Protein AF-A0A1R3FWR9-F1 (afdb_monomer)

Organism: Corchorus capsularis (NCBI:txid210143)

Structure (mmCIF, N/CA/C/O backbone):
data_AF-A0A1R3FWR9-F1
#
_entry.id   AF-A0A1R3FWR9-F1
#
loop_
_atom_site.group_PDB
_atom_site.id
_atom_site.type_symbol
_atom_site.label_atom_id
_atom_site.label_alt_id
_atom_site.label_comp_id
_atom_site.label_asym_id
_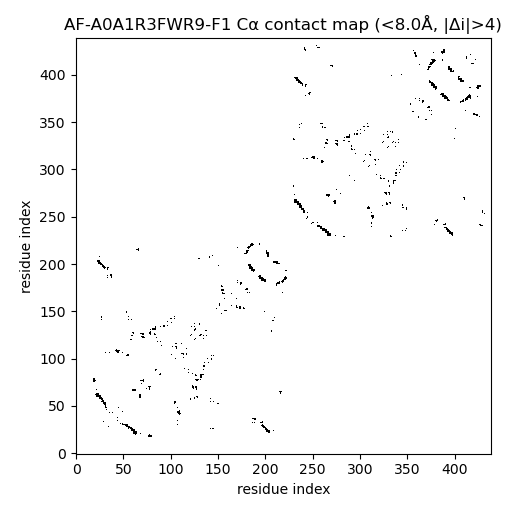atom_site.label_entity_id
_atom_site.label_seq_id
_atom_site.pdbx_PDB_ins_code
_atom_site.Cartn_x
_atom_site.Cartn_y
_atom_site.Cartn_z
_atom_site.occupancy
_atom_site.B_iso_or_equiv
_atom_site.auth_seq_id
_atom_site.auth_comp_id
_atom_site.auth_asym_id
_atom_site.auth_atom_id
_atom_site.pdbx_PDB_model_num
ATOM 1 N N . MET A 1 1 ? 19.376 -74.950 -17.354 1.00 43.41 1 MET A N 1
ATOM 2 C CA . MET A 1 1 ? 20.266 -73.783 -17.533 1.00 43.41 1 MET A CA 1
ATOM 3 C C . MET A 1 1 ? 19.536 -72.732 -18.353 1.00 43.41 1 MET A C 1
ATOM 5 O O . MET A 1 1 ? 19.450 -72.912 -19.552 1.00 43.41 1 MET A O 1
ATOM 9 N N . GLN A 1 2 ? 19.002 -71.682 -17.727 1.00 35.69 2 GLN A N 1
ATOM 10 C CA . GLN A 1 2 ? 19.007 -70.317 -18.275 1.00 35.69 2 GLN A CA 1
ATOM 11 C C . GLN A 1 2 ? 18.417 -69.368 -17.230 1.00 35.69 2 GLN A C 1
ATOM 13 O O . GLN A 1 2 ? 17.260 -69.485 -16.841 1.00 35.69 2 GLN A O 1
ATOM 18 N N . LYS A 1 3 ? 19.271 -68.471 -16.732 1.00 36.84 3 LYS A N 1
ATOM 19 C CA . LYS A 1 3 ? 18.908 -67.337 -15.884 1.00 36.84 3 LYS A CA 1
ATOM 20 C C . LYS A 1 3 ? 18.191 -66.311 -16.765 1.00 36.84 3 LYS A C 1
ATOM 22 O O . LYS A 1 3 ? 18.763 -65.890 -17.767 1.00 36.84 3 LYS A O 1
ATOM 27 N N . GLN A 1 4 ? 16.979 -65.902 -16.402 1.00 39.72 4 GLN A N 1
ATOM 28 C CA . GLN A 1 4 ? 16.382 -64.680 -16.941 1.00 39.72 4 GLN A CA 1
ATOM 29 C C . GLN A 1 4 ? 16.868 -63.508 -16.085 1.00 39.72 4 GLN A C 1
ATOM 31 O O . GLN A 1 4 ? 16.535 -63.401 -14.907 1.00 39.72 4 GLN A O 1
ATOM 36 N N . ASN A 1 5 ? 17.727 -62.679 -16.675 1.00 37.88 5 ASN A N 1
ATOM 37 C CA . ASN A 1 5 ? 18.187 -61.428 -16.090 1.00 37.88 5 ASN A CA 1
ATOM 38 C C . ASN A 1 5 ? 17.061 -60.391 -16.167 1.00 37.88 5 ASN A C 1
ATOM 40 O O . ASN A 1 5 ? 16.576 -60.082 -17.254 1.00 37.88 5 ASN A O 1
ATOM 44 N N . LEU A 1 6 ? 16.698 -59.829 -15.013 1.00 43.16 6 LEU A N 1
ATOM 45 C CA . LEU A 1 6 ? 16.000 -58.553 -14.931 1.00 43.16 6 LEU A CA 1
ATOM 46 C C . LEU A 1 6 ? 16.911 -57.454 -15.496 1.00 43.16 6 LEU A C 1
ATOM 48 O O . LEU A 1 6 ? 18.012 -57.244 -14.990 1.00 43.16 6 LEU A O 1
ATOM 52 N N . LEU A 1 7 ? 16.427 -56.713 -16.489 1.00 39.34 7 LEU A N 1
ATOM 53 C CA . LEU A 1 7 ? 16.928 -55.381 -16.818 1.00 39.34 7 LEU A CA 1
ATOM 54 C C . LEU A 1 7 ? 15.883 -54.377 -16.330 1.00 39.34 7 LEU A C 1
ATOM 56 O O . LEU A 1 7 ? 14.928 -54.056 -17.030 1.00 39.34 7 LEU A O 1
ATOM 60 N N . ALA A 1 8 ? 16.051 -53.920 -15.090 1.00 39.81 8 ALA A N 1
ATOM 61 C CA . ALA A 1 8 ? 15.403 -52.705 -14.625 1.00 39.81 8 ALA A CA 1
ATOM 62 C C . ALA A 1 8 ? 16.096 -51.526 -15.320 1.00 39.81 8 ALA A C 1
ATOM 64 O O . ALA A 1 8 ? 17.282 -51.277 -15.100 1.00 39.81 8 ALA A O 1
ATOM 65 N N . ALA A 1 9 ? 15.371 -50.828 -16.193 1.00 41.38 9 ALA A N 1
ATOM 66 C CA . ALA A 1 9 ? 15.820 -49.563 -16.748 1.00 41.38 9 ALA A CA 1
ATOM 67 C C . ALA A 1 9 ? 15.875 -48.533 -15.610 1.00 41.38 9 ALA A C 1
ATOM 69 O O . ALA A 1 9 ? 14.846 -48.047 -15.143 1.00 41.38 9 ALA A O 1
ATOM 70 N N . ALA A 1 10 ? 17.081 -48.234 -15.131 1.00 39.75 10 ALA A N 1
ATOM 71 C CA . ALA A 1 10 ? 17.312 -47.110 -14.242 1.00 39.75 10 ALA A CA 1
ATOM 72 C C . ALA A 1 10 ? 17.111 -45.823 -15.051 1.00 39.75 10 ALA A C 1
ATOM 74 O O . ALA A 1 10 ? 17.965 -45.433 -15.846 1.00 39.75 10 ALA A O 1
ATOM 75 N N . ILE A 1 11 ? 15.960 -45.179 -14.869 1.00 43.47 11 ILE A N 1
ATOM 76 C CA . ILE A 1 11 ? 15.756 -43.797 -15.295 1.00 43.47 11 ILE A CA 1
ATOM 77 C C . ILE A 1 11 ? 16.677 -42.960 -14.406 1.00 43.47 11 ILE A C 1
ATOM 79 O O . ILE A 1 11 ? 16.365 -42.701 -13.244 1.00 43.47 11 ILE A O 1
ATOM 83 N N . LEU A 1 12 ? 17.844 -42.576 -14.931 1.00 40.41 12 LEU A N 1
ATOM 84 C CA . LEU A 1 12 ? 18.623 -41.488 -14.354 1.00 40.41 12 LEU A CA 1
ATOM 85 C C . LEU A 1 12 ? 17.774 -40.223 -14.512 1.00 40.41 12 LEU A C 1
ATOM 87 O O . LEU A 1 12 ? 17.790 -39.571 -15.554 1.00 40.41 12 LEU A O 1
ATOM 91 N N . ALA A 1 13 ? 17.006 -39.887 -13.478 1.00 42.84 13 ALA A N 1
ATOM 92 C CA . ALA A 1 13 ? 16.568 -38.521 -13.285 1.00 42.84 13 ALA A CA 1
ATOM 93 C C . ALA A 1 13 ? 17.841 -37.704 -13.052 1.00 42.84 13 ALA A C 1
ATOM 95 O O . ALA A 1 13 ? 18.405 -37.690 -11.957 1.00 42.84 13 ALA A O 1
ATOM 96 N N . THR A 1 14 ? 18.346 -37.076 -14.111 1.00 39.59 14 THR A N 1
ATOM 97 C CA . THR A 1 14 ? 19.275 -35.965 -13.969 1.00 39.59 14 THR A CA 1
ATOM 98 C C . THR A 1 14 ? 18.533 -34.900 -13.179 1.00 39.59 14 THR A C 1
ATOM 100 O O . THR A 1 14 ? 17.710 -34.170 -13.730 1.00 39.59 14 THR A O 1
ATOM 103 N N . PHE A 1 15 ? 18.780 -34.849 -11.872 1.00 37.44 15 PHE A N 1
ATOM 104 C CA . PHE A 1 15 ? 18.474 -33.675 -11.079 1.00 37.44 15 PHE A CA 1
ATOM 105 C C . PHE A 1 15 ? 19.284 -32.536 -11.691 1.00 37.44 15 PHE A C 1
ATOM 107 O O . PHE A 1 15 ? 20.490 -32.422 -11.475 1.00 37.44 15 PHE A O 1
ATOM 114 N N . LEU A 1 16 ? 18.620 -31.736 -12.527 1.00 39.62 16 LEU A N 1
ATOM 115 C CA . LEU A 1 16 ? 19.080 -30.402 -12.859 1.00 39.62 16 LEU A CA 1
ATOM 116 C C . LEU A 1 16 ? 19.295 -29.702 -11.520 1.00 39.62 16 LEU A C 1
ATOM 118 O O . LEU A 1 16 ? 18.351 -29.490 -10.759 1.00 39.62 16 LEU A O 1
ATOM 122 N N . VAL A 1 17 ? 20.557 -29.424 -11.209 1.00 38.12 17 VAL A N 1
ATOM 123 C CA . VAL A 1 17 ? 20.932 -28.529 -10.121 1.00 38.12 17 VAL A CA 1
ATOM 124 C C . VAL A 1 17 ? 20.142 -27.244 -10.352 1.00 38.12 17 VAL A C 1
ATOM 126 O O . VAL A 1 17 ? 20.324 -26.579 -11.370 1.00 38.12 17 VAL A O 1
ATOM 129 N N . SER A 1 18 ? 19.209 -26.954 -9.444 1.00 40.66 18 SER A N 1
ATOM 130 C CA . SER A 1 18 ? 18.450 -25.708 -9.413 1.00 40.66 18 SER A CA 1
ATOM 131 C C . SER A 1 18 ? 19.445 -24.548 -9.381 1.00 40.66 18 SER A C 1
ATOM 133 O O . SER A 1 18 ? 20.115 -24.315 -8.376 1.00 40.66 18 SER A O 1
ATOM 135 N N . ALA A 1 19 ? 19.596 -23.867 -10.514 1.00 45.38 19 ALA A N 1
ATOM 136 C CA . ALA A 1 19 ? 20.375 -22.648 -10.603 1.00 45.38 19 ALA A CA 1
ATOM 137 C C . ALA A 1 19 ? 19.478 -21.469 -10.198 1.00 45.38 19 ALA A C 1
ATOM 139 O O . ALA A 1 19 ? 18.466 -21.203 -10.847 1.00 45.38 19 ALA A O 1
ATOM 140 N N . ALA A 1 20 ? 19.882 -20.800 -9.115 1.00 55.62 20 ALA A N 1
ATOM 141 C CA . ALA A 1 20 ? 19.393 -19.526 -8.591 1.00 55.62 20 ALA A CA 1
ATOM 142 C C . ALA A 1 20 ? 17.890 -19.433 -8.272 1.00 55.62 20 ALA A C 1
ATOM 144 O O . ALA A 1 20 ? 17.031 -19.235 -9.137 1.00 55.62 20 ALA A O 1
ATOM 145 N N . GLY A 1 21 ? 17.586 -19.540 -6.977 1.00 77.19 21 GLY A N 1
ATOM 146 C CA . GLY A 1 21 ? 16.238 -19.418 -6.430 1.00 77.19 21 GLY A CA 1
ATOM 147 C C . GLY A 1 21 ? 15.751 -17.973 -6.404 1.00 77.19 21 GLY A C 1
ATOM 148 O O . GLY A 1 21 ? 15.917 -17.300 -5.398 1.00 77.19 21 GLY A O 1
ATOM 149 N N . TRP A 1 22 ? 15.145 -17.521 -7.498 1.00 92.19 22 TRP A N 1
ATOM 150 C CA . TRP A 1 22 ? 14.300 -16.327 -7.576 1.00 92.19 22 TRP A CA 1
ATOM 151 C C . TRP A 1 22 ? 12.976 -16.686 -8.260 1.00 92.19 22 TRP A C 1
ATOM 153 O O . TRP A 1 22 ? 12.883 -17.709 -8.947 1.00 92.19 22 TRP A O 1
ATOM 163 N N . ASP A 1 23 ? 11.952 -15.863 -8.049 1.00 94.56 23 ASP A N 1
ATOM 164 C CA . ASP A 1 23 ? 10.555 -16.298 -8.126 1.00 94.56 23 ASP A CA 1
ATOM 165 C C . ASP A 1 23 ? 9.778 -15.695 -9.302 1.00 94.56 23 ASP A C 1
ATOM 167 O O . ASP A 1 23 ? 8.930 -16.368 -9.887 1.00 94.56 23 ASP A O 1
ATOM 171 N N . PHE A 1 24 ? 10.036 -14.433 -9.659 1.00 97.12 24 PHE A N 1
ATOM 172 C CA . PHE A 1 24 ? 9.253 -13.734 -10.681 1.00 97.12 24 PHE A CA 1
ATOM 173 C C . PHE A 1 24 ? 10.043 -12.623 -11.385 1.00 97.12 24 PHE A C 1
ATOM 175 O O . PHE A 1 24 ? 11.072 -12.162 -10.890 1.00 97.12 24 PHE A O 1
ATOM 182 N N . TYR A 1 25 ? 9.550 -12.169 -12.538 1.00 98.38 25 TYR A N 1
ATOM 183 C CA . TYR A 1 25 ? 10.076 -11.000 -13.243 1.00 98.38 25 TYR A CA 1
ATOM 184 C C . TYR A 1 25 ? 9.269 -9.748 -12.918 1.00 98.38 25 TYR A C 1
ATOM 186 O O . TYR A 1 25 ? 8.040 -9.769 -12.943 1.00 98.38 25 TYR A O 1
ATOM 194 N N . LYS A 1 26 ? 9.949 -8.623 -12.695 1.00 98.38 26 LYS A N 1
ATOM 195 C CA . LYS A 1 26 ? 9.319 -7.307 -12.567 1.00 98.38 26 LYS A CA 1
ATOM 196 C C . LYS A 1 26 ? 9.766 -6.388 -13.694 1.00 98.38 26 LYS A C 1
ATOM 198 O O . LYS A 1 26 ? 10.957 -6.109 -13.824 1.00 98.38 26 LYS A O 1
ATOM 203 N N . LEU A 1 27 ? 8.800 -5.890 -14.460 1.00 98.62 27 LEU A N 1
ATOM 204 C CA . LEU A 1 27 ? 8.975 -4.790 -15.405 1.00 98.62 27 LEU A CA 1
ATOM 205 C C . LEU A 1 27 ? 8.574 -3.485 -14.719 1.00 98.62 27 LEU A C 1
ATOM 207 O O . LEU A 1 27 ? 7.458 -3.369 -14.219 1.00 98.62 27 LEU A O 1
ATOM 211 N N . VAL A 1 28 ? 9.478 -2.515 -14.694 1.00 98.19 28 VAL A N 1
ATOM 212 C CA . VAL A 1 28 ? 9.269 -1.179 -14.136 1.00 98.19 28 VAL A CA 1
ATOM 213 C C . VAL A 1 28 ? 9.252 -0.195 -15.293 1.00 98.19 28 VAL A C 1
ATOM 215 O O . VAL A 1 28 ? 10.249 -0.040 -15.994 1.00 98.19 28 VAL A O 1
ATOM 218 N N . LEU A 1 29 ? 8.116 0.467 -15.469 1.00 98.25 29 LEU A N 1
ATOM 219 C CA . LEU A 1 29 ? 7.942 1.563 -16.410 1.00 98.25 29 LEU A CA 1
ATOM 220 C C . LEU A 1 29 ? 7.929 2.873 -15.622 1.00 98.25 29 LEU A C 1
ATOM 222 O O . LEU A 1 29 ? 7.276 2.937 -14.581 1.00 98.25 29 LEU A O 1
ATOM 226 N N . GLU A 1 30 ? 8.605 3.912 -16.097 1.00 95.44 30 GLU A N 1
ATOM 227 C CA . GLU A 1 30 ? 8.638 5.227 -15.456 1.00 95.44 30 GLU A CA 1
ATOM 228 C C . GLU A 1 30 ? 8.014 6.326 -16.317 1.00 95.44 30 GLU A C 1
ATOM 230 O O . GLU A 1 30 ? 8.005 6.259 -17.544 1.00 95.44 30 GLU A O 1
ATOM 235 N N . TRP A 1 31 ? 7.451 7.336 -15.652 1.00 94.44 31 TRP A N 1
ATOM 236 C CA . TRP A 1 31 ? 6.945 8.547 -16.285 1.00 94.44 31 TRP A CA 1
ATOM 237 C C . TRP A 1 31 ? 8.075 9.587 -16.379 1.00 94.44 31 TRP A C 1
ATOM 239 O O . TRP A 1 31 ? 8.473 10.120 -15.332 1.00 94.44 31 TRP A O 1
ATOM 249 N N . PRO A 1 32 ? 8.579 9.927 -17.584 1.00 92.56 32 PRO A N 1
ATOM 250 C CA . PRO A 1 32 ? 9.842 10.660 -17.733 1.00 92.56 32 PRO A CA 1
ATOM 251 C C . PRO A 1 32 ? 9.888 12.007 -17.002 1.00 92.56 32 PRO A C 1
ATOM 253 O O . PRO A 1 32 ? 10.844 12.318 -16.288 1.00 92.56 32 PRO A O 1
ATOM 256 N N . ILE A 1 33 ? 8.805 12.787 -17.077 1.00 89.25 33 ILE A N 1
ATOM 257 C CA . ILE A 1 33 ? 8.704 14.079 -16.381 1.00 89.25 33 ILE A CA 1
ATOM 258 C C . ILE A 1 33 ? 8.785 13.898 -14.857 1.00 89.25 33 ILE A C 1
ATOM 260 O O . ILE A 1 33 ? 9.477 14.655 -14.171 1.00 89.25 33 ILE A O 1
ATOM 264 N N . ALA A 1 34 ? 8.109 12.889 -14.300 1.00 89.00 34 ALA A N 1
ATOM 265 C CA . ALA A 1 34 ? 8.142 12.636 -12.860 1.00 89.00 34 ALA A CA 1
ATOM 266 C C . ALA A 1 34 ? 9.506 12.104 -12.399 1.00 89.00 34 ALA A C 1
ATOM 268 O O . ALA A 1 34 ? 9.965 12.486 -11.318 1.00 89.00 34 ALA A O 1
ATOM 269 N N . ALA A 1 35 ? 10.164 11.276 -13.215 1.00 88.94 35 ALA A N 1
ATOM 270 C CA . ALA A 1 35 ? 11.518 10.786 -12.964 1.00 88.94 35 ALA A CA 1
ATOM 271 C C . ALA A 1 35 ? 12.535 11.938 -12.904 1.00 88.94 35 ALA A C 1
ATOM 273 O O . ALA A 1 35 ? 13.402 11.967 -12.025 1.00 88.94 35 ALA A O 1
ATOM 274 N N . CYS A 1 36 ? 12.381 12.943 -13.771 1.00 88.62 36 CYS A N 1
ATOM 275 C CA . CYS A 1 36 ? 13.269 14.101 -13.818 1.00 88.62 36 CYS A CA 1
ATOM 276 C C . CYS A 1 36 ? 12.973 15.184 -12.777 1.00 88.62 36 CYS A C 1
ATOM 278 O O . CYS A 1 36 ? 13.898 15.843 -12.297 1.00 88.62 36 CYS A O 1
ATOM 280 N N . ASN A 1 37 ? 11.720 15.326 -12.340 1.00 82.25 37 ASN A N 1
ATOM 281 C CA . ASN A 1 37 ? 11.313 16.318 -11.337 1.00 82.25 37 ASN A CA 1
ATOM 282 C C . ASN A 1 37 ? 12.039 16.190 -9.981 1.00 82.25 37 ASN A C 1
ATOM 284 O O . ASN A 1 37 ? 12.156 17.183 -9.254 1.00 82.25 37 ASN A O 1
ATOM 288 N N . ILE A 1 38 ? 12.519 14.991 -9.636 1.00 74.88 38 ILE A N 1
ATOM 289 C CA . ILE A 1 38 ? 13.247 14.716 -8.385 1.00 74.88 38 ILE A CA 1
ATOM 290 C C . ILE A 1 38 ? 14.771 14.843 -8.516 1.00 74.88 38 ILE A C 1
ATOM 292 O O . ILE A 1 38 ? 15.482 14.838 -7.509 1.00 74.88 38 ILE A O 1
ATOM 296 N N . LYS A 1 39 ? 15.303 14.953 -9.739 1.00 76.31 39 LYS A N 1
ATOM 297 C CA . LYS A 1 39 ? 16.747 15.071 -9.970 1.00 76.31 39 LYS A CA 1
ATOM 298 C C . L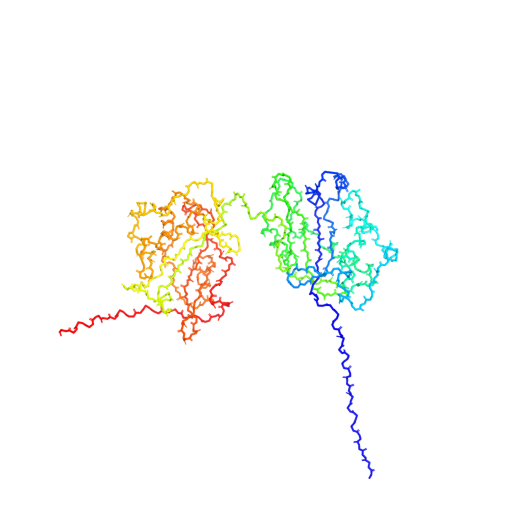YS A 1 39 ? 17.210 16.511 -9.737 1.00 76.31 39 LYS A C 1
ATOM 300 O O . LYS A 1 39 ? 16.441 17.476 -9.777 1.00 76.31 39 LYS A O 1
ATOM 305 N N . LYS A 1 40 ? 18.510 16.679 -9.475 1.00 69.62 40 LYS A N 1
ATOM 306 C CA . LYS A 1 40 ? 19.117 18.016 -9.417 1.00 69.62 40 LYS A CA 1
ATOM 307 C C . LYS A 1 40 ? 19.022 18.677 -10.795 1.00 69.62 40 LYS A C 1
ATOM 309 O O . LYS A 1 40 ? 19.104 18.008 -11.823 1.00 69.62 40 LYS A O 1
ATOM 314 N N . SER A 1 41 ? 18.871 20.002 -10.804 1.00 65.00 41 SER A N 1
ATOM 315 C CA . SER A 1 41 ? 18.840 20.787 -12.045 1.00 65.00 41 SER A CA 1
ATOM 316 C C . SER A 1 41 ? 20.066 20.471 -12.909 1.00 65.00 41 SER A C 1
ATOM 318 O O . SER A 1 41 ? 21.174 20.416 -12.378 1.00 65.00 41 SER A O 1
ATOM 320 N N . GLY A 1 42 ? 19.867 20.249 -14.211 1.00 67.12 42 GLY A N 1
ATOM 321 C CA . GLY A 1 42 ? 20.938 19.929 -15.167 1.00 67.12 42 GLY A CA 1
ATOM 322 C C . GLY A 1 42 ? 21.436 18.475 -15.151 1.00 67.12 42 GLY A C 1
ATOM 323 O O . GLY A 1 42 ? 22.442 18.182 -15.786 1.00 67.12 42 GLY A O 1
ATOM 324 N N . THR A 1 43 ? 20.772 17.573 -14.416 1.00 83.12 43 THR A N 1
ATOM 325 C CA . THR A 1 43 ? 21.112 16.131 -14.384 1.00 83.12 43 THR A CA 1
ATOM 326 C C . THR A 1 43 ? 20.245 15.287 -15.329 1.00 83.12 43 THR A C 1
ATOM 328 O O . THR A 1 43 ? 20.658 14.201 -15.718 1.00 83.12 43 THR A O 1
ATOM 331 N N . CYS A 1 44 ? 19.062 15.780 -15.698 1.00 87.62 44 CYS A N 1
ATOM 332 C CA . CYS A 1 44 ? 18.213 15.167 -16.719 1.00 87.62 44 CYS A CA 1
ATOM 333 C C . CYS A 1 44 ? 18.418 15.815 -18.087 1.00 87.62 44 CYS A C 1
ATOM 335 O O . CYS A 1 44 ? 18.897 16.952 -18.152 1.00 87.62 44 CYS A O 1
ATOM 337 N N . ILE A 1 45 ? 18.014 15.098 -19.138 1.00 86.69 45 ILE A N 1
ATOM 338 C CA . ILE A 1 45 ? 17.844 15.646 -20.491 1.00 86.69 45 ILE A CA 1
ATOM 339 C C . ILE A 1 45 ? 16.824 16.800 -20.510 1.00 86.69 45 ILE A C 1
ATOM 341 O O . ILE A 1 45 ? 16.097 17.011 -19.530 1.00 86.69 45 ILE A O 1
ATOM 345 N N . ASP A 1 46 ? 16.817 17.593 -21.588 1.00 81.81 46 ASP A N 1
ATOM 346 C CA . ASP A 1 46 ? 15.914 18.742 -21.712 1.00 81.81 46 ASP A CA 1
ATOM 347 C C . ASP A 1 46 ? 14.450 18.289 -21.622 1.00 81.81 46 ASP A C 1
ATOM 349 O O . ASP A 1 46 ? 14.073 17.229 -22.116 1.00 81.81 46 ASP A O 1
ATOM 353 N N . VAL A 1 47 ? 13.607 19.102 -20.979 1.00 78.06 47 VAL A N 1
ATOM 354 C CA . VAL A 1 47 ? 12.187 18.782 -20.786 1.00 78.06 47 VAL A CA 1
ATOM 355 C C . VAL A 1 47 ? 11.437 18.633 -22.112 1.00 78.06 47 VAL A C 1
ATOM 357 O O . VAL A 1 47 ? 10.464 17.887 -22.167 1.00 78.06 47 VAL A O 1
ATOM 360 N N . ASN A 1 48 ? 11.884 19.322 -23.166 1.00 80.12 48 ASN A N 1
ATOM 361 C CA . ASN A 1 48 ? 11.285 19.237 -24.497 1.00 80.12 48 ASN A CA 1
ATOM 362 C C . ASN A 1 48 ? 11.654 17.942 -25.233 1.00 80.12 48 ASN A C 1
ATOM 364 O O . ASN A 1 48 ? 10.925 17.543 -26.137 1.00 80.12 48 ASN A O 1
ATOM 368 N N . ASP A 1 49 ? 12.738 17.285 -24.815 1.00 85.62 49 ASP A N 1
ATOM 369 C CA . ASP A 1 49 ? 13.221 16.027 -25.390 1.00 85.62 49 ASP A CA 1
ATOM 370 C C . ASP A 1 49 ? 12.728 14.804 -24.593 1.00 85.62 49 ASP A C 1
ATOM 372 O O . ASP A 1 49 ? 12.983 13.662 -24.973 1.00 85.62 49 ASP A O 1
ATOM 376 N N . LEU A 1 50 ? 12.012 15.015 -23.478 1.00 87.62 50 LEU A N 1
ATOM 377 C CA . LEU A 1 50 ? 11.459 13.920 -22.684 1.00 87.62 50 LEU A CA 1
ATOM 378 C C . LEU A 1 50 ? 10.326 13.203 -23.436 1.00 87.62 50 LEU A C 1
ATOM 380 O O . LEU A 1 50 ? 9.410 13.861 -23.944 1.00 87.62 50 LEU A O 1
ATOM 384 N N . PRO A 1 51 ? 10.296 11.858 -23.418 1.00 89.94 51 PRO A N 1
ATOM 385 C CA . PRO A 1 51 ? 9.179 11.112 -23.975 1.00 89.94 51 PRO A CA 1
ATOM 386 C C . PRO A 1 51 ? 7.856 11.471 -23.285 1.00 89.94 51 PRO A C 1
ATOM 388 O O . PRO A 1 51 ? 7.777 11.651 -22.067 1.00 89.94 51 PRO A O 1
ATOM 391 N N . SER A 1 52 ? 6.789 11.553 -24.082 1.00 87.25 52 SER A N 1
ATOM 392 C CA . SER A 1 52 ? 5.425 11.852 -23.610 1.00 87.25 52 SER A CA 1
ATOM 393 C C . SER A 1 52 ? 4.641 10.605 -23.180 1.00 87.25 52 SER A C 1
ATOM 395 O O . SER A 1 52 ? 3.459 10.684 -22.847 1.00 87.25 52 SER A O 1
ATOM 397 N N . THR A 1 53 ? 5.296 9.448 -23.181 1.00 91.06 53 THR A N 1
ATOM 398 C CA . THR A 1 53 ? 4.756 8.151 -22.771 1.00 91.06 53 THR A CA 1
ATOM 399 C C . THR A 1 53 ? 5.640 7.535 -21.694 1.00 91.06 53 THR A C 1
ATOM 401 O O . THR A 1 53 ? 6.770 7.968 -21.476 1.00 91.06 53 THR A O 1
ATOM 404 N N . PHE A 1 54 ? 5.131 6.509 -21.011 1.00 95.44 54 PHE A N 1
ATOM 405 C CA . PHE A 1 54 ? 5.959 5.715 -20.106 1.00 95.44 54 PHE A CA 1
ATOM 406 C C . PHE A 1 54 ? 7.104 5.043 -20.873 1.00 95.44 54 PHE A C 1
ATOM 408 O O . PHE A 1 54 ? 6.867 4.454 -21.928 1.00 95.44 54 PHE A O 1
ATOM 415 N N . THR A 1 55 ? 8.307 5.091 -20.308 1.00 97.50 55 THR A N 1
ATOM 416 C CA . THR A 1 55 ? 9.490 4.368 -20.791 1.00 97.50 55 THR A CA 1
ATOM 417 C C . THR A 1 55 ? 9.852 3.253 -19.822 1.00 97.50 55 THR A C 1
ATOM 419 O O . THR A 1 55 ? 9.431 3.249 -18.666 1.00 97.50 55 THR A O 1
ATOM 422 N N . ILE A 1 56 ? 10.613 2.266 -20.277 1.00 98.56 56 ILE A N 1
ATOM 423 C CA . ILE A 1 56 ? 11.172 1.240 -19.405 1.00 98.56 56 ILE A CA 1
ATOM 424 C C . ILE A 1 56 ? 12.250 1.900 -18.544 1.00 98.56 56 ILE A C 1
ATOM 426 O O . ILE A 1 56 ? 13.135 2.575 -19.052 1.00 98.56 56 ILE A O 1
ATOM 430 N N . HIS A 1 57 ? 12.161 1.697 -17.233 1.00 95.94 57 HIS A N 1
ATOM 431 C CA . HIS A 1 57 ? 13.227 2.039 -16.295 1.00 95.94 57 HIS A CA 1
ATOM 432 C C . HIS A 1 57 ? 14.110 0.815 -16.069 1.00 95.94 57 HIS A C 1
ATOM 434 O O . HIS A 1 57 ? 15.326 0.879 -16.210 1.00 95.94 57 HIS A O 1
ATOM 440 N N . THR A 1 58 ? 13.493 -0.322 -15.731 1.00 96.75 58 THR A N 1
ATOM 441 C CA . THR A 1 58 ? 14.220 -1.562 -15.461 1.00 96.75 58 THR A CA 1
ATOM 442 C C . THR A 1 58 ? 13.355 -2.797 -15.701 1.00 96.75 58 THR A C 1
ATOM 444 O O . THR A 1 58 ? 12.138 -2.785 -15.504 1.00 96.75 58 THR A O 1
ATOM 447 N N . PHE A 1 59 ? 13.991 -3.902 -16.065 1.00 98.38 59 PHE A N 1
ATOM 448 C CA . PHE A 1 59 ? 13.410 -5.241 -16.064 1.00 98.38 59 PHE A CA 1
ATOM 449 C C . PHE A 1 59 ? 14.289 -6.099 -15.158 1.00 98.38 59 PHE A C 1
ATOM 451 O O . PHE A 1 59 ? 15.500 -5.940 -15.176 1.00 98.38 59 PHE A O 1
ATOM 458 N N . SER A 1 60 ? 13.736 -6.923 -14.267 1.00 97.06 60 SER A N 1
ATOM 459 C CA . SER A 1 60 ? 14.598 -7.630 -13.306 1.00 97.06 60 SER A CA 1
ATOM 460 C C . SER A 1 60 ? 13.973 -8.886 -12.705 1.00 97.06 60 SER A C 1
ATOM 462 O O . SER A 1 60 ? 12.769 -8.889 -12.431 1.00 97.06 60 SER A O 1
ATOM 464 N N . PRO A 1 61 ? 14.779 -9.932 -12.442 1.00 97.00 61 PRO A N 1
ATOM 465 C CA . PRO A 1 61 ? 14.371 -11.038 -11.587 1.00 97.00 61 PRO A CA 1
ATOM 466 C C . PRO A 1 61 ? 14.232 -10.580 -10.124 1.00 97.00 61 PRO A C 1
ATOM 468 O O . PRO A 1 61 ? 14.982 -9.724 -9.637 1.00 97.00 61 PRO A O 1
ATOM 471 N N . GLN A 1 62 ? 13.257 -11.150 -9.418 1.00 95.94 62 GLN A N 1
ATOM 472 C CA . GLN A 1 62 ? 12.886 -10.797 -8.046 1.00 95.94 62 GLN A CA 1
ATOM 473 C C . GLN A 1 62 ? 12.675 -12.046 -7.189 1.00 95.94 62 GLN A C 1
ATOM 475 O O . GLN A 1 62 ? 12.185 -13.068 -7.673 1.00 95.94 62 GLN A O 1
ATOM 480 N N . PHE A 1 63 ? 12.970 -11.932 -5.896 1.00 92.50 63 PHE A N 1
ATOM 481 C CA . PHE A 1 63 ? 12.516 -12.884 -4.883 1.00 92.50 63 PHE A CA 1
ATOM 482 C C . PHE A 1 63 ? 11.065 -12.596 -4.468 1.00 92.50 63 PHE A C 1
ATOM 484 O O . PHE A 1 63 ? 10.597 -11.459 -4.554 1.00 92.50 63 PHE A O 1
ATOM 491 N N . ALA A 1 64 ? 10.378 -13.593 -3.910 1.00 89.12 64 ALA A N 1
ATOM 492 C CA . ALA A 1 64 ? 8.971 -13.541 -3.503 1.00 89.12 64 ALA A CA 1
ATOM 493 C C . ALA A 1 64 ? 8.640 -12.395 -2.529 1.00 89.12 64 ALA A C 1
ATOM 495 O O . ALA A 1 64 ? 7.516 -11.898 -2.502 1.00 89.12 64 ALA A O 1
ATOM 496 N N . ASN A 1 65 ? 9.621 -11.932 -1.750 1.00 85.06 65 ASN A N 1
ATOM 497 C CA . ASN A 1 65 ? 9.487 -10.802 -0.825 1.00 85.06 65 ASN A CA 1
ATOM 498 C C . ASN A 1 65 ? 9.615 -9.414 -1.497 1.00 85.06 65 ASN A C 1
ATOM 500 O O . ASN A 1 65 ? 9.737 -8.403 -0.796 1.00 85.06 65 ASN A O 1
ATOM 504 N N . ASP A 1 66 ? 9.580 -9.356 -2.831 1.00 89.44 66 ASP A N 1
ATOM 505 C CA . ASP A 1 66 ? 9.685 -8.139 -3.642 1.00 89.44 66 ASP A CA 1
ATOM 506 C C . ASP A 1 66 ? 11.082 -7.491 -3.648 1.00 89.44 66 ASP A C 1
ATOM 508 O O . ASP A 1 66 ? 11.203 -6.278 -3.851 1.00 89.44 66 ASP A O 1
ATOM 512 N N . THR A 1 67 ? 12.136 -8.273 -3.382 1.00 90.81 67 THR A N 1
ATOM 513 C CA . THR A 1 67 ? 13.530 -7.799 -3.422 1.00 90.81 67 THR A CA 1
ATOM 514 C C . THR A 1 67 ? 14.256 -8.261 -4.684 1.00 90.81 67 THR A C 1
ATOM 516 O O . THR A 1 67 ? 14.068 -9.383 -5.154 1.00 90.81 67 THR A O 1
ATOM 519 N N . LYS A 1 68 ? 15.100 -7.377 -5.235 1.00 91.62 68 LYS A N 1
ATOM 520 C CA . LYS A 1 68 ? 15.882 -7.640 -6.450 1.00 91.62 68 LYS A CA 1
ATOM 521 C C . LYS A 1 68 ? 16.925 -8.726 -6.191 1.00 91.62 68 LYS A C 1
ATOM 523 O O . LYS A 1 68 ? 17.593 -8.701 -5.155 1.00 91.62 68 LYS A O 1
ATOM 528 N N . VAL A 1 69 ? 17.124 -9.609 -7.168 1.00 94.19 69 VAL A N 1
ATOM 529 C CA . VAL A 1 69 ? 18.277 -10.520 -7.169 1.00 94.19 69 VAL A CA 1
ATOM 530 C C . VAL A 1 69 ? 19.569 -9.690 -7.205 1.00 94.19 69 VAL A C 1
ATOM 532 O O . VAL A 1 69 ? 19.633 -8.714 -7.962 1.00 94.19 69 VAL A O 1
ATOM 535 N N . PRO A 1 70 ? 20.588 -10.011 -6.382 1.00 94.12 70 PRO A N 1
ATOM 536 C CA . PRO A 1 70 ? 21.864 -9.314 -6.424 1.00 94.12 70 PRO A CA 1
ATOM 537 C C . PRO A 1 70 ? 22.511 -9.406 -7.813 1.00 94.12 70 PRO A C 1
ATOM 539 O O . PRO A 1 70 ? 22.384 -10.433 -8.474 1.00 94.12 70 PRO A O 1
ATOM 542 N N . PRO A 1 71 ? 23.241 -8.368 -8.248 1.00 95.12 71 PRO A N 1
ATOM 543 C CA . PRO A 1 71 ? 23.927 -8.381 -9.533 1.00 95.12 71 PRO A CA 1
ATOM 544 C C . PRO A 1 71 ? 25.012 -9.461 -9.574 1.00 95.12 71 PRO A C 1
ATOM 546 O O . PRO A 1 71 ? 25.620 -9.778 -8.546 1.00 95.12 71 PRO A O 1
ATOM 549 N N . TYR A 1 72 ? 25.333 -9.950 -10.774 1.00 94.25 72 TYR A N 1
ATOM 550 C CA . TYR A 1 72 ? 26.286 -11.051 -10.979 1.00 94.25 72 TYR A CA 1
ATOM 551 C C . TYR A 1 72 ? 27.670 -10.767 -10.374 1.00 94.25 72 TYR A C 1
ATOM 553 O O . TYR A 1 72 ? 28.324 -11.653 -9.825 1.00 94.25 72 TYR A O 1
ATOM 561 N N . ALA A 1 73 ? 28.101 -9.502 -10.403 1.00 93.88 73 ALA A N 1
ATOM 562 C CA . ALA A 1 73 ? 29.352 -9.067 -9.786 1.00 93.88 73 ALA A CA 1
ATOM 563 C C . ALA A 1 73 ? 29.399 -9.301 -8.261 1.00 93.88 73 ALA A C 1
ATOM 565 O O . ALA A 1 73 ? 30.483 -9.481 -7.706 1.00 93.88 73 ALA A O 1
ATOM 566 N N . LYS A 1 74 ? 28.242 -9.298 -7.583 1.00 94.12 74 LYS A N 1
ATOM 567 C CA . LYS A 1 74 ? 28.117 -9.544 -6.137 1.00 94.12 74 LYS A CA 1
ATOM 568 C C . LYS A 1 74 ? 27.825 -11.004 -5.813 1.00 94.12 74 LYS A C 1
ATOM 570 O O . LYS A 1 74 ? 28.291 -11.484 -4.786 1.00 94.12 74 LYS A O 1
ATOM 575 N N . ASP A 1 75 ? 27.077 -11.691 -6.669 1.00 91.38 75 ASP A N 1
ATOM 576 C CA . ASP A 1 75 ? 26.753 -13.102 -6.497 1.00 91.38 75 ASP A CA 1
ATOM 577 C C . ASP A 1 75 ? 26.838 -13.853 -7.829 1.00 91.38 75 ASP A C 1
ATOM 579 O O . ASP A 1 75 ? 25.905 -13.875 -8.628 1.00 91.38 75 ASP A O 1
ATOM 583 N N . LYS A 1 76 ? 27.969 -14.528 -8.049 1.00 91.00 76 LYS A N 1
ATOM 584 C CA . LYS A 1 76 ? 28.189 -15.332 -9.258 1.00 91.00 76 LYS A CA 1
ATOM 585 C C . LYS A 1 76 ? 27.346 -16.607 -9.297 1.00 91.00 76 LYS A C 1
ATOM 587 O O . LYS A 1 76 ? 27.283 -17.238 -10.347 1.00 91.00 76 LYS A O 1
ATOM 592 N N . SER A 1 77 ? 26.731 -17.003 -8.178 1.00 89.69 77 SER A N 1
ATOM 593 C CA . SER A 1 77 ? 25.870 -18.188 -8.102 1.00 89.69 77 SER A CA 1
ATOM 594 C C . SER A 1 77 ? 24.444 -17.931 -8.604 1.00 89.69 77 SER A C 1
ATOM 596 O O . SER A 1 77 ? 23.671 -18.875 -8.761 1.00 89.69 77 SER A O 1
ATOM 598 N N . CYS A 1 78 ? 24.115 -16.676 -8.938 1.00 90.56 78 CYS A N 1
ATOM 599 C CA . CYS A 1 78 ? 22.816 -16.280 -9.483 1.00 90.56 78 CYS A CA 1
ATOM 600 C C . CYS A 1 78 ? 22.508 -16.863 -10.881 1.00 90.56 78 CYS A C 1
ATOM 602 O O . CYS A 1 78 ? 21.387 -16.743 -11.366 1.00 90.56 78 CYS A O 1
ATOM 604 N N . THR A 1 79 ? 23.479 -17.488 -11.548 1.00 89.88 79 THR A N 1
ATOM 605 C CA . THR A 1 79 ? 23.278 -18.207 -12.810 1.00 89.88 79 THR A CA 1
ATOM 606 C C . THR A 1 79 ? 24.295 -19.339 -12.927 1.00 89.88 79 THR A C 1
ATOM 608 O O . THR A 1 79 ? 25.449 -19.201 -12.525 1.00 89.88 79 THR A O 1
ATOM 611 N N . SER A 1 80 ? 23.880 -20.471 -13.497 1.00 88.75 80 SER A N 1
ATOM 612 C CA . SER A 1 80 ? 24.796 -21.548 -13.898 1.00 88.75 80 SER A CA 1
ATOM 613 C C . SER A 1 80 ? 25.334 -21.368 -15.320 1.00 88.75 80 SER A C 1
ATOM 615 O O . SER A 1 80 ? 26.280 -22.050 -15.715 1.00 88.75 80 SER A O 1
ATOM 617 N N . VAL A 1 81 ? 24.742 -20.455 -16.094 1.00 91.81 81 VAL A N 1
ATOM 618 C CA . VAL A 1 81 ? 25.131 -20.144 -17.469 1.00 91.81 81 VAL A CA 1
ATOM 619 C C . VAL A 1 81 ? 26.044 -18.912 -17.452 1.00 91.81 81 VAL A C 1
ATOM 621 O O . VAL A 1 81 ? 25.636 -17.877 -16.921 1.00 91.81 81 VAL A O 1
ATOM 624 N N . PRO A 1 82 ? 27.267 -18.990 -18.017 1.00 93.81 82 PRO A N 1
ATOM 625 C CA . PRO A 1 82 ? 28.185 -17.855 -18.065 1.00 93.81 82 PRO A CA 1
ATOM 626 C C . PRO A 1 82 ? 27.559 -16.648 -18.778 1.00 93.81 82 PRO A C 1
ATOM 628 O O . PRO A 1 82 ? 27.175 -16.781 -19.946 1.00 93.81 82 PRO A O 1
ATOM 631 N N . PRO A 1 83 ? 27.447 -15.483 -18.113 1.00 96.56 83 PRO A N 1
ATOM 632 C CA . PRO A 1 83 ? 26.783 -14.341 -18.712 1.00 96.56 83 PRO A CA 1
ATOM 633 C C . PRO A 1 83 ? 27.652 -13.611 -19.741 1.00 96.56 83 PRO A C 1
ATOM 635 O O . PRO A 1 83 ? 28.878 -13.734 -19.748 1.00 96.56 83 PRO A O 1
ATOM 638 N N . THR A 1 84 ? 27.023 -12.803 -20.601 1.00 96.94 84 THR A N 1
ATOM 639 C CA . THR A 1 84 ? 27.754 -11.894 -21.508 1.00 96.94 84 THR A CA 1
ATOM 640 C C . THR A 1 84 ? 28.309 -10.716 -20.710 1.00 96.94 84 THR A C 1
ATOM 642 O O . THR A 1 84 ? 27.555 -9.809 -20.385 1.00 96.94 84 THR A O 1
ATOM 645 N N . THR A 1 85 ? 29.604 -10.722 -20.381 1.00 96.25 85 THR A N 1
ATOM 646 C CA . THR A 1 85 ? 30.249 -9.692 -19.535 1.00 96.25 85 THR A CA 1
ATOM 647 C C . THR A 1 85 ? 31.041 -8.635 -20.305 1.00 96.25 85 THR A C 1
ATOM 649 O O . THR A 1 85 ? 31.425 -7.621 -19.733 1.00 96.25 85 THR A O 1
ATOM 652 N N . ASN A 1 86 ? 31.323 -8.860 -21.590 1.00 96.62 86 ASN A N 1
ATOM 653 C CA . ASN A 1 86 ? 32.043 -7.901 -22.423 1.00 96.62 86 ASN A CA 1
ATOM 654 C C . ASN A 1 86 ? 31.057 -6.895 -23.038 1.00 96.62 86 ASN A C 1
ATOM 656 O O . ASN A 1 86 ? 30.139 -7.309 -23.742 1.00 96.62 86 ASN A O 1
ATOM 660 N N . ALA A 1 87 ? 31.275 -5.599 -22.801 1.00 95.00 87 ALA A N 1
ATOM 661 C CA . ALA A 1 87 ? 30.396 -4.527 -23.274 1.00 95.00 87 ALA A CA 1
ATOM 662 C C . ALA A 1 87 ? 30.295 -4.432 -24.809 1.00 95.00 87 ALA A C 1
ATOM 664 O O . ALA A 1 87 ? 29.214 -4.185 -25.326 1.00 95.00 87 ALA A O 1
ATOM 665 N N . GLY A 1 88 ? 31.380 -4.696 -25.548 1.00 96.00 88 GLY A N 1
ATOM 666 C CA . GLY A 1 88 ? 31.348 -4.701 -27.017 1.00 96.00 88 GLY A CA 1
ATOM 667 C C . GLY A 1 88 ? 30.496 -5.848 -27.563 1.00 96.00 88 GLY A C 1
ATOM 668 O O . GLY A 1 88 ? 29.574 -5.626 -28.333 1.00 96.00 88 GLY A O 1
ATOM 669 N N . VAL A 1 89 ? 30.719 -7.068 -27.059 1.00 96.62 89 VAL A N 1
ATOM 670 C CA . VAL A 1 89 ? 29.907 -8.246 -27.432 1.00 96.62 89 VAL A CA 1
ATOM 671 C C . VAL A 1 89 ? 28.444 -8.079 -27.018 1.00 96.62 89 VAL A C 1
ATOM 673 O O . VAL A 1 89 ? 27.546 -8.610 -27.668 1.00 96.62 89 VAL A O 1
ATOM 676 N N . PHE A 1 90 ? 28.198 -7.392 -25.904 1.00 97.88 90 PHE A N 1
ATOM 677 C CA . PHE A 1 90 ? 26.856 -7.020 -25.485 1.00 97.88 90 PHE A CA 1
ATOM 678 C C . PHE A 1 90 ? 26.198 -6.084 -26.504 1.00 97.88 90 PHE A C 1
ATOM 680 O O . PHE A 1 90 ? 25.101 -6.400 -26.956 1.00 97.88 90 PHE A O 1
ATOM 687 N N . GLN A 1 91 ? 26.877 -5.002 -26.897 1.00 97.19 91 GLN A N 1
ATOM 688 C CA . GLN A 1 91 ? 26.348 -4.021 -27.844 1.00 97.19 91 GLN A CA 1
ATOM 689 C C . GLN A 1 91 ? 26.058 -4.650 -29.211 1.00 97.19 91 GLN A C 1
ATOM 691 O O . GLN A 1 91 ? 24.959 -4.481 -29.730 1.00 97.19 91 GLN A O 1
ATOM 696 N N . ASP A 1 92 ? 26.975 -5.465 -29.742 1.00 97.31 92 ASP A N 1
ATOM 697 C CA . ASP A 1 92 ? 26.802 -6.146 -31.036 1.00 97.31 92 ASP A CA 1
ATOM 698 C C . ASP A 1 92 ? 25.521 -7.001 -31.086 1.00 97.31 92 ASP A C 1
ATOM 700 O O . ASP A 1 92 ? 24.924 -7.208 -32.140 1.00 97.31 92 ASP A O 1
ATOM 704 N N . LYS A 1 93 ? 25.066 -7.523 -29.939 1.00 97.75 93 LYS A N 1
ATOM 705 C CA . LYS A 1 93 ? 23.833 -8.320 -29.864 1.00 97.75 93 LYS A CA 1
ATOM 706 C C . LYS A 1 93 ? 22.565 -7.471 -29.921 1.00 97.75 93 LYS A C 1
ATOM 708 O O . LYS A 1 93 ? 21.510 -8.013 -30.242 1.00 97.75 93 LYS A O 1
ATOM 713 N N . LEU A 1 94 ? 22.641 -6.185 -29.591 1.00 97.94 94 LEU A N 1
ATOM 714 C CA . LEU A 1 94 ? 21.484 -5.293 -29.549 1.00 97.94 94 LEU A CA 1
ATOM 715 C C . LEU A 1 94 ? 21.217 -4.575 -30.876 1.00 97.94 94 LEU A C 1
ATOM 717 O O . LEU A 1 94 ? 20.120 -4.050 -31.027 1.00 97.94 94 LEU A O 1
ATOM 721 N N . GLU A 1 95 ? 22.137 -4.633 -31.848 1.00 96.06 95 GLU A N 1
ATOM 722 C CA . GLU A 1 95 ? 22.077 -3.901 -33.131 1.00 96.06 95 GLU A CA 1
ATOM 723 C C . GLU A 1 95 ? 20.688 -3.958 -33.801 1.00 96.06 95 GLU A C 1
ATOM 725 O O . GLU A 1 95 ? 20.142 -2.953 -34.242 1.00 96.06 95 GLU A O 1
ATOM 730 N N . SER A 1 96 ? 20.048 -5.133 -33.820 1.00 97.31 96 SER A N 1
ATOM 731 C CA . SER A 1 96 ? 18.735 -5.315 -34.468 1.00 97.31 96 SER A CA 1
ATOM 732 C C . SER A 1 96 ? 17.528 -4.723 -33.719 1.00 97.31 96 SER A C 1
ATOM 734 O O . SER A 1 96 ? 16.430 -4.663 -34.279 1.00 97.31 96 SER A O 1
ATOM 736 N N . ILE A 1 97 ? 17.693 -4.335 -32.452 1.00 97.94 97 ILE A N 1
ATOM 737 C CA . ILE A 1 97 ? 16.631 -3.805 -31.581 1.00 97.94 97 ILE A CA 1
ATOM 738 C C . ILE A 1 97 ? 16.961 -2.424 -31.005 1.00 97.94 97 ILE A C 1
ATOM 740 O O . ILE A 1 97 ? 16.172 -1.903 -30.217 1.00 97.94 97 ILE A O 1
ATOM 744 N N . GLU A 1 98 ? 18.084 -1.834 -31.411 1.00 97.19 98 GLU A N 1
ATOM 745 C CA . GLU A 1 98 ? 18.614 -0.578 -30.880 1.00 97.19 98 GLU A CA 1
ATOM 746 C C . GLU A 1 98 ? 17.621 0.579 -31.036 1.00 97.19 98 GLU A C 1
ATOM 748 O O . GLU A 1 98 ? 17.256 1.192 -30.039 1.00 97.19 98 GLU A O 1
ATOM 753 N N . ASP A 1 99 ? 17.038 0.765 -32.225 1.00 97.44 99 ASP A N 1
ATOM 754 C CA . ASP A 1 99 ? 16.026 1.807 -32.467 1.00 97.44 99 ASP A CA 1
ATOM 755 C C . ASP A 1 99 ? 14.837 1.716 -31.492 1.00 97.44 99 ASP A C 1
ATOM 757 O O . ASP A 1 99 ? 14.344 2.722 -30.979 1.00 97.44 99 ASP A O 1
ATOM 761 N N . LYS A 1 100 ? 14.380 0.491 -31.194 1.00 97.88 100 LYS A N 1
ATOM 762 C CA . LYS A 1 100 ? 13.278 0.269 -30.244 1.00 97.88 100 LYS A CA 1
ATOM 763 C C . LYS A 1 100 ? 13.709 0.523 -28.807 1.00 97.88 100 LYS A C 1
ATOM 765 O O . LYS A 1 100 ? 12.884 0.945 -28.000 1.00 97.88 100 LYS A O 1
ATOM 770 N N . LEU A 1 101 ? 14.962 0.229 -28.470 1.00 97.81 101 LEU A N 1
ATOM 771 C CA . LEU A 1 101 ? 15.508 0.525 -27.152 1.00 97.81 101 LEU A CA 1
ATOM 772 C C . LEU A 1 101 ? 15.666 2.029 -26.948 1.00 97.81 101 LEU A C 1
ATOM 774 O O . LEU A 1 101 ? 15.263 2.516 -25.898 1.00 97.81 101 LEU A O 1
ATOM 778 N N . THR A 1 102 ? 16.143 2.768 -27.946 1.00 96.56 102 THR A N 1
ATOM 779 C CA . THR A 1 102 ? 16.217 4.234 -27.894 1.00 96.56 102 THR A CA 1
ATOM 780 C C . THR A 1 102 ? 14.832 4.858 -27.732 1.00 96.56 102 THR A C 1
ATOM 782 O O . THR A 1 102 ? 14.655 5.796 -26.962 1.00 96.56 102 THR A O 1
ATOM 785 N N . GLU A 1 103 ? 13.807 4.314 -28.394 1.00 94.81 103 GLU A N 1
ATOM 786 C CA . GLU A 1 103 ? 12.436 4.812 -28.244 1.00 94.81 103 GLU A CA 1
ATOM 787 C C . GLU A 1 103 ? 11.829 4.476 -26.869 1.00 94.81 103 GLU A C 1
ATOM 789 O O . GLU A 1 103 ? 11.211 5.323 -26.221 1.00 94.81 103 GLU A O 1
ATOM 794 N N . MET A 1 104 ? 11.961 3.224 -26.424 1.00 97.50 104 MET A N 1
ATOM 795 C CA . MET A 1 104 ? 11.177 2.700 -25.301 1.00 97.50 104 MET A CA 1
ATOM 796 C C . MET A 1 104 ? 11.945 2.585 -23.987 1.00 97.50 104 MET A C 1
ATOM 798 O O . MET A 1 104 ? 11.313 2.495 -22.936 1.00 97.50 104 MET A O 1
ATOM 802 N N . TRP A 1 105 ? 13.272 2.557 -24.017 1.00 97.69 105 TRP A N 1
ATOM 803 C CA . TRP A 1 105 ? 14.152 2.416 -22.856 1.00 97.69 105 TRP A CA 1
ATOM 804 C C . TRP A 1 105 ? 15.320 3.435 -22.875 1.00 97.69 105 TRP A C 1
ATOM 806 O O . TRP A 1 105 ? 16.461 3.040 -22.630 1.00 97.69 105 TRP A O 1
ATOM 816 N N . PRO A 1 106 ? 15.080 4.735 -23.151 1.00 96.31 106 PRO A N 1
ATOM 817 C CA . PRO A 1 106 ? 16.146 5.734 -23.201 1.00 96.31 106 PRO A CA 1
ATOM 818 C C . PRO A 1 106 ? 16.727 6.038 -21.818 1.00 96.31 106 PRO A C 1
ATOM 820 O O . PRO A 1 106 ? 16.051 5.941 -20.788 1.00 96.31 106 PRO A O 1
ATOM 823 N N . SER A 1 107 ? 17.965 6.519 -21.802 1.00 94.38 107 SER A N 1
ATOM 824 C CA . SER A 1 107 ? 18.545 7.209 -20.658 1.00 94.38 107 SER A CA 1
ATOM 825 C C . SER A 1 107 ? 17.890 8.581 -20.491 1.00 94.38 107 SER A C 1
ATOM 827 O O . SER A 1 107 ? 17.957 9.451 -21.356 1.00 94.38 107 SER A O 1
ATOM 829 N N . LEU A 1 108 ? 17.297 8.828 -19.322 1.00 92.31 108 LEU A N 1
ATOM 830 C CA . LEU A 1 108 ? 16.775 10.156 -18.972 1.00 92.31 108 LEU A CA 1
ATOM 831 C C . LEU A 1 108 ? 17.859 11.092 -18.398 1.00 92.31 108 LEU A C 1
ATOM 833 O O . LEU A 1 108 ? 17.573 12.243 -18.053 1.00 92.31 108 LEU A O 1
ATOM 837 N N . LEU A 1 109 ? 19.101 10.615 -18.246 1.00 87.69 109 LEU A N 1
ATOM 838 C CA . LEU A 1 109 ? 20.212 11.355 -17.644 1.00 87.69 109 LEU A CA 1
ATOM 839 C C . LEU A 1 109 ? 21.074 12.029 -18.715 1.00 87.69 109 LEU A C 1
ATOM 841 O O . LEU A 1 109 ? 21.596 11.376 -19.608 1.00 87.69 109 LEU A O 1
ATOM 845 N N . SER A 1 110 ? 21.346 13.328 -18.562 1.00 82.12 110 SER A N 1
ATOM 846 C CA . SER A 1 110 ? 22.073 14.130 -19.567 1.00 82.12 110 SER A CA 1
ATOM 847 C C . SER A 1 110 ? 23.553 13.774 -19.752 1.00 82.12 110 SER A C 1
ATOM 849 O O . SER A 1 110 ? 24.217 14.329 -20.624 1.00 82.12 110 SER A O 1
ATOM 851 N N . LYS A 1 111 ? 24.099 12.901 -18.901 1.00 87.25 111 LYS A N 1
ATOM 852 C CA . LYS A 1 111 ? 25.517 12.505 -18.892 1.00 87.25 111 LYS A CA 1
ATOM 853 C C . LYS A 1 111 ? 25.733 11.009 -19.103 1.00 87.25 111 LYS A C 1
ATOM 855 O O . LYS A 1 111 ? 26.848 10.547 -18.889 1.00 87.25 111 LYS A O 1
ATOM 860 N N . THR A 1 112 ? 24.685 10.269 -19.438 1.00 88.56 112 THR A N 1
ATOM 861 C CA . THR A 1 112 ? 24.743 8.817 -19.608 1.00 88.56 112 THR A CA 1
ATOM 862 C C . THR A 1 112 ? 24.116 8.500 -20.946 1.00 88.56 112 THR A C 1
ATOM 864 O O . THR A 1 112 ? 22.967 8.887 -21.165 1.00 88.56 112 THR A O 1
ATOM 867 N N . SER A 1 113 ? 24.876 7.853 -21.829 1.00 94.12 113 SER A N 1
ATOM 868 C CA . SER A 1 113 ? 24.332 7.416 -23.113 1.00 94.12 113 SER A CA 1
ATOM 869 C C . SER A 1 113 ? 23.340 6.272 -22.913 1.00 94.12 113 SER A C 1
ATOM 871 O O . SER A 1 113 ? 23.314 5.624 -21.860 1.00 94.12 113 SER A O 1
ATOM 873 N N . ASP A 1 114 ? 22.517 6.026 -23.921 1.00 95.81 114 ASP A N 1
ATOM 874 C CA . ASP A 1 114 ? 21.566 4.922 -23.905 1.00 95.81 114 ASP A CA 1
ATOM 875 C C . ASP A 1 114 ? 22.286 3.572 -23.762 1.00 95.81 114 ASP A C 1
ATOM 877 O O . ASP A 1 114 ? 21.924 2.756 -22.917 1.00 95.81 114 ASP A O 1
ATOM 881 N N . GLU A 1 115 ? 23.385 3.374 -24.488 1.00 96.62 115 GLU A N 1
ATOM 882 C CA . GLU A 1 115 ? 24.191 2.152 -24.464 1.00 96.62 115 GLU A CA 1
ATOM 883 C C . GLU A 1 115 ? 24.831 1.908 -23.089 1.00 96.62 115 GLU A C 1
ATOM 885 O O . GLU A 1 115 ? 24.799 0.789 -22.566 1.00 96.62 115 GLU A O 1
ATOM 890 N N . GLU A 1 116 ? 25.375 2.959 -22.460 1.00 96.12 116 GLU A N 1
ATOM 891 C CA . GLU A 1 116 ? 25.906 2.893 -21.092 1.00 96.12 116 GLU A CA 1
ATOM 892 C C . GLU A 1 116 ? 24.813 2.514 -20.087 1.00 96.12 116 GLU A C 1
ATOM 894 O O . GLU A 1 116 ? 25.039 1.716 -19.166 1.00 96.12 116 GLU A O 1
ATOM 899 N N . PHE A 1 117 ? 23.616 3.074 -20.262 1.00 96.62 117 PHE A N 1
ATOM 900 C CA . PHE A 1 117 ? 22.473 2.780 -19.414 1.00 96.62 117 PHE A CA 1
ATOM 901 C C . PHE A 1 117 ? 22.000 1.331 -19.583 1.00 96.62 117 PHE A C 1
ATOM 903 O O . PHE A 1 117 ? 21.869 0.615 -18.587 1.00 96.62 117 PHE A O 1
ATOM 910 N N . TRP A 1 118 ? 21.830 0.851 -20.816 1.00 98.31 118 TRP A N 1
ATOM 911 C CA . TRP A 1 118 ? 21.428 -0.531 -21.085 1.00 98.31 118 TRP A CA 1
ATOM 912 C C . TRP A 1 118 ? 22.446 -1.535 -20.555 1.00 98.31 118 TRP A C 1
ATOM 914 O O . TRP A 1 118 ? 22.060 -2.535 -19.944 1.00 98.31 118 TRP A O 1
ATOM 924 N N . PHE A 1 119 ? 23.745 -1.270 -20.727 1.00 98.00 119 PHE A N 1
ATOM 925 C CA . PHE A 1 119 ? 24.778 -2.146 -20.183 1.00 98.00 119 PHE A CA 1
ATOM 926 C C . PHE A 1 119 ? 24.746 -2.170 -18.649 1.00 98.00 119 PHE A C 1
ATOM 928 O O . PHE A 1 119 ? 24.837 -3.240 -18.048 1.00 98.00 119 PHE A O 1
ATOM 935 N N . THR A 1 120 ? 24.505 -1.025 -18.006 1.00 96.62 120 THR A N 1
ATOM 936 C CA . THR A 1 120 ? 24.336 -0.944 -16.546 1.00 96.62 120 THR A CA 1
ATOM 937 C C . THR A 1 120 ? 23.129 -1.757 -16.064 1.00 96.62 120 THR A C 1
ATOM 939 O O . THR A 1 120 ? 23.221 -2.496 -15.080 1.00 96.62 120 THR A O 1
ATOM 942 N N . GLU A 1 121 ? 21.988 -1.665 -16.750 1.00 97.56 121 GLU A N 1
ATOM 943 C CA . GLU A 1 121 ? 20.794 -2.462 -16.437 1.00 97.56 121 GLU A CA 1
ATOM 944 C C . GLU A 1 121 ? 21.041 -3.962 -16.648 1.00 97.56 121 GLU A C 1
ATOM 946 O O . GLU A 1 121 ? 20.608 -4.805 -15.854 1.00 97.56 121 GLU A O 1
ATOM 951 N N . TRP A 1 122 ? 21.802 -4.314 -17.682 1.00 98.25 122 TRP A N 1
ATOM 952 C CA . TRP A 1 122 ? 22.222 -5.682 -17.945 1.00 98.25 122 TRP A CA 1
ATOM 953 C C . TRP A 1 122 ? 23.128 -6.247 -16.844 1.00 98.25 122 TRP A C 1
ATOM 955 O O . TRP A 1 122 ? 22.852 -7.333 -16.326 1.00 98.25 122 TRP A O 1
ATOM 965 N N . GLU A 1 123 ? 24.162 -5.510 -16.435 1.00 97.12 123 GLU A N 1
ATOM 966 C CA . GLU A 1 123 ? 25.059 -5.889 -15.335 1.00 97.12 123 GLU A CA 1
ATOM 967 C C . GLU A 1 123 ? 24.304 -6.060 -14.018 1.00 97.12 123 GLU A C 1
ATOM 969 O O . GLU A 1 123 ? 24.554 -7.001 -13.252 1.00 97.12 123 GLU A O 1
ATOM 974 N N . ASN A 1 124 ? 23.357 -5.158 -13.759 1.00 95.56 124 ASN A N 1
ATOM 975 C CA . ASN A 1 124 ? 22.631 -5.152 -12.505 1.00 95.56 124 ASN A CA 1
ATOM 976 C C . ASN A 1 124 ? 21.553 -6.235 -12.424 1.00 95.56 124 ASN A C 1
ATOM 978 O O . ASN A 1 124 ? 21.265 -6.722 -11.326 1.00 95.56 124 ASN A O 1
ATOM 982 N N . HIS A 1 125 ? 20.935 -6.592 -13.553 1.00 96.44 125 HIS A N 1
ATOM 983 C CA . HIS A 1 125 ? 19.710 -7.394 -13.566 1.00 96.44 125 HIS A CA 1
ATOM 984 C C . HIS A 1 125 ? 19.728 -8.525 -14.598 1.00 96.44 125 HIS A C 1
ATOM 986 O O . HIS A 1 125 ? 19.418 -9.670 -14.259 1.00 96.44 125 HIS A O 1
ATOM 992 N N . GLY A 1 126 ? 20.120 -8.237 -15.838 1.00 96.81 126 GLY A N 1
ATOM 993 C CA . GLY A 1 126 ? 20.043 -9.192 -16.944 1.00 96.81 126 GLY A CA 1
ATOM 994 C C . GLY A 1 126 ? 20.968 -10.405 -16.808 1.00 96.81 126 GLY A C 1
ATOM 995 O O . GLY A 1 126 ? 20.533 -11.532 -17.059 1.00 96.81 126 GLY A O 1
ATOM 996 N N . MET A 1 127 ? 22.198 -10.217 -16.316 1.00 96.94 127 MET A N 1
ATOM 997 C CA . MET A 1 127 ? 23.179 -11.304 -16.148 1.00 96.94 127 MET A CA 1
ATOM 998 C C . MET A 1 127 ? 22.732 -12.411 -15.176 1.00 96.94 127 MET A C 1
ATOM 1000 O O . MET A 1 127 ? 23.185 -13.545 -15.306 1.00 96.94 127 MET A O 1
ATOM 1004 N N . CYS A 1 128 ? 21.847 -12.099 -14.225 1.00 95.31 128 CYS A N 1
ATOM 1005 C CA . CYS A 1 128 ? 21.288 -13.051 -13.252 1.00 95.31 128 CYS A CA 1
ATOM 1006 C C . CYS A 1 128 ? 19.882 -13.551 -13.624 1.00 95.31 128 CYS A C 1
ATOM 1008 O O . CYS A 1 128 ? 19.195 -14.163 -12.808 1.00 95.31 128 CYS A O 1
ATOM 1010 N N . SER A 1 129 ? 19.425 -13.259 -14.839 1.00 95.44 129 SER A N 1
ATOM 1011 C CA . SER A 1 129 ? 18.134 -13.718 -15.343 1.00 95.44 129 SER A CA 1
ATOM 1012 C C . SER A 1 129 ? 18.260 -15.058 -16.080 1.00 95.44 129 SER A C 1
ATOM 1014 O O . SER A 1 129 ? 19.364 -15.506 -16.403 1.00 95.44 129 SER A O 1
ATOM 1016 N N . ASP A 1 130 ? 17.126 -15.659 -16.454 1.00 94.88 130 ASP A N 1
ATOM 1017 C CA . ASP A 1 130 ? 17.097 -16.850 -17.322 1.00 94.88 130 ASP A CA 1
ATOM 1018 C C . ASP A 1 130 ? 17.641 -16.581 -18.748 1.00 94.88 130 ASP A C 1
ATOM 1020 O O . ASP A 1 130 ? 17.783 -17.497 -19.557 1.00 94.88 130 ASP A O 1
ATOM 1024 N N . TYR A 1 131 ? 18.007 -15.330 -19.052 1.00 96.25 131 TYR A N 1
ATOM 1025 C CA . TYR A 1 131 ? 18.629 -14.897 -20.302 1.00 96.25 131 TYR A CA 1
ATOM 1026 C C . TYR A 1 131 ? 20.117 -14.584 -20.169 1.00 96.25 131 TYR A C 1
ATOM 1028 O O . TYR A 1 131 ? 20.647 -13.929 -21.053 1.00 96.25 131 TYR A O 1
ATOM 1036 N N . SER A 1 132 ? 20.799 -14.988 -19.097 1.00 94.00 132 SER A N 1
ATOM 1037 C CA . SER A 1 132 ? 22.176 -14.570 -18.758 1.00 94.00 132 SER A CA 1
ATOM 1038 C C . SER A 1 132 ? 23.189 -14.475 -19.921 1.00 94.00 132 SER A C 1
ATOM 1040 O O . SER A 1 132 ? 24.060 -13.609 -19.888 1.00 94.00 132 SER A O 1
ATOM 1042 N N . ASN A 1 133 ? 23.086 -15.284 -20.983 1.00 95.31 133 ASN A N 1
ATOM 1043 C CA . ASN A 1 133 ? 23.941 -15.220 -22.183 1.00 95.31 133 ASN A CA 1
ATOM 1044 C C . ASN A 1 133 ? 23.249 -14.738 -23.484 1.00 95.31 133 ASN A C 1
ATOM 1046 O O . ASN A 1 133 ? 23.824 -14.864 -24.568 1.00 95.31 133 ASN A O 1
ATOM 1050 N N . LYS A 1 134 ? 22.034 -14.191 -23.387 1.00 97.62 134 LYS A N 1
ATOM 1051 C CA . LYS A 1 134 ? 21.185 -13.700 -24.488 1.00 97.62 134 LYS A CA 1
ATOM 1052 C C . LYS A 1 134 ? 20.630 -12.284 -24.216 1.00 97.62 134 LYS A C 1
ATOM 1054 O O . LYS A 1 134 ? 19.425 -12.140 -23.990 1.00 97.62 134 LYS A O 1
ATOM 1059 N N . PRO A 1 135 ? 21.487 -11.243 -24.217 1.00 98.19 135 PRO A N 1
ATOM 1060 C CA . PRO A 1 135 ? 21.067 -9.843 -24.109 1.00 98.19 135 PRO A CA 1
ATOM 1061 C C . PRO A 1 135 ? 19.898 -9.467 -25.030 1.00 98.19 135 PRO A C 1
ATOM 1063 O O . PRO A 1 135 ? 18.883 -8.960 -24.567 1.00 98.19 135 PRO A O 1
ATOM 1066 N N . ASP A 1 136 ? 19.991 -9.799 -26.313 1.00 98.19 136 ASP A N 1
ATOM 1067 C CA . ASP A 1 136 ? 18.969 -9.545 -27.331 1.00 98.19 136 ASP A CA 1
ATOM 1068 C C . ASP A 1 136 ? 17.585 -10.073 -26.924 1.00 98.19 136 ASP A C 1
ATOM 1070 O O . ASP A 1 136 ? 16.589 -9.350 -26.985 1.00 98.19 136 ASP A O 1
ATOM 1074 N N . ALA A 1 137 ? 17.521 -11.312 -26.429 1.00 98.44 137 ALA A N 1
ATOM 1075 C CA . ALA A 1 137 ? 16.277 -11.930 -25.983 1.00 98.44 137 ALA A CA 1
ATOM 1076 C C . ALA A 1 137 ? 15.741 -11.302 -24.685 1.00 98.44 137 ALA A C 1
ATOM 1078 O O . ALA A 1 137 ? 14.529 -11.136 -24.543 1.00 98.44 137 ALA A O 1
ATOM 1079 N N . TYR A 1 138 ? 16.626 -10.928 -23.758 1.00 98.69 138 TYR A N 1
ATOM 1080 C CA . TYR A 1 138 ? 16.262 -10.243 -22.517 1.00 98.69 138 TYR A CA 1
ATOM 1081 C C . TYR A 1 138 ? 15.605 -8.886 -22.787 1.00 98.69 138 TYR A C 1
ATOM 1083 O O . TYR A 1 138 ? 14.500 -8.615 -22.308 1.00 98.69 138 TYR A O 1
ATOM 1091 N N . PHE A 1 139 ? 16.260 -8.057 -23.600 1.00 98.75 139 PHE A N 1
ATOM 1092 C CA . PHE A 1 139 ? 15.762 -6.737 -23.972 1.00 98.75 139 PHE A CA 1
ATOM 1093 C C . PHE A 1 139 ? 14.504 -6.844 -24.842 1.00 98.75 139 PHE A C 1
ATOM 1095 O O . PHE A 1 139 ? 13.522 -6.151 -24.586 1.00 98.75 139 PHE A O 1
ATOM 1102 N N . SER A 1 140 ? 14.459 -7.793 -25.782 1.00 98.62 140 SER A N 1
ATOM 1103 C CA . SER A 1 140 ? 13.256 -8.060 -26.586 1.00 98.62 140 SER A CA 1
ATOM 1104 C C . SER A 1 140 ? 12.054 -8.482 -25.738 1.00 98.62 140 SER A C 1
ATOM 1106 O O . SER A 1 140 ? 10.924 -8.085 -26.035 1.00 98.62 140 SER A O 1
ATOM 1108 N N . ALA A 1 141 ? 12.266 -9.264 -24.673 1.00 98.62 141 ALA A N 1
ATOM 1109 C CA . ALA A 1 141 ? 11.199 -9.644 -23.751 1.00 98.62 141 ALA A CA 1
ATOM 1110 C C . ALA A 1 141 ? 10.644 -8.422 -23.003 1.00 98.62 141 ALA A C 1
ATOM 1112 O O . ALA A 1 141 ? 9.426 -8.240 -22.958 1.00 98.62 141 ALA A O 1
ATOM 1113 N N . ALA A 1 142 ? 11.516 -7.554 -22.480 1.00 98.56 142 ALA A N 1
ATOM 1114 C CA . ALA A 1 142 ? 11.107 -6.317 -21.814 1.00 98.56 142 ALA A CA 1
ATOM 1115 C C . ALA A 1 142 ? 10.333 -5.382 -22.761 1.00 98.56 142 ALA A C 1
ATOM 1117 O O . ALA A 1 142 ? 9.240 -4.934 -22.412 1.00 98.56 142 ALA A O 1
ATOM 1118 N N . LEU A 1 143 ? 10.847 -5.168 -23.979 1.00 98.69 143 LEU A N 1
ATOM 1119 C CA . LEU A 1 143 ? 10.191 -4.376 -25.024 1.00 98.69 143 LEU A CA 1
ATOM 1120 C C . LEU A 1 143 ? 8.803 -4.931 -25.362 1.00 98.69 143 LEU A C 1
ATOM 1122 O O . LEU A 1 143 ? 7.823 -4.194 -25.357 1.00 98.69 143 LEU A O 1
ATOM 1126 N N . THR A 1 144 ? 8.694 -6.246 -25.575 1.00 98.44 144 THR A N 1
ATOM 1127 C CA . THR A 1 144 ? 7.417 -6.906 -25.896 1.00 98.44 144 THR A CA 1
ATOM 1128 C C . THR A 1 144 ? 6.377 -6.695 -24.795 1.00 98.44 144 THR A C 1
ATOM 1130 O O . THR A 1 144 ? 5.213 -6.406 -25.079 1.00 98.44 144 THR A O 1
ATOM 1133 N N . LEU A 1 145 ? 6.782 -6.827 -23.530 1.00 98.38 145 LEU A N 1
ATOM 1134 C CA . LEU A 1 145 ? 5.894 -6.608 -22.392 1.00 98.38 145 LEU A CA 1
ATOM 1135 C C . LEU A 1 145 ? 5.497 -5.132 -22.256 1.00 98.38 145 LEU A C 1
ATOM 1137 O O . LEU A 1 145 ? 4.318 -4.844 -22.054 1.00 98.38 145 LEU A O 1
ATOM 1141 N N . ALA A 1 146 ? 6.440 -4.205 -22.423 1.00 97.81 146 ALA A N 1
ATOM 1142 C CA . ALA A 1 146 ? 6.176 -2.770 -22.370 1.00 97.81 146 ALA A CA 1
ATOM 1143 C C . ALA A 1 146 ? 5.223 -2.312 -23.488 1.00 97.81 146 ALA A C 1
ATOM 1145 O O . ALA A 1 146 ? 4.280 -1.573 -23.219 1.00 97.81 146 ALA A O 1
ATOM 1146 N N . SER A 1 147 ? 5.389 -2.814 -24.719 1.00 97.06 147 SER A N 1
ATOM 1147 C CA . SER A 1 147 ? 4.481 -2.504 -25.835 1.00 97.06 147 SER A CA 1
ATOM 1148 C C . SER A 1 147 ? 3.074 -3.063 -25.612 1.00 97.06 147 SER A C 1
ATOM 1150 O O . SER A 1 147 ? 2.095 -2.503 -26.104 1.00 97.06 147 SER A O 1
ATOM 1152 N N . LYS A 1 148 ? 2.955 -4.186 -24.892 1.00 97.44 148 LYS A N 1
ATOM 1153 C CA . LYS A 1 148 ? 1.670 -4.845 -24.633 1.00 97.44 148 LYS A CA 1
ATOM 1154 C C . LYS A 1 148 ? 0.829 -4.109 -23.589 1.00 97.44 148 LYS A C 1
ATOM 1156 O O . LYS A 1 148 ? -0.397 -4.102 -23.701 1.00 97.44 148 LYS A O 1
ATOM 1161 N N . TYR A 1 149 ? 1.459 -3.525 -22.572 1.00 96.69 149 TYR A N 1
ATOM 1162 C CA . TYR A 1 149 ? 0.765 -2.960 -21.415 1.00 96.69 149 TYR A CA 1
ATOM 1163 C C . TYR A 1 149 ? 1.006 -1.457 -21.286 1.00 96.69 149 TYR A C 1
ATOM 1165 O O . TYR A 1 149 ? 1.856 -1.017 -20.521 1.00 96.69 149 TYR A O 1
ATOM 1173 N N . ASP A 1 150 ? 0.191 -0.675 -21.992 1.00 95.12 150 ASP A N 1
ATOM 1174 C CA . ASP A 1 150 ? 0.144 0.785 -21.875 1.00 95.12 150 ASP A CA 1
ATOM 1175 C C . ASP A 1 150 ? -0.370 1.202 -20.479 1.00 95.12 150 ASP A C 1
ATOM 1177 O O . ASP A 1 150 ? -1.560 1.002 -20.188 1.00 95.12 150 ASP A O 1
ATOM 1181 N N . PRO A 1 151 ? 0.474 1.795 -19.606 1.00 96.75 151 PRO A N 1
ATOM 1182 C CA . PRO A 1 151 ? 0.079 2.108 -18.236 1.00 96.75 151 PRO A CA 1
ATOM 1183 C C . PRO A 1 151 ? -1.112 3.064 -18.155 1.00 96.75 151 PRO A C 1
ATOM 1185 O O . PRO A 1 151 ? -1.981 2.879 -17.305 1.00 96.75 151 PRO A O 1
ATOM 1188 N N . ILE A 1 152 ? -1.197 4.056 -19.049 1.00 93.06 152 ILE A N 1
ATOM 1189 C CA . ILE A 1 152 ? -2.261 5.071 -19.039 1.00 93.06 152 ILE A CA 1
ATOM 1190 C C . ILE A 1 152 ? -3.614 4.402 -19.298 1.00 93.06 152 ILE A C 1
ATOM 1192 O O . ILE A 1 152 ? -4.567 4.603 -18.537 1.00 93.06 152 ILE A O 1
ATOM 1196 N N . LYS A 1 153 ? -3.681 3.539 -20.320 1.00 94.25 153 LYS A N 1
ATOM 1197 C CA . LYS A 1 153 ? -4.895 2.772 -20.647 1.00 94.25 153 LYS A CA 1
ATOM 1198 C C . LYS A 1 153 ? -5.249 1.773 -19.556 1.00 94.25 153 LYS A C 1
ATOM 1200 O O . LYS A 1 153 ? -6.411 1.677 -19.169 1.00 94.25 153 LYS A O 1
ATOM 1205 N N . VAL A 1 154 ? -4.253 1.056 -19.039 1.00 96.31 154 VAL A N 1
ATOM 1206 C CA . VAL A 1 154 ? -4.443 0.065 -17.974 1.00 96.31 154 VAL A CA 1
ATOM 1207 C C . VAL A 1 154 ? -5.012 0.715 -16.714 1.00 96.31 154 VAL A C 1
ATOM 1209 O O . VAL A 1 154 ? -5.957 0.192 -16.128 1.00 96.31 154 VAL A O 1
ATOM 1212 N N . MET A 1 155 ? -4.488 1.870 -16.316 1.00 95.25 155 MET A N 1
ATOM 1213 C CA . MET A 1 155 ? -4.963 2.620 -15.152 1.00 95.25 155 MET A CA 1
ATOM 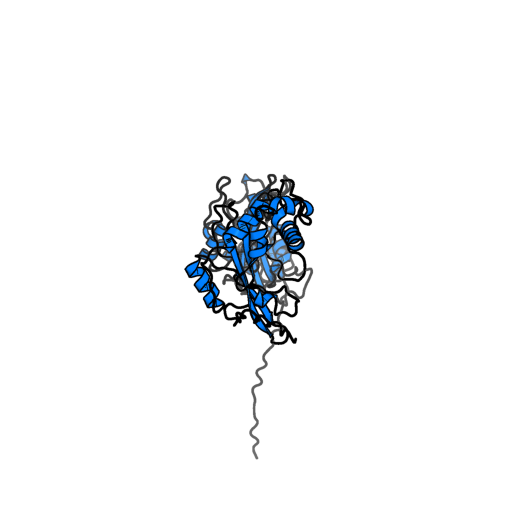1214 C C . MET A 1 155 ? -6.280 3.371 -15.406 1.00 95.25 155 MET A C 1
ATOM 1216 O O . MET A 1 155 ? -6.957 3.767 -14.452 1.00 95.25 155 MET A O 1
ATOM 1220 N N . GLY A 1 156 ? -6.667 3.561 -16.670 1.00 91.62 156 GLY A N 1
ATOM 1221 C CA . GLY A 1 156 ? -7.847 4.338 -17.046 1.00 91.62 156 GLY A CA 1
ATOM 1222 C C . GLY A 1 156 ? -7.712 5.813 -16.665 1.00 91.62 156 GLY A C 1
ATOM 1223 O O . GLY A 1 156 ? -8.654 6.400 -16.132 1.00 91.62 156 GLY A O 1
ATOM 1224 N N . ILE A 1 157 ? -6.525 6.385 -16.879 1.00 89.62 157 ILE A N 1
ATOM 1225 C CA . ILE A 1 157 ? -6.208 7.783 -16.562 1.00 89.62 157 ILE A CA 1
ATOM 1226 C C . ILE A 1 157 ? -5.841 8.560 -17.828 1.00 89.62 157 ILE A C 1
ATOM 1228 O O . ILE A 1 157 ? -5.703 8.000 -18.908 1.00 89.62 157 ILE A O 1
ATOM 1232 N N . GLU A 1 158 ? -5.666 9.865 -17.676 1.00 86.81 158 GLU A N 1
ATOM 1233 C CA . GLU A 1 158 ? -5.086 10.771 -18.667 1.00 86.81 158 GLU A CA 1
ATOM 1234 C C . GLU A 1 158 ? -4.029 11.633 -17.972 1.00 86.81 158 GLU A C 1
ATOM 1236 O O . GLU A 1 158 ? -4.199 12.007 -16.805 1.00 86.81 158 GLU A O 1
ATOM 1241 N N . SER A 1 159 ? -2.932 11.928 -18.672 1.00 82.69 159 SER A N 1
ATOM 1242 C CA . SER A 1 159 ? -1.868 12.792 -18.163 1.00 82.69 159 SER A CA 1
ATOM 1243 C C . SER A 1 159 ? -2.361 14.239 -18.093 1.00 82.69 159 SER A C 1
ATOM 1245 O O . SER A 1 159 ? -2.632 14.856 -19.121 1.00 82.69 159 SER A O 1
ATOM 1247 N N . SER A 1 160 ? -2.480 14.789 -16.886 1.00 77.88 160 SER A N 1
ATOM 1248 C CA . SER A 1 160 ? -2.886 16.177 -16.653 1.00 77.88 160 SER A CA 1
ATOM 1249 C C . SER A 1 160 ? -2.357 16.670 -15.308 1.00 77.88 160 SER A C 1
ATOM 1251 O O . SER A 1 160 ? -2.309 15.909 -14.342 1.00 77.88 160 SER A O 1
ATOM 1253 N N . TYR A 1 161 ? -1.988 17.951 -15.238 1.00 70.00 161 TYR A N 1
ATOM 1254 C CA . TYR A 1 161 ? -1.643 18.610 -13.975 1.00 70.00 161 TYR A CA 1
ATOM 1255 C C . TYR A 1 161 ? -2.877 18.966 -13.134 1.00 70.00 161 TYR A C 1
ATOM 1257 O O . TYR A 1 161 ? -2.773 19.062 -11.913 1.00 70.00 161 TYR A O 1
ATOM 1265 N N . ASP A 1 162 ? -4.041 19.119 -13.767 1.00 70.94 162 ASP A N 1
ATOM 1266 C CA . ASP A 1 162 ? -5.253 19.647 -13.130 1.00 70.94 162 ASP A CA 1
ATOM 1267 C C . ASP A 1 162 ? -6.208 18.546 -12.652 1.00 70.94 162 ASP A C 1
ATOM 1269 O O . ASP A 1 162 ? -7.157 18.811 -11.911 1.00 70.94 162 ASP A O 1
ATOM 1273 N N . LYS A 1 163 ? -5.965 17.295 -13.064 1.00 77.12 163 LYS A N 1
ATOM 1274 C CA . LYS A 1 163 ? -6.841 16.157 -12.774 1.00 77.12 163 LYS A CA 1
ATOM 1275 C C . LYS A 1 163 ? -6.163 15.146 -11.842 1.00 77.12 163 LYS A C 1
ATOM 1277 O O . LYS A 1 163 ? -5.446 14.263 -12.312 1.00 77.12 163 LYS A O 1
ATOM 1282 N N . PRO A 1 164 ? -6.391 15.234 -10.520 1.00 81.00 164 PRO A N 1
ATOM 1283 C CA . PRO A 1 164 ? -5.861 14.259 -9.579 1.00 81.00 164 PRO A CA 1
ATOM 1284 C C . PRO A 1 164 ? -6.637 12.938 -9.643 1.00 81.00 164 PRO A C 1
ATOM 1286 O O . PRO A 1 164 ? -7.853 12.917 -9.845 1.00 81.00 164 PRO A O 1
ATOM 1289 N N . TYR A 1 165 ? -5.941 11.833 -9.377 1.00 79.81 165 TYR A N 1
ATOM 1290 C CA . TYR A 1 165 ? -6.531 10.500 -9.272 1.00 79.81 165 TYR A CA 1
ATOM 1291 C C . TYR A 1 165 ? -6.332 9.926 -7.875 1.00 79.81 165 TYR A C 1
ATOM 1293 O O . TYR A 1 165 ? -5.267 10.063 -7.273 1.00 79.81 165 TYR A O 1
ATOM 1301 N N . GLN A 1 166 ? -7.350 9.235 -7.361 1.00 80.69 166 GLN A N 1
ATOM 1302 C CA . GLN A 1 166 ? -7.184 8.440 -6.150 1.00 80.69 166 GLN A CA 1
ATOM 1303 C C . GLN A 1 166 ? -6.390 7.175 -6.481 1.00 80.69 166 GLN A C 1
ATOM 1305 O O . GLN A 1 166 ? -6.803 6.396 -7.338 1.00 80.69 166 GLN A O 1
ATOM 1310 N N . VAL A 1 167 ? -5.295 6.931 -5.754 1.00 83.25 167 VAL A N 1
ATOM 1311 C CA . VAL A 1 167 ? -4.431 5.749 -5.945 1.00 83.25 167 VAL A CA 1
ATOM 1312 C C . VAL A 1 167 ? -5.235 4.446 -5.898 1.00 83.25 167 VAL A C 1
ATOM 1314 O O . VAL A 1 167 ? -5.006 3.551 -6.706 1.00 83.25 167 VAL A O 1
ATOM 1317 N N . LYS A 1 168 ? -6.232 4.362 -5.008 1.00 82.06 168 LYS A N 1
ATOM 1318 C CA . LYS A 1 168 ? -7.141 3.214 -4.924 1.00 82.06 168 LYS A CA 1
ATOM 1319 C C . LYS A 1 168 ? -7.875 2.959 -6.245 1.00 82.06 168 LYS A C 1
ATOM 1321 O O . LYS A 1 168 ? -7.832 1.843 -6.746 1.00 82.06 168 LYS A O 1
ATOM 1326 N N . THR A 1 169 ? -8.499 3.984 -6.824 1.00 82.06 169 THR 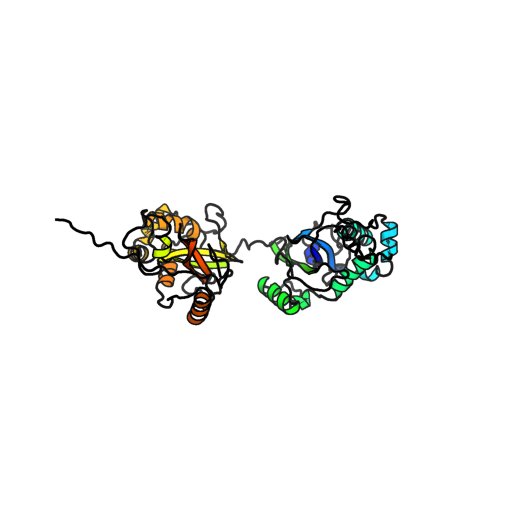A N 1
ATOM 1327 C CA . THR A 1 169 ? -9.213 3.874 -8.106 1.00 82.06 169 THR A CA 1
ATOM 1328 C C . THR A 1 169 ? -8.271 3.468 -9.236 1.00 82.06 169 THR A C 1
ATOM 1330 O O . THR A 1 169 ? -8.619 2.619 -10.049 1.00 82.06 169 THR A O 1
ATOM 1333 N N . VAL A 1 170 ? -7.057 4.025 -9.254 1.00 88.62 170 VAL A N 1
ATOM 1334 C CA . VAL A 1 170 ? -6.020 3.671 -10.234 1.00 88.62 170 VAL A CA 1
ATOM 1335 C C . VAL A 1 170 ? -5.645 2.187 -10.124 1.00 88.62 170 VAL A C 1
ATOM 1337 O O . VAL A 1 170 ? -5.614 1.484 -11.133 1.00 88.62 170 VAL A O 1
ATOM 1340 N N . LEU A 1 171 ? -5.421 1.683 -8.905 1.00 90.38 171 LEU A N 1
ATOM 1341 C CA . LEU A 1 171 ? -5.113 0.270 -8.655 1.00 90.38 171 LEU A CA 1
ATOM 1342 C C . LEU A 1 171 ? -6.280 -0.664 -8.999 1.00 90.38 171 LEU A C 1
ATOM 1344 O O . LEU A 1 171 ? -6.052 -1.737 -9.553 1.00 90.38 171 LEU A O 1
ATOM 1348 N N . GLU A 1 172 ? -7.516 -0.282 -8.679 1.00 88.44 172 GLU A N 1
ATOM 1349 C CA . GLU A 1 172 ? -8.715 -1.076 -8.980 1.00 88.44 172 GLU A CA 1
ATOM 1350 C C . GLU A 1 172 ? -8.966 -1.168 -10.492 1.00 88.44 172 GLU A C 1
ATOM 1352 O O . GLU A 1 172 ? -9.230 -2.259 -11.004 1.00 88.44 172 GLU A O 1
ATOM 1357 N N . ASN A 1 173 ? -8.806 -0.060 -11.222 1.00 91.56 173 ASN A N 1
ATOM 1358 C CA . ASN A 1 173 ? -8.870 -0.047 -12.684 1.00 91.56 173 ASN A CA 1
ATOM 1359 C C . ASN A 1 173 ? -7.784 -0.934 -13.293 1.00 91.56 173 ASN A C 1
ATOM 1361 O O . ASN A 1 173 ? -8.078 -1.769 -14.151 1.00 91.56 173 ASN A O 1
ATOM 1365 N N . ALA A 1 174 ? -6.548 -0.806 -12.807 1.00 96.25 174 ALA A N 1
ATOM 1366 C CA . ALA A 1 174 ? -5.450 -1.623 -13.293 1.00 96.25 174 ALA A CA 1
ATOM 1367 C C . ALA A 1 174 ? -5.689 -3.115 -13.019 1.00 96.25 174 ALA A C 1
ATOM 1369 O O . ALA A 1 174 ? -5.560 -3.920 -13.938 1.00 96.25 174 ALA A O 1
ATOM 1370 N N . LYS A 1 175 ? -6.141 -3.494 -11.813 1.00 95.88 175 LYS A N 1
ATOM 1371 C CA . LYS A 1 175 ? -6.502 -4.888 -11.492 1.00 95.88 175 LYS A CA 1
ATOM 1372 C C . LYS A 1 175 ? -7.597 -5.414 -12.411 1.00 95.88 175 LYS A C 1
ATOM 1374 O O . LYS A 1 175 ? -7.500 -6.546 -12.878 1.00 95.88 175 LYS A O 1
ATOM 1379 N N . LYS A 1 176 ? -8.623 -4.606 -12.687 1.00 95.88 176 LYS A N 1
ATOM 1380 C CA . LYS A 1 176 ? -9.709 -4.970 -13.603 1.00 95.88 176 LYS A CA 1
ATOM 1381 C C . LYS A 1 176 ? -9.199 -5.219 -15.026 1.00 95.88 176 LYS A C 1
ATOM 1383 O O . LYS A 1 176 ? -9.622 -6.187 -15.647 1.00 95.88 176 LYS A O 1
ATOM 1388 N N . ASN A 1 177 ? -8.307 -4.367 -15.526 1.00 96.56 177 ASN A N 1
ATOM 1389 C CA . ASN A 1 177 ? -7.814 -4.434 -16.904 1.00 96.56 177 ASN A CA 1
ATOM 1390 C C . ASN A 1 177 ? -6.700 -5.476 -17.105 1.00 96.56 177 ASN A C 1
ATOM 1392 O O . ASN A 1 177 ? -6.540 -5.988 -18.209 1.00 96.56 177 ASN A O 1
ATOM 1396 N N . LEU A 1 178 ? -5.942 -5.802 -16.054 1.00 97.12 178 LEU A N 1
ATOM 1397 C CA . LEU A 1 178 ? -4.832 -6.760 -16.100 1.00 97.12 178 LEU A CA 1
ATOM 1398 C C . LEU A 1 178 ? -5.208 -8.164 -15.615 1.00 97.12 178 LEU A C 1
ATOM 1400 O O . LEU A 1 178 ? -4.518 -9.125 -15.939 1.00 97.12 178 LEU A O 1
ATOM 1404 N N . GLY A 1 179 ? -6.226 -8.289 -14.759 1.00 96.25 179 GLY A N 1
ATOM 1405 C CA . GLY A 1 179 ? -6.478 -9.505 -13.977 1.00 96.25 179 GLY A CA 1
ATOM 1406 C C . GLY A 1 179 ? -5.507 -9.701 -12.800 1.00 96.25 179 GLY A C 1
ATOM 1407 O O . GLY A 1 179 ? -5.741 -10.561 -11.951 1.00 96.25 179 GLY A O 1
ATOM 1408 N N . ALA A 1 180 ? -4.474 -8.861 -12.677 1.00 96.50 180 ALA A N 1
ATOM 1409 C CA . ALA A 1 180 ? -3.449 -8.880 -11.632 1.00 96.50 180 ALA A CA 1
ATOM 1410 C C . ALA A 1 180 ? -3.210 -7.478 -11.042 1.00 96.50 180 ALA A C 1
ATOM 1412 O O . ALA A 1 180 ? -3.415 -6.472 -11.718 1.00 96.50 180 ALA A O 1
ATOM 1413 N N . TYR A 1 181 ? -2.815 -7.396 -9.772 1.00 96.25 181 TYR A N 1
ATOM 1414 C CA . TYR A 1 181 ? -2.475 -6.144 -9.105 1.00 96.25 181 TYR A CA 1
ATOM 1415 C C . TYR A 1 181 ? -1.060 -5.719 -9.509 1.00 96.25 181 TYR A C 1
ATOM 1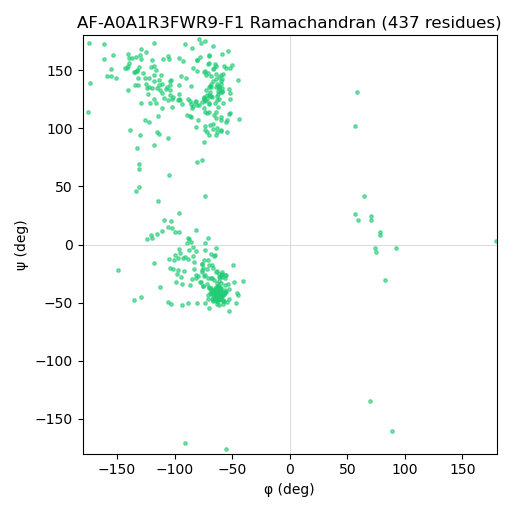417 O O . TYR A 1 181 ? -0.113 -6.450 -9.210 1.00 96.25 181 TYR A O 1
ATOM 1425 N N . PRO A 1 182 ? -0.887 -4.539 -10.128 1.00 97.44 182 PRO A N 1
ATOM 1426 C CA . PRO A 1 182 ? 0.436 -3.964 -10.325 1.00 97.44 182 PRO A CA 1
ATOM 1427 C C . PRO A 1 182 ? 0.957 -3.339 -9.022 1.00 97.44 182 PRO A C 1
ATOM 1429 O O . PRO A 1 182 ? 0.228 -3.198 -8.035 1.00 97.44 182 PRO A O 1
ATOM 1432 N N . GLN A 1 183 ? 2.212 -2.895 -9.050 1.00 96.31 183 GLN A N 1
ATOM 1433 C CA . GLN A 1 183 ? 2.775 -1.994 -8.048 1.00 96.31 183 GLN A CA 1
ATOM 1434 C C . GLN A 1 183 ? 2.873 -0.582 -8.632 1.00 96.31 183 GLN A C 1
ATOM 1436 O O . GLN A 1 183 ? 3.438 -0.384 -9.706 1.00 96.31 183 GLN A O 1
ATOM 1441 N N . ILE A 1 184 ? 2.350 0.408 -7.914 1.00 94.75 184 ILE A N 1
ATOM 1442 C CA . ILE A 1 184 ? 2.445 1.822 -8.287 1.00 94.75 184 ILE A CA 1
ATOM 1443 C C . ILE A 1 184 ? 3.483 2.500 -7.406 1.00 94.75 184 ILE A C 1
ATOM 1445 O O . ILE A 1 184 ? 3.459 2.332 -6.183 1.00 94.75 184 ILE A O 1
ATOM 1449 N N . ALA A 1 185 ? 4.376 3.279 -8.017 1.00 91.94 185 ALA A N 1
ATOM 1450 C CA . ALA A 1 185 ? 5.306 4.117 -7.285 1.00 91.94 185 ALA A CA 1
ATOM 1451 C C . ALA A 1 185 ? 5.072 5.603 -7.526 1.00 91.94 185 ALA A C 1
ATOM 1453 O O . ALA A 1 185 ? 4.931 6.048 -8.664 1.00 91.94 185 ALA A O 1
ATOM 1454 N N . CYS A 1 186 ? 5.077 6.376 -6.444 1.00 88.94 186 CYS A N 1
ATOM 1455 C CA . CYS A 1 186 ? 4.950 7.826 -6.495 1.00 88.94 186 CYS A CA 1
ATOM 1456 C C . CYS A 1 186 ? 6.199 8.502 -5.923 1.00 88.94 186 CYS A C 1
ATOM 1458 O O . CYS A 1 186 ? 6.899 7.942 -5.074 1.00 88.94 186 CYS A O 1
ATOM 1460 N N . ASN A 1 187 ? 6.465 9.723 -6.377 1.00 85.31 187 ASN A N 1
ATOM 1461 C CA . ASN A 1 187 ? 7.464 10.605 -5.781 1.00 85.31 187 ASN A CA 1
ATOM 1462 C C . ASN A 1 187 ? 6.860 11.998 -5.525 1.00 85.31 187 ASN A C 1
ATOM 1464 O O . ASN A 1 187 ? 5.788 12.316 -6.053 1.00 85.31 187 ASN A O 1
ATOM 1468 N N . ALA A 1 188 ? 7.503 12.821 -4.692 1.00 77.75 188 ALA A N 1
ATOM 1469 C CA . ALA A 1 188 ? 7.079 14.197 -4.472 1.00 77.75 188 ALA A CA 1
ATOM 1470 C C . ALA A 1 188 ? 7.964 15.186 -5.246 1.00 77.75 188 ALA A C 1
ATOM 1472 O O . ALA A 1 188 ? 9.183 15.236 -5.082 1.00 77.75 188 ALA A O 1
ATOM 1473 N N . ALA A 1 189 ? 7.346 16.041 -6.065 1.00 67.31 189 ALA A N 1
ATOM 1474 C CA . ALA A 1 189 ? 8.058 17.154 -6.694 1.00 67.31 189 ALA A CA 1
ATOM 1475 C C . ALA A 1 189 ? 8.508 18.197 -5.643 1.00 67.31 189 ALA A C 1
ATOM 1477 O O . ALA A 1 189 ? 8.035 18.198 -4.505 1.00 67.31 189 ALA A O 1
ATOM 1478 N N . LYS A 1 190 ? 9.336 19.182 -6.040 1.00 57.53 190 LYS A N 1
ATOM 1479 C CA . LYS A 1 190 ? 9.837 20.286 -5.176 1.00 57.53 190 LYS A CA 1
ATOM 1480 C C . LYS A 1 190 ? 8.755 21.030 -4.355 1.00 57.53 190 LYS A C 1
ATOM 1482 O O . LYS A 1 190 ? 9.091 21.701 -3.385 1.00 57.53 190 LYS A O 1
ATOM 1487 N N . LYS A 1 191 ? 7.468 20.911 -4.717 1.00 54.56 191 LYS A N 1
ATOM 1488 C CA . LYS A 1 191 ? 6.300 21.487 -4.017 1.00 54.56 191 LYS A CA 1
ATOM 1489 C C . LYS A 1 191 ? 5.499 20.489 -3.151 1.00 54.56 191 LYS A C 1
ATOM 1491 O O . LYS A 1 191 ? 4.384 20.811 -2.757 1.00 54.56 191 LYS A O 1
ATOM 1496 N N . LYS A 1 192 ? 6.029 19.294 -2.853 1.00 64.50 192 LYS A N 1
ATOM 1497 C CA . LYS A 1 192 ? 5.346 18.201 -2.117 1.00 64.50 192 LYS A CA 1
ATOM 1498 C C . LYS A 1 192 ? 4.049 17.688 -2.762 1.00 64.50 192 LYS A C 1
ATOM 1500 O O . LYS A 1 192 ? 3.212 17.098 -2.085 1.00 64.50 192 LYS A O 1
ATOM 1505 N N . VAL A 1 193 ? 3.869 17.918 -4.060 1.00 71.12 193 VAL A N 1
ATOM 1506 C CA . VAL A 1 193 ? 2.758 17.326 -4.811 1.00 71.12 193 VAL A CA 1
ATOM 1507 C C . VAL A 1 193 ? 3.167 15.912 -5.193 1.00 71.12 193 VAL A C 1
ATOM 1509 O O . VAL A 1 193 ? 4.212 15.725 -5.820 1.00 71.12 193 VAL A O 1
ATOM 1512 N N . LEU A 1 194 ? 2.355 14.941 -4.777 1.00 81.19 194 LEU A N 1
ATOM 1513 C CA . LEU A 1 194 ? 2.523 13.544 -5.147 1.00 81.19 194 LEU A CA 1
ATOM 1514 C C . LEU A 1 194 ? 2.241 13.389 -6.642 1.00 81.19 194 LEU A C 1
ATOM 1516 O O . LEU A 1 194 ? 1.179 13.792 -7.114 1.00 81.19 194 LEU A O 1
ATOM 1520 N N . GLN A 1 195 ? 3.175 12.793 -7.370 1.00 85.69 195 GLN A N 1
ATOM 1521 C CA . GLN A 1 195 ? 3.021 12.467 -8.783 1.00 85.69 195 GLN A CA 1
ATOM 1522 C C . GLN A 1 195 ? 3.337 10.991 -9.008 1.00 85.69 195 GLN A C 1
ATOM 1524 O O . GLN A 1 195 ? 4.179 10.406 -8.319 1.00 85.69 195 GLN A O 1
ATOM 1529 N N . LEU A 1 196 ? 2.645 10.394 -9.976 1.00 89.81 196 LEU A N 1
ATOM 1530 C CA . LEU A 1 196 ? 2.932 9.042 -10.427 1.00 89.81 196 LEU A CA 1
ATOM 1531 C C . LEU A 1 196 ? 4.320 9.022 -11.069 1.00 89.81 196 LEU A C 1
ATOM 1533 O O . LEU A 1 196 ? 4.568 9.762 -12.018 1.00 89.81 196 LEU A O 1
ATOM 1537 N N . TRP A 1 197 ? 5.209 8.194 -10.532 1.00 91.38 197 TRP A N 1
ATOM 1538 C CA . TRP A 1 197 ? 6.572 8.048 -11.027 1.00 91.38 197 TRP A CA 1
ATOM 1539 C C . TRP A 1 197 ? 6.742 6.740 -11.783 1.00 91.38 197 TRP A C 1
ATOM 1541 O O . TRP A 1 197 ? 7.207 6.774 -12.914 1.00 91.38 197 TRP A O 1
ATOM 1551 N N . GLU A 1 198 ? 6.321 5.609 -11.216 1.00 95.38 198 GLU A N 1
ATOM 1552 C CA . GLU A 1 198 ? 6.484 4.313 -11.873 1.00 95.38 198 GLU A CA 1
ATOM 1553 C C . GLU A 1 198 ? 5.219 3.466 -11.823 1.00 95.38 198 GLU A C 1
ATOM 1555 O O . GLU A 1 198 ? 4.453 3.480 -10.854 1.00 95.38 198 GLU A O 1
ATOM 1560 N N . PHE A 1 199 ? 5.056 2.661 -12.863 1.00 97.50 199 PHE A N 1
ATOM 1561 C CA . PHE A 1 199 ? 4.062 1.615 -12.969 1.00 97.50 199 PHE A CA 1
ATOM 1562 C C . PHE A 1 199 ? 4.776 0.287 -13.196 1.00 97.50 199 PHE A C 1
ATOM 1564 O O . PHE A 1 199 ? 5.562 0.142 -14.131 1.00 97.50 199 PHE A O 1
ATOM 1571 N N . ARG A 1 200 ? 4.547 -0.681 -12.310 1.00 98.19 200 ARG A N 1
ATOM 1572 C CA . ARG A 1 200 ? 5.339 -1.909 -12.266 1.00 98.19 200 ARG A CA 1
ATOM 1573 C C . ARG A 1 200 ? 4.445 -3.131 -12.405 1.00 98.19 200 ARG A C 1
ATOM 1575 O O . ARG A 1 200 ? 3.461 -3.279 -11.678 1.00 98.19 200 ARG A O 1
ATOM 1582 N N . LEU A 1 201 ? 4.820 -4.013 -13.319 1.00 98.56 201 LEU A N 1
ATOM 1583 C CA . LEU A 1 201 ? 4.121 -5.253 -13.635 1.00 98.56 201 LEU A CA 1
ATOM 1584 C C . LEU A 1 201 ? 4.964 -6.443 -13.187 1.00 98.56 201 LEU A C 1
ATOM 1586 O O . LEU A 1 201 ? 6.179 -6.449 -13.386 1.00 98.56 201 LEU A O 1
ATOM 1590 N N . CYS A 1 202 ? 4.313 -7.446 -12.604 1.00 98.56 202 CYS A N 1
ATOM 1591 C CA . CYS A 1 202 ? 4.955 -8.669 -12.142 1.00 98.56 202 CYS A CA 1
ATOM 1592 C C . CYS A 1 202 ? 4.481 -9.850 -12.989 1.00 98.56 202 CYS A C 1
ATOM 1594 O O . CYS A 1 202 ? 3.286 -10.001 -13.244 1.00 98.56 202 CYS A O 1
ATOM 1596 N N . PHE A 1 203 ? 5.427 -10.670 -13.428 1.00 98.50 203 PHE A N 1
ATOM 1597 C CA . PHE A 1 203 ? 5.199 -11.815 -14.297 1.00 98.50 203 PHE A CA 1
ATOM 1598 C C . PHE A 1 203 ? 5.771 -13.067 -13.669 1.00 98.50 203 PHE A C 1
ATOM 1600 O O . PHE A 1 203 ? 6.845 -13.012 -13.069 1.00 98.50 203 PHE A O 1
ATOM 1607 N N . ASP A 1 204 ? 5.082 -14.187 -13.842 1.00 96.00 204 ASP A N 1
ATOM 1608 C CA . ASP A 1 204 ? 5.627 -15.485 -13.478 1.00 96.00 204 ASP A CA 1
ATOM 1609 C C . ASP A 1 204 ? 7.018 -15.719 -14.094 1.00 96.00 204 ASP A C 1
ATOM 1611 O O . ASP A 1 204 ? 7.388 -15.163 -15.136 1.00 96.00 204 ASP A O 1
ATOM 1615 N N . ARG A 1 205 ? 7.837 -16.529 -13.418 1.00 94.88 205 ARG A N 1
ATOM 1616 C CA . ARG A 1 205 ? 9.135 -16.928 -13.957 1.00 94.88 205 ARG A CA 1
ATOM 1617 C C . ARG A 1 205 ? 8.930 -17.912 -15.110 1.00 94.88 205 ARG A C 1
ATOM 1619 O O . ARG A 1 205 ? 8.785 -19.113 -14.904 1.00 94.88 205 ARG A O 1
ATOM 1626 N N . ALA A 1 206 ? 8.951 -17.377 -16.324 1.00 93.44 206 ALA A N 1
ATOM 1627 C CA . ALA A 1 206 ? 8.992 -18.119 -17.575 1.00 93.44 206 ALA A CA 1
ATOM 1628 C C . ALA A 1 206 ? 9.926 -17.419 -18.577 1.00 93.44 206 ALA A C 1
ATOM 1630 O O . ALA A 1 206 ? 10.280 -16.249 -18.415 1.00 93.44 206 ALA A O 1
ATOM 1631 N N . THR A 1 207 ? 10.327 -18.131 -19.631 1.00 92.50 207 THR A N 1
ATOM 1632 C CA . THR A 1 207 ? 11.233 -17.616 -20.668 1.00 92.50 207 THR A CA 1
ATOM 1633 C C . THR A 1 207 ? 10.630 -17.893 -22.059 1.00 92.50 207 THR A C 1
ATOM 1635 O O . THR A 1 207 ? 10.819 -18.992 -22.581 1.00 92.50 207 THR A O 1
ATOM 1638 N N . PRO A 1 208 ? 9.889 -16.945 -22.677 1.00 94.44 208 PRO A N 1
ATOM 1639 C CA . PRO A 1 208 ? 9.620 -15.588 -22.203 1.00 94.44 208 PRO A CA 1
ATOM 1640 C C . PRO A 1 208 ? 8.506 -15.478 -21.146 1.00 94.44 208 PRO A C 1
ATOM 1642 O O . PRO A 1 208 ? 7.552 -16.259 -21.181 1.00 94.44 208 PRO A O 1
ATOM 1645 N N . PRO A 1 209 ? 8.585 -14.489 -20.232 1.00 95.94 209 PRO A N 1
ATOM 1646 C CA . PRO A 1 209 ? 7.526 -14.230 -19.266 1.00 95.94 209 PRO A CA 1
ATOM 1647 C C . PRO A 1 209 ? 6.289 -13.694 -19.978 1.00 95.94 209 PRO A C 1
ATOM 1649 O O . PRO A 1 209 ? 6.387 -12.863 -20.883 1.00 95.94 209 PRO A O 1
ATOM 1652 N N . SER A 1 210 ? 5.112 -14.177 -19.581 1.00 95.00 210 SER A N 1
ATOM 1653 C CA . SER A 1 210 ? 3.860 -13.798 -20.248 1.00 95.00 210 SER A CA 1
ATOM 1654 C C . SER A 1 210 ? 2.635 -13.773 -19.338 1.00 95.00 210 SER A C 1
ATOM 1656 O O . SER A 1 210 ? 1.679 -13.054 -19.656 1.00 95.00 210 SER A O 1
ATOM 1658 N N . VAL A 1 211 ? 2.658 -14.488 -18.208 1.00 97.38 211 VAL A N 1
ATOM 1659 C CA . VAL A 1 211 ? 1.532 -14.546 -17.275 1.00 97.38 211 VAL A CA 1
ATOM 1660 C C . VAL A 1 211 ? 1.726 -13.489 -16.201 1.00 97.38 211 VAL A C 1
ATOM 1662 O O . VAL A 1 211 ? 2.717 -13.484 -15.477 1.00 97.38 211 VAL A O 1
ATOM 1665 N N . LEU A 1 212 ? 0.765 -12.575 -16.101 1.00 98.25 212 LEU A N 1
ATOM 1666 C CA . LEU A 1 212 ? 0.733 -11.592 -15.027 1.00 98.25 212 LEU A CA 1
ATOM 1667 C C . LEU A 1 212 ? 0.394 -12.269 -13.698 1.00 98.25 212 LEU A C 1
ATOM 1669 O O . LEU A 1 212 ? -0.556 -13.047 -13.612 1.00 98.25 212 LEU A O 1
ATOM 1673 N N . ILE A 1 213 ? 1.129 -11.898 -12.658 1.00 97.44 213 ILE A N 1
ATOM 1674 C CA . ILE A 1 213 ? 0.855 -12.265 -11.269 1.00 97.44 213 ILE A CA 1
ATOM 1675 C C . ILE A 1 213 ? 0.634 -11.001 -10.441 1.00 97.44 213 ILE A C 1
ATOM 1677 O O . ILE A 1 213 ? 1.064 -9.909 -10.821 1.00 97.44 213 ILE A O 1
ATOM 1681 N N . ASP A 1 214 ? -0.039 -11.135 -9.298 1.00 96.75 214 ASP A N 1
ATOM 1682 C CA . ASP A 1 214 ? -0.136 -10.025 -8.354 1.00 96.75 214 ASP A CA 1
ATOM 1683 C C . ASP A 1 214 ? 1.275 -9.653 -7.871 1.00 96.75 214 ASP A C 1
ATOM 1685 O O . ASP A 1 214 ? 2.012 -10.497 -7.360 1.00 96.75 214 ASP A O 1
ATOM 1689 N N . CYS A 1 215 ? 1.656 -8.383 -8.018 1.00 95.12 215 CYS A N 1
ATOM 1690 C CA . CYS A 1 215 ? 2.878 -7.891 -7.399 1.00 95.12 215 CYS A CA 1
ATOM 1691 C C . CYS A 1 215 ? 2.767 -8.016 -5.867 1.00 95.12 215 CYS A C 1
ATOM 1693 O O . CYS A 1 215 ? 1.739 -7.616 -5.308 1.00 95.12 215 CYS A O 1
ATOM 1695 N N . PRO A 1 216 ? 3.816 -8.484 -5.157 1.00 91.81 216 PRO A N 1
ATOM 1696 C CA . PRO A 1 216 ? 3.738 -8.715 -3.710 1.00 91.81 216 PRO A CA 1
ATOM 1697 C C . PRO A 1 216 ? 3.392 -7.460 -2.894 1.00 91.81 216 PRO A C 1
ATOM 1699 O O . PRO A 1 216 ? 2.804 -7.543 -1.818 1.00 91.81 216 PRO A O 1
ATOM 1702 N N . LYS A 1 217 ? 3.750 -6.278 -3.406 1.00 90.75 217 LYS A N 1
ATOM 1703 C CA . LYS A 1 217 ? 3.416 -4.973 -2.825 1.00 90.75 217 LYS A CA 1
ATOM 1704 C C . LYS A 1 217 ? 2.692 -4.130 -3.862 1.00 90.75 217 LYS A C 1
ATOM 1706 O O . LYS A 1 217 ? 3.171 -4.000 -4.979 1.00 90.75 217 LYS A O 1
ATOM 1711 N N . LYS A 1 218 ? 1.600 -3.471 -3.473 1.00 89.75 218 LYS A N 1
ATOM 1712 C CA . LYS A 1 218 ? 0.822 -2.600 -4.376 1.00 89.75 218 LYS A CA 1
ATOM 1713 C C . LYS A 1 218 ? 1.392 -1.184 -4.506 1.00 89.75 218 LYS A C 1
ATOM 1715 O O . LYS A 1 218 ? 1.101 -0.500 -5.480 1.00 89.75 218 LYS A O 1
ATOM 1720 N N . LEU A 1 219 ? 2.200 -0.750 -3.537 1.00 89.69 219 LEU A N 1
ATOM 1721 C CA . LEU A 1 219 ? 2.710 0.617 -3.409 1.00 89.69 219 LEU A CA 1
ATOM 1722 C C . LEU A 1 219 ? 4.238 0.609 -3.158 1.00 89.69 219 LEU A C 1
ATOM 1724 O O . LEU A 1 219 ? 4.723 -0.208 -2.375 1.00 89.69 219 LEU A O 1
ATOM 1728 N N . ALA A 1 220 ? 4.999 1.495 -3.816 1.00 82.44 220 ALA A N 1
ATOM 1729 C CA . ALA A 1 220 ? 6.409 1.827 -3.533 1.00 82.44 220 ALA A CA 1
ATOM 1730 C C . ALA A 1 220 ? 6.779 3.338 -3.645 1.00 82.44 220 ALA A C 1
ATOM 1732 O O . ALA A 1 220 ? 6.126 4.112 -4.328 1.00 82.44 220 ALA A O 1
ATOM 1733 N N . GLY A 1 221 ? 7.885 3.782 -3.042 1.00 66.38 221 GLY A N 1
ATOM 1734 C CA . GLY A 1 221 ? 8.346 5.181 -3.151 1.00 66.38 221 GLY A CA 1
ATOM 1735 C C . GLY A 1 221 ? 7.766 6.110 -2.081 1.00 66.38 221 GLY A C 1
ATOM 1736 O O . GLY A 1 221 ? 7.333 5.647 -1.024 1.00 66.38 221 GLY A O 1
ATOM 1737 N N . GLU A 1 222 ? 7.792 7.421 -2.333 1.00 51.94 222 GLU A N 1
ATOM 1738 C CA . GLU A 1 222 ? 7.283 8.432 -1.402 1.00 51.94 222 GLU A CA 1
ATOM 1739 C C . GLU A 1 222 ? 5.758 8.461 -1.445 1.00 51.94 222 GLU A C 1
ATOM 1741 O O . GLU A 1 222 ? 5.135 9.403 -1.921 1.00 51.94 222 GLU A O 1
ATOM 1746 N N . PHE A 1 223 ? 5.126 7.443 -0.880 1.00 47.44 223 PHE A N 1
ATOM 1747 C CA . PHE A 1 223 ? 3.837 7.676 -0.266 1.00 47.44 223 PHE A CA 1
ATOM 1748 C C . PHE A 1 223 ? 4.142 8.426 1.011 1.00 47.44 223 PHE A C 1
ATOM 1750 O O . PHE A 1 223 ? 4.487 7.838 2.034 1.00 47.44 223 PHE A O 1
ATOM 1757 N N . SER A 1 224 ? 4.000 9.749 0.978 1.00 38.09 224 SER A N 1
ATOM 1758 C CA . SER A 1 224 ? 3.524 10.361 2.201 1.00 38.09 224 SER A CA 1
ATOM 1759 C C . SER A 1 224 ? 2.225 9.614 2.517 1.00 38.09 224 SER A C 1
ATOM 1761 O O . SER A 1 224 ? 1.230 9.809 1.814 1.00 38.09 224 SER A O 1
ATOM 1763 N N . ALA A 1 225 ? 2.226 8.750 3.538 1.00 40.25 225 ALA A N 1
ATOM 1764 C CA . ALA A 1 225 ? 1.055 8.669 4.399 1.00 40.25 225 ALA A CA 1
ATOM 1765 C C . ALA A 1 225 ? 0.700 10.132 4.624 1.00 40.25 225 ALA A C 1
ATOM 1767 O O . ALA A 1 225 ? 1.560 10.874 5.101 1.00 40.25 225 ALA A O 1
ATOM 1768 N N . ALA A 1 226 ? -0.395 10.581 4.015 1.00 37.00 226 ALA A N 1
ATOM 1769 C CA . ALA A 1 226 ? -0.614 11.983 3.723 1.00 37.00 226 ALA A CA 1
ATOM 1770 C C . ALA A 1 226 ? -0.477 12.785 5.020 1.00 37.00 226 ALA A C 1
ATOM 1772 O O . ALA A 1 226 ? -1.421 12.877 5.794 1.00 37.00 226 ALA A O 1
ATOM 1773 N N . SER A 1 227 ? 0.698 13.372 5.271 1.00 42.16 227 SER A N 1
ATOM 1774 C CA . SER A 1 227 ? 0.940 14.180 6.460 1.00 42.16 227 SER A CA 1
ATOM 1775 C C . SER A 1 227 ? 0.343 15.556 6.179 1.00 42.16 227 SER A C 1
ATOM 1777 O O . SER A 1 227 ? 1.054 16.508 5.851 1.00 42.16 227 SER A O 1
ATOM 1779 N N . ASN A 1 228 ? -0.990 15.590 6.153 1.00 39.88 228 ASN A N 1
ATOM 1780 C CA . ASN A 1 228 ? -1.875 16.753 6.231 1.00 39.88 228 ASN A CA 1
ATOM 1781 C C . ASN A 1 228 ? -3.372 16.383 6.146 1.00 39.88 228 ASN A C 1
ATOM 1783 O O . ASN A 1 228 ? -4.201 17.291 6.170 1.00 39.88 228 ASN A O 1
ATOM 1787 N N . LYS A 1 229 ? -3.752 15.101 6.084 1.00 46.62 229 LYS A N 1
ATOM 1788 C CA . LYS A 1 229 ? -5.095 14.680 6.501 1.00 46.62 229 LYS A CA 1
ATOM 1789 C C . LYS A 1 229 ? -4.958 13.836 7.758 1.00 46.62 229 LYS A C 1
ATOM 1791 O O . LYS A 1 229 ? -3.948 13.162 7.926 1.00 46.62 229 LYS A O 1
ATOM 1796 N N . GLY A 1 230 ? -5.945 13.935 8.645 1.00 67.12 230 GLY A N 1
ATOM 1797 C CA . GLY A 1 230 ? -6.087 12.992 9.746 1.00 67.12 230 GLY A CA 1
ATOM 1798 C C . GLY A 1 230 ? -6.163 11.549 9.235 1.00 67.12 230 GLY A C 1
ATOM 1799 O O . GLY A 1 230 ? -6.023 11.272 8.045 1.00 67.12 230 GLY A O 1
ATOM 1800 N N . PHE A 1 231 ? -6.385 10.624 10.153 1.00 74.88 231 PHE A N 1
ATOM 1801 C CA . PHE A 1 231 ? -6.586 9.204 9.871 1.00 74.88 231 PHE A CA 1
ATOM 1802 C C . PHE A 1 231 ? -7.705 8.942 8.828 1.00 74.88 231 PHE A C 1
ATOM 1804 O O . PHE A 1 231 ? -8.469 9.837 8.471 1.00 74.88 231 PHE A O 1
ATOM 1811 N N . ASP A 1 232 ? -7.788 7.718 8.298 1.00 80.19 232 ASP A N 1
ATOM 1812 C CA . ASP A 1 232 ? -8.604 7.354 7.123 1.00 80.19 232 ASP A CA 1
ATOM 1813 C C . ASP A 1 232 ? -10.005 6.812 7.453 1.00 80.19 232 ASP A C 1
ATOM 1815 O O . ASP A 1 232 ? -10.932 6.956 6.648 1.00 80.19 232 ASP A O 1
ATOM 1819 N N . PHE A 1 233 ? -10.190 6.191 8.620 1.00 87.81 233 PHE A N 1
ATOM 1820 C CA . PHE A 1 233 ? -11.502 5.756 9.109 1.00 87.81 233 PHE A CA 1
ATOM 1821 C C . PHE A 1 233 ? -11.500 5.508 10.621 1.00 87.81 233 PHE A C 1
ATOM 1823 O O . PHE A 1 233 ? -10.456 5.251 11.212 1.00 87.81 233 PHE A O 1
ATOM 1830 N N . TYR A 1 234 ? -12.674 5.525 11.247 1.00 89.00 234 TYR A N 1
ATOM 1831 C CA . TYR A 1 234 ? -12.838 5.031 12.614 1.00 89.00 234 TYR A CA 1
ATOM 1832 C C . TYR A 1 234 ? -13.186 3.555 12.630 1.00 89.00 234 TYR A C 1
ATOM 1834 O O . TYR A 1 234 ? -13.994 3.098 11.821 1.00 89.00 234 TYR A O 1
ATOM 1842 N N . LYS A 1 235 ? -12.651 2.839 13.614 1.00 92.25 235 LYS A N 1
ATOM 1843 C CA . LYS A 1 235 ? -13.055 1.485 13.961 1.00 92.25 235 LYS A CA 1
ATOM 1844 C C . LYS A 1 235 ? -13.680 1.467 15.351 1.00 92.25 235 LYS A C 1
ATOM 1846 O O . LYS A 1 235 ? -12.978 1.627 16.343 1.00 92.25 235 LYS A O 1
ATOM 1851 N N . LEU A 1 236 ? -14.986 1.240 15.424 1.00 92.06 236 LEU A N 1
ATOM 1852 C CA . LEU A 1 236 ? -15.664 0.949 16.684 1.00 92.06 236 LEU A CA 1
ATOM 1853 C C . LEU A 1 236 ? -15.457 -0.523 17.020 1.00 92.06 236 LEU A C 1
ATOM 1855 O O . LEU A 1 236 ? -15.882 -1.374 16.244 1.00 92.06 236 LEU A O 1
ATOM 1859 N N . SER A 1 237 ? -14.840 -0.818 18.158 1.00 93.38 237 SER A N 1
ATOM 1860 C CA . SER A 1 237 ? -14.692 -2.171 18.683 1.00 93.38 237 SER A CA 1
ATOM 1861 C C . SER A 1 237 ? -15.690 -2.429 19.807 1.00 93.38 237 SER A C 1
ATOM 1863 O O . SER A 1 237 ? -15.657 -1.760 20.843 1.00 93.38 237 SER A O 1
ATOM 1865 N N . LEU A 1 238 ? -16.572 -3.407 19.599 1.00 89.81 238 LEU A N 1
ATOM 1866 C CA . LEU A 1 238 ? -17.514 -3.897 20.598 1.00 89.81 238 LEU A CA 1
ATOM 1867 C C . LEU A 1 238 ? -17.042 -5.259 21.105 1.00 89.81 238 LEU A C 1
ATOM 1869 O O . LEU A 1 238 ? -16.857 -6.185 20.316 1.00 89.81 238 LEU A O 1
ATOM 1873 N N . ILE A 1 239 ? -16.872 -5.393 22.417 1.00 92.25 239 ILE A N 1
ATOM 1874 C CA . ILE A 1 239 ? -16.361 -6.603 23.071 1.00 92.25 239 ILE A CA 1
ATOM 1875 C C . ILE A 1 239 ? -17.488 -7.375 23.749 1.00 92.25 239 ILE A C 1
ATOM 1877 O O . ILE A 1 239 ? -18.384 -6.778 24.347 1.00 92.25 239 ILE A O 1
ATOM 1881 N N . TRP A 1 240 ? -17.439 -8.708 23.662 1.00 90.06 240 TRP A N 1
ATOM 1882 C CA . TRP A 1 240 ? -18.345 -9.588 24.397 1.00 90.06 240 TRP A CA 1
ATOM 1883 C C . TRP A 1 240 ? -17.778 -9.885 25.795 1.00 90.06 240 TRP A C 1
ATOM 1885 O O . TRP A 1 240 ? -16.780 -10.612 25.903 1.00 90.06 240 TRP A O 1
ATOM 1895 N N . PRO A 1 241 ? -18.381 -9.369 26.885 1.00 89.88 241 PRO A N 1
ATOM 1896 C CA . PRO A 1 241 ? -17.779 -9.466 28.214 1.00 89.88 241 PRO A CA 1
ATOM 1897 C C . PRO A 1 241 ? -17.534 -10.899 28.715 1.00 89.88 241 PRO A C 1
ATOM 1899 O O . PRO A 1 241 ? -16.459 -11.146 29.262 1.00 89.88 241 PRO A O 1
ATOM 1902 N N . PRO A 1 242 ? -18.424 -11.889 28.493 1.00 87.19 242 PRO A N 1
ATOM 1903 C CA . PRO A 1 242 ? -18.136 -13.281 28.841 1.00 87.19 242 PRO A CA 1
ATOM 1904 C C . PRO A 1 242 ? -16.858 -13.842 28.195 1.00 87.19 242 PRO A C 1
ATOM 1906 O O . PRO A 1 242 ? -16.085 -14.496 28.896 1.00 87.19 242 PRO A O 1
ATOM 1909 N N . SER A 1 243 ? -16.583 -13.535 26.919 1.00 89.06 243 SER A N 1
ATOM 1910 C CA . SER A 1 243 ? -15.341 -13.952 26.233 1.00 89.06 243 SER A CA 1
ATOM 1911 C C . SER A 1 243 ? -14.101 -13.207 26.723 1.00 89.06 243 SER A C 1
ATOM 1913 O O . SER A 1 243 ? -12.989 -13.729 26.666 1.00 89.06 243 SER A O 1
ATOM 1915 N N . ALA A 1 244 ? -14.262 -11.970 27.197 1.00 89.62 244 ALA A N 1
ATOM 1916 C CA . ALA A 1 244 ? -13.172 -11.206 27.802 1.00 89.62 244 ALA A CA 1
ATOM 1917 C C . ALA A 1 244 ? -12.814 -11.718 29.210 1.00 89.62 244 ALA A C 1
ATOM 1919 O O . ALA A 1 244 ? -11.683 -11.551 29.668 1.00 89.62 244 ALA A O 1
ATOM 1920 N N . CYS A 1 245 ? -13.778 -12.341 29.892 1.00 89.00 245 CYS A N 1
ATOM 1921 C CA . CYS A 1 245 ? -13.693 -12.702 31.305 1.00 89.00 245 CYS A CA 1
ATOM 1922 C C . CYS A 1 245 ? -13.447 -14.187 31.582 1.00 89.00 245 CYS A C 1
ATOM 1924 O O . CYS A 1 245 ? -13.122 -14.548 32.711 1.00 89.00 245 CYS A O 1
ATOM 1926 N N . ASN A 1 246 ? -13.581 -15.061 30.584 1.00 85.44 246 ASN A N 1
ATOM 1927 C CA . ASN A 1 246 ? -13.340 -16.500 30.729 1.00 85.44 246 ASN A CA 1
ATOM 1928 C C . ASN A 1 246 ? -11.923 -16.939 30.300 1.00 85.44 246 ASN A C 1
ATOM 1930 O O . ASN A 1 246 ? -11.646 -18.133 30.242 1.00 85.44 246 ASN A O 1
ATOM 1934 N N . ILE A 1 247 ? -11.010 -15.989 30.062 1.00 83.88 247 ILE A N 1
ATOM 1935 C CA . ILE A 1 247 ? -9.614 -16.236 29.653 1.00 83.88 247 ILE A CA 1
ATOM 1936 C C . ILE A 1 247 ? -8.610 -16.220 30.821 1.00 83.88 247 ILE A C 1
ATOM 1938 O O . ILE A 1 247 ? -7.442 -15.879 30.651 1.00 83.88 247 ILE A O 1
ATOM 1942 N N . GLY A 1 248 ? -9.060 -16.543 32.036 1.00 74.69 248 GLY A N 1
ATOM 1943 C CA . GLY A 1 248 ? -8.200 -16.584 33.227 1.00 74.69 248 GLY A CA 1
ATOM 1944 C C . GLY A 1 248 ? -7.878 -15.217 33.848 1.00 74.69 248 GLY A C 1
ATOM 1945 O O . GLY A 1 248 ? -7.026 -15.139 34.730 1.00 74.69 248 GLY A O 1
ATOM 1946 N N . LYS A 1 249 ? -8.562 -14.146 33.425 1.00 77.31 249 LYS A N 1
ATOM 1947 C CA . LYS A 1 249 ? -8.482 -12.816 34.050 1.00 77.31 249 LYS A CA 1
ATOM 1948 C C . LYS A 1 249 ? -9.597 -12.618 35.076 1.00 77.31 249 LYS A C 1
ATOM 1950 O O . LYS A 1 249 ? -10.721 -13.078 34.889 1.00 77.31 249 LYS A O 1
ATOM 1955 N N . GLU A 1 250 ? -9.300 -11.905 36.159 1.00 83.06 250 GLU A N 1
ATOM 1956 C CA . GLU A 1 250 ? -10.311 -11.550 37.155 1.00 83.06 250 GLU A CA 1
ATOM 1957 C C . GLU A 1 250 ? -11.159 -10.359 36.690 1.00 83.06 250 GLU A C 1
ATOM 1959 O O . GLU A 1 250 ? -10.714 -9.210 36.717 1.00 83.06 250 GLU A O 1
ATOM 1964 N N . CYS A 1 251 ? -12.410 -10.635 36.326 1.00 87.88 251 CYS A N 1
ATOM 1965 C CA . CYS A 1 251 ? -13.380 -9.606 35.965 1.00 87.88 251 CYS A CA 1
ATOM 1966 C C . CYS A 1 251 ? -14.245 -9.124 37.132 1.00 87.88 251 CYS A C 1
ATOM 1968 O O . CYS A 1 251 ? -14.477 -9.837 38.119 1.00 87.88 251 CYS A O 1
ATOM 1970 N N . ARG A 1 252 ? -14.796 -7.918 36.965 1.00 86.69 252 ARG A N 1
ATOM 1971 C CA . ARG A 1 252 ? -15.873 -7.383 37.808 1.00 86.69 252 ARG A CA 1
ATOM 1972 C C . ARG A 1 252 ? -17.159 -8.194 37.635 1.00 86.69 252 ARG A C 1
ATOM 1974 O O . ARG A 1 252 ? -17.402 -8.812 36.601 1.00 86.69 252 ARG A O 1
ATOM 1981 N N . LYS A 1 253 ? -17.983 -8.214 38.687 1.00 82.81 253 LYS A N 1
ATOM 1982 C CA . LYS A 1 253 ? -19.291 -8.886 38.707 1.00 82.81 253 LYS A CA 1
ATOM 1983 C C . LYS A 1 253 ? -20.393 -7.871 39.042 1.00 82.81 253 LYS A C 1
ATOM 1985 O O . LYS A 1 253 ? -20.155 -7.046 39.922 1.00 82.81 253 LYS A O 1
ATOM 1990 N N . PRO A 1 254 ? -21.596 -7.979 38.446 1.00 87.19 254 PRO A N 1
ATOM 1991 C CA . PRO A 1 254 ? -21.985 -8.965 37.433 1.00 87.19 254 PRO A CA 1
ATOM 1992 C C . PRO A 1 254 ? -21.307 -8.697 36.081 1.00 87.19 254 PRO A C 1
ATOM 1994 O O . PRO A 1 254 ? -21.034 -7.553 35.740 1.00 87.19 254 PRO A O 1
ATOM 1997 N N . ILE A 1 255 ? -21.010 -9.762 35.333 1.00 85.88 255 ILE A N 1
ATOM 1998 C CA . ILE A 1 255 ? -20.474 -9.639 33.970 1.00 85.88 255 ILE A CA 1
ATOM 1999 C C . ILE A 1 255 ? -21.641 -9.208 33.068 1.00 85.88 255 ILE A C 1
ATOM 2001 O O . ILE A 1 255 ? -22.665 -9.901 33.093 1.00 85.88 255 ILE A O 1
ATOM 2005 N N . PRO A 1 256 ? -21.534 -8.101 32.308 1.00 86.12 256 PRO A N 1
ATOM 2006 C CA . PRO A 1 256 ? -22.622 -7.661 31.440 1.00 86.12 256 PRO A CA 1
ATOM 2007 C C . PRO A 1 256 ? -22.990 -8.723 30.397 1.00 86.12 256 PRO A C 1
ATOM 2009 O O . PRO A 1 256 ? -22.140 -9.473 29.917 1.00 86.12 256 PRO A O 1
ATOM 2012 N N . ASN A 1 257 ? -24.278 -8.788 30.060 1.00 79.75 257 ASN A N 1
ATOM 2013 C CA . ASN A 1 257 ? -24.857 -9.751 29.119 1.00 79.75 257 ASN A CA 1
ATOM 2014 C C . ASN A 1 257 ? -25.156 -9.154 27.738 1.00 79.75 257 ASN A C 1
ATOM 2016 O O . ASN A 1 257 ? -25.973 -9.690 26.995 1.00 79.75 257 ASN A O 1
ATOM 2020 N N . TYR A 1 258 ? -24.509 -8.042 27.416 1.00 80.69 258 TYR A N 1
ATOM 2021 C CA . TYR A 1 258 ? -24.592 -7.325 26.151 1.00 80.69 258 TYR A CA 1
ATOM 2022 C C . TYR A 1 258 ? -23.178 -6.907 25.730 1.00 80.69 258 TYR A C 1
ATOM 2024 O O . TYR A 1 258 ? -22.265 -6.870 26.558 1.00 80.69 258 TYR A O 1
ATOM 2032 N N . PHE A 1 259 ? -22.991 -6.602 24.445 1.00 84.88 259 PHE A N 1
ATOM 2033 C CA . PHE A 1 259 ? -21.736 -6.032 23.961 1.00 84.88 259 PHE A CA 1
ATOM 2034 C C . PHE A 1 259 ? -21.483 -4.671 24.610 1.00 84.88 259 PHE A C 1
ATOM 2036 O O . PHE A 1 259 ? -22.346 -3.795 24.589 1.00 84.88 259 PHE A O 1
ATOM 2043 N N . THR A 1 260 ? -20.286 -4.491 25.156 1.00 88.69 260 THR A N 1
ATOM 2044 C CA . THR A 1 260 ? -19.817 -3.196 25.652 1.00 88.69 260 THR A CA 1
ATOM 2045 C C . THR A 1 260 ? -18.806 -2.608 24.678 1.00 88.69 260 THR A C 1
ATOM 2047 O O . THR A 1 260 ? -18.197 -3.323 23.881 1.00 88.69 260 THR A O 1
ATOM 2050 N N . ILE A 1 261 ? -18.599 -1.300 24.735 1.00 87.62 261 ILE A N 1
ATOM 2051 C CA . ILE A 1 261 ? -17.554 -0.633 23.968 1.00 87.62 261 ILE A CA 1
ATOM 2052 C C . ILE A 1 261 ? -16.206 -1.065 24.542 1.00 87.62 261 ILE A C 1
ATOM 2054 O O . ILE A 1 261 ? -15.977 -0.975 25.747 1.00 87.62 261 ILE A O 1
ATOM 2058 N N . HIS A 1 262 ? -15.323 -1.547 23.672 1.00 90.81 262 HIS A N 1
ATOM 2059 C CA . HIS A 1 262 ? -13.906 -1.661 23.991 1.00 90.81 262 HIS A CA 1
ATOM 2060 C C . HIS A 1 262 ? -13.197 -0.359 23.635 1.00 90.81 262 HIS A C 1
ATOM 2062 O O . HIS A 1 262 ? -12.546 0.222 24.496 1.00 90.81 262 HIS A O 1
ATOM 2068 N N . GLY A 1 263 ? -13.410 0.143 22.413 1.00 89.81 263 GLY A N 1
ATOM 2069 C CA . GLY A 1 263 ? -12.925 1.463 22.028 1.00 89.81 263 GLY A CA 1
ATOM 2070 C C . GLY A 1 263 ? -13.362 1.936 20.647 1.00 89.81 263 GLY A C 1
ATOM 2071 O O . GLY A 1 263 ? -13.981 1.196 19.881 1.00 89.81 263 GLY A O 1
ATOM 2072 N N . LEU A 1 264 ? -13.045 3.194 20.339 1.00 87.94 264 LEU A N 1
ATOM 2073 C CA . LEU A 1 264 ? -13.267 3.827 19.039 1.00 87.94 264 LEU A CA 1
ATOM 2074 C C . LEU A 1 264 ? -11.925 4.323 18.499 1.00 87.94 264 LEU A C 1
ATOM 2076 O O . LEU A 1 264 ? -11.375 5.311 18.974 1.00 87.94 264 LEU A O 1
ATOM 2080 N N . TRP A 1 265 ? -11.377 3.625 17.513 1.00 90.38 265 TRP A N 1
ATOM 2081 C CA . TRP A 1 265 ? -9.978 3.795 17.137 1.00 90.38 265 TRP A CA 1
ATOM 2082 C C . TRP A 1 265 ? -9.839 4.497 15.790 1.00 90.38 265 TRP A C 1
ATOM 2084 O O . TRP A 1 265 ? -10.417 4.026 14.805 1.00 90.38 265 TRP A O 1
ATOM 2094 N N . PRO A 1 266 ? -9.078 5.597 15.707 1.00 87.75 266 PRO A N 1
ATOM 2095 C CA . PRO A 1 266 ? -8.682 6.152 14.426 1.00 87.75 266 PRO A CA 1
ATOM 2096 C C . PRO A 1 266 ? -7.690 5.197 13.742 1.00 87.75 266 PRO A C 1
ATOM 2098 O O . PRO A 1 266 ? -6.731 4.726 14.353 1.00 87.75 266 PRO A O 1
ATOM 2101 N N . GLN A 1 267 ? -7.936 4.892 12.470 1.00 86.75 267 GLN A N 1
ATOM 2102 C CA . GLN A 1 267 ? -7.141 3.970 11.658 1.00 86.75 267 GLN A CA 1
ATOM 2103 C C . GLN A 1 267 ? -6.670 4.681 10.390 1.00 86.75 267 GLN A C 1
ATOM 2105 O O . GLN A 1 267 ? -7.450 5.379 9.738 1.00 86.75 267 GLN A O 1
ATOM 2110 N N . PHE A 1 268 ? -5.416 4.472 10.004 1.00 83.31 268 PHE A N 1
ATOM 2111 C CA . PHE A 1 268 ? -4.966 4.746 8.643 1.00 83.31 268 PHE A CA 1
ATOM 2112 C C . PHE A 1 268 ? -5.498 3.674 7.678 1.00 83.31 268 PHE A C 1
ATOM 2114 O O . PHE A 1 268 ? -6.131 2.691 8.076 1.00 83.31 268 PHE A O 1
ATOM 2121 N N . ALA A 1 269 ? -5.238 3.859 6.387 1.00 78.00 269 ALA A N 1
ATOM 2122 C CA . ALA A 1 269 ? -5.540 2.903 5.337 1.00 78.00 269 ALA A CA 1
ATOM 2123 C C . ALA A 1 269 ? -5.013 1.497 5.673 1.00 78.00 269 ALA A C 1
ATOM 2125 O O . ALA A 1 269 ? -4.078 1.324 6.455 1.00 78.00 269 ALA A O 1
ATOM 2126 N N . ASP A 1 270 ? -5.657 0.486 5.087 1.00 77.88 270 ASP A N 1
ATOM 2127 C CA . ASP A 1 270 ? -5.306 -0.930 5.263 1.00 77.88 270 ASP A CA 1
ATOM 2128 C C . ASP A 1 270 ? -5.304 -1.418 6.722 1.00 77.88 270 ASP A C 1
ATOM 2130 O O . ASP A 1 270 ? -4.671 -2.412 7.065 1.00 77.88 270 ASP A O 1
ATOM 2134 N N . ASP A 1 271 ? -6.095 -0.753 7.569 1.00 82.25 271 ASP A N 1
ATOM 2135 C CA . ASP A 1 271 ? -6.319 -1.123 8.966 1.00 82.25 271 ASP A CA 1
ATOM 2136 C C . ASP A 1 271 ? -5.121 -0.909 9.900 1.00 82.25 271 ASP A C 1
ATOM 2138 O O . ASP A 1 271 ? -5.056 -1.496 10.984 1.00 82.25 271 ASP A O 1
ATOM 2142 N N . ILE A 1 272 ? -4.193 -0.040 9.494 1.00 84.44 272 ILE A N 1
ATOM 2143 C CA . ILE A 1 272 ? -3.020 0.330 10.284 1.00 84.44 272 ILE A CA 1
ATOM 2144 C C . ILE A 1 272 ? -3.458 1.249 11.440 1.00 84.44 272 ILE A C 1
ATOM 2146 O O . ILE A 1 272 ? -4.047 2.303 11.184 1.00 84.44 272 ILE A O 1
ATOM 2150 N N . PRO A 1 273 ? -3.167 0.899 12.708 1.00 85.44 273 PRO A N 1
ATOM 2151 C CA . PRO A 1 273 ? -3.508 1.744 13.845 1.00 85.44 273 PRO A CA 1
ATOM 2152 C C . PRO A 1 273 ? -2.797 3.092 13.819 1.00 85.44 273 PRO A C 1
ATOM 2154 O O . PRO A 1 273 ? -1.598 3.170 13.544 1.00 85.44 273 PRO A O 1
ATOM 2157 N N . VAL A 1 274 ? -3.530 4.150 14.159 1.00 83.50 274 VAL A N 1
ATOM 2158 C CA . VAL A 1 274 ? -2.927 5.462 14.407 1.00 83.50 274 VAL A CA 1
ATOM 2159 C C . VAL A 1 274 ? -2.161 5.400 15.727 1.00 83.50 274 VAL A C 1
ATOM 2161 O O . VAL A 1 274 ? -2.721 4.953 16.734 1.00 83.50 274 VAL A O 1
ATOM 2164 N N . PRO A 1 275 ? -0.883 5.813 15.754 1.00 84.69 275 PRO A N 1
ATOM 2165 C CA . PRO A 1 275 ? -0.100 5.795 16.975 1.00 84.69 275 PRO A CA 1
ATOM 2166 C C . PRO A 1 275 ? -0.657 6.798 18.001 1.00 84.69 275 PRO A C 1
ATOM 2168 O O . PRO A 1 275 ? -1.191 7.842 17.620 1.00 84.69 275 PRO A O 1
ATOM 2171 N N . PRO A 1 276 ? -0.490 6.533 19.309 1.00 85.62 276 PRO A N 1
ATOM 2172 C CA . PRO A 1 276 ? -0.843 7.488 20.355 1.00 85.62 276 PRO A CA 1
ATOM 2173 C C . PRO A 1 276 ? -0.153 8.843 20.165 1.00 85.62 276 PRO A C 1
ATOM 2175 O O . PRO A 1 276 ? 0.990 8.903 19.704 1.00 85.62 276 PRO A O 1
ATOM 2178 N N . TYR A 1 277 ? -0.772 9.923 20.653 1.00 84.75 277 TYR A N 1
ATOM 2179 C CA . TYR A 1 277 ? -0.215 11.283 20.569 1.00 84.75 277 TYR A CA 1
ATOM 2180 C C . TYR A 1 277 ? 1.207 11.397 21.143 1.00 84.75 277 TYR A C 1
ATOM 2182 O O . TYR A 1 277 ? 2.041 12.127 20.618 1.00 84.75 277 TYR A O 1
ATOM 2190 N N . SER A 1 278 ? 1.533 10.633 22.193 1.00 85.38 278 SER A N 1
ATOM 2191 C CA . SER A 1 278 ? 2.889 10.611 22.763 1.00 85.38 278 SER A CA 1
ATOM 2192 C C . SER A 1 278 ? 3.963 10.094 21.798 1.00 85.38 278 SER A C 1
ATOM 2194 O O . SER A 1 278 ? 5.140 10.373 22.003 1.00 85.38 278 SER A O 1
ATOM 2196 N N . GLN A 1 279 ? 3.576 9.306 20.793 1.00 83.62 279 GLN A N 1
ATOM 2197 C CA . GLN A 1 279 ? 4.468 8.751 19.774 1.00 83.62 279 GLN A CA 1
ATOM 2198 C C . GLN A 1 279 ? 4.436 9.572 18.478 1.00 83.62 279 GLN A C 1
ATOM 2200 O O . GLN A 1 279 ? 5.471 9.697 17.826 1.00 83.62 279 GLN A O 1
ATOM 2205 N N . ASP A 1 280 ? 3.289 10.170 18.136 1.00 81.06 280 ASP A N 1
ATOM 2206 C CA . ASP A 1 280 ? 3.158 11.089 17.001 1.00 81.06 280 ASP A CA 1
ATOM 2207 C C . ASP A 1 280 ? 2.403 12.383 17.363 1.00 81.06 280 ASP A C 1
ATOM 2209 O O . ASP A 1 280 ? 1.216 12.534 17.063 1.00 81.06 280 ASP A O 1
ATOM 2213 N N . PRO A 1 281 ? 3.096 13.383 17.937 1.00 82.00 281 PRO A N 1
ATOM 2214 C CA . PRO A 1 281 ? 2.486 14.674 18.258 1.00 82.00 281 PRO A CA 1
ATOM 2215 C C . PRO A 1 281 ? 2.029 15.470 17.027 1.00 82.00 281 PRO A C 1
ATOM 2217 O O . PRO A 1 281 ? 1.398 16.512 17.174 1.00 82.00 281 PRO A O 1
ATOM 2220 N N . LYS A 1 282 ? 2.378 15.034 15.806 1.00 81.38 282 LYS A N 1
ATOM 2221 C CA . LYS A 1 282 ? 1.987 15.705 14.557 1.00 81.38 282 LYS A CA 1
ATOM 2222 C C . LYS A 1 282 ? 0.632 15.223 14.035 1.00 81.38 282 LYS A C 1
ATOM 2224 O O . LYS A 1 282 ? 0.149 15.802 13.061 1.00 81.38 282 LYS A O 1
ATOM 2229 N N . CYS A 1 283 ? 0.016 14.221 14.671 1.00 79.12 283 CYS A N 1
ATOM 2230 C CA . CYS A 1 283 ? -1.300 13.697 14.296 1.00 79.12 283 CYS A CA 1
ATOM 2231 C C . CYS A 1 283 ? -2.404 14.773 14.340 1.00 79.12 283 CYS A C 1
ATOM 2233 O O . CYS A 1 283 ? -3.401 14.679 13.627 1.00 79.12 283 CYS A O 1
ATOM 2235 N N . THR A 1 284 ? -2.209 15.832 15.131 1.00 79.00 284 THR A N 1
ATOM 2236 C CA . THR A 1 284 ? -3.083 17.002 15.189 1.00 79.00 284 THR A CA 1
ATOM 2237 C C . THR A 1 284 ? -2.268 18.280 15.375 1.00 79.00 284 THR A C 1
ATOM 2239 O O . THR A 1 284 ? -1.175 18.271 15.934 1.00 79.00 284 THR A O 1
ATOM 2242 N N . LYS A 1 285 ? -2.802 19.404 14.888 1.00 82.00 285 LYS A N 1
ATOM 2243 C CA . LYS A 1 285 ? -2.265 20.751 15.165 1.00 82.00 285 LYS A CA 1
ATOM 2244 C C . LYS A 1 285 ? -2.988 21.432 16.332 1.00 82.00 285 LYS A C 1
ATOM 2246 O O . LYS A 1 285 ? -2.597 22.527 16.723 1.00 82.00 285 LYS A O 1
ATOM 2251 N N . ILE A 1 286 ? -4.061 20.818 16.834 1.00 83.44 286 ILE A N 1
ATOM 2252 C CA . ILE A 1 286 ? -4.870 21.322 17.944 1.00 83.44 286 ILE A CA 1
ATOM 2253 C C . ILE A 1 286 ? -4.226 20.874 19.255 1.00 83.44 286 ILE A C 1
ATOM 2255 O O . ILE A 1 286 ? -3.823 19.720 19.390 1.00 83.44 286 ILE A O 1
ATOM 2259 N N . THR A 1 287 ? -4.146 21.782 20.225 1.00 88.25 287 THR A N 1
ATOM 2260 C CA . THR A 1 287 ? -3.692 21.456 21.579 1.00 88.25 287 THR A CA 1
ATOM 2261 C C . THR A 1 287 ? -4.671 20.482 22.224 1.00 88.25 287 THR A C 1
ATOM 2263 O O . THR A 1 287 ? -5.815 20.834 22.488 1.00 88.25 287 THR A O 1
ATOM 2266 N N . THR A 1 288 ? -4.217 19.260 22.481 1.00 89.69 288 THR A N 1
ATOM 2267 C CA . THR A 1 288 ? -5.064 18.181 22.994 1.00 89.69 288 THR A CA 1
ATOM 2268 C C . THR A 1 288 ? -5.431 18.354 24.467 1.00 89.69 288 THR A C 1
ATOM 2270 O O . THR A 1 288 ? -4.593 18.812 25.253 1.00 89.69 288 THR A O 1
ATOM 2273 N N . THR A 1 289 ? -6.602 17.867 24.886 1.00 91.50 289 THR A N 1
ATOM 2274 C CA . THR A 1 289 ? -6.958 17.799 26.315 1.00 91.50 289 THR A CA 1
ATOM 2275 C C . THR A 1 289 ? -6.107 16.752 27.036 1.00 91.50 289 THR A C 1
ATOM 2277 O O . THR A 1 289 ? -6.030 15.593 26.623 1.00 91.50 289 THR A O 1
ATOM 2280 N N . ASN A 1 290 ? -5.460 17.147 28.138 1.00 89.94 290 ASN A N 1
ATOM 2281 C CA . ASN A 1 290 ? -4.666 16.231 28.958 1.00 89.94 290 ASN A CA 1
ATOM 2282 C C . ASN A 1 290 ? -5.573 15.125 29.549 1.00 89.94 290 ASN A C 1
ATOM 2284 O O . ASN A 1 290 ? -6.607 15.469 30.129 1.00 89.94 290 ASN A O 1
ATOM 2288 N N . PRO A 1 291 ? -5.198 13.830 29.458 1.00 91.50 291 PRO A N 1
ATOM 2289 C CA . PRO A 1 291 ? -5.957 12.725 30.048 1.00 91.50 291 PRO A CA 1
ATOM 2290 C C . PRO A 1 291 ? -6.370 12.931 31.510 1.00 91.50 291 PRO A C 1
ATOM 2292 O O . PRO A 1 291 ? -7.443 12.490 31.908 1.00 91.50 291 PRO A O 1
ATOM 2295 N N . ASP A 1 292 ? -5.577 13.634 32.321 1.00 89.81 292 ASP A N 1
ATOM 2296 C CA . ASP A 1 292 ? -5.930 13.870 33.724 1.00 89.81 292 ASP A CA 1
ATOM 2297 C C . ASP A 1 292 ? -7.110 14.826 33.926 1.00 89.81 292 ASP A C 1
ATOM 2299 O O . ASP A 1 292 ? -7.745 14.788 34.980 1.00 89.81 292 ASP A O 1
ATOM 2303 N N . ASN A 1 293 ? -7.463 15.604 32.902 1.00 91.06 293 ASN A N 1
ATOM 2304 C CA . ASN A 1 293 ? -8.514 16.615 32.968 1.00 91.06 293 ASN A CA 1
ATOM 2305 C C . ASN A 1 293 ? -9.853 16.147 32.376 1.00 91.06 293 ASN A C 1
ATOM 2307 O O . ASN A 1 293 ? -10.860 16.828 32.559 1.00 91.06 293 ASN A O 1
ATOM 2311 N N . ILE A 1 294 ? -9.906 14.990 31.702 1.00 92.81 294 ILE A N 1
ATOM 2312 C CA . ILE A 1 294 ? -11.109 14.585 30.949 1.00 92.81 294 ILE A CA 1
ATOM 2313 C C . ILE A 1 294 ? -12.305 14.269 31.853 1.00 92.81 294 ILE A C 1
ATOM 2315 O O . ILE A 1 294 ? -13.443 14.463 31.446 1.00 92.81 294 ILE A O 1
ATOM 2319 N N . LEU A 1 295 ? -12.079 13.805 33.089 1.00 90.94 295 LEU A N 1
ATOM 2320 C CA . LEU A 1 295 ? -13.160 13.324 33.962 1.00 90.94 295 LEU A CA 1
ATOM 2321 C C . LEU A 1 295 ? -14.189 14.415 34.294 1.00 90.94 295 LEU A C 1
ATOM 2323 O O . LEU A 1 295 ? -15.373 14.117 34.421 1.00 90.94 295 LEU A O 1
ATOM 2327 N N . VAL A 1 296 ? -13.756 15.678 34.372 1.00 89.25 296 VAL A N 1
ATOM 2328 C CA . VAL A 1 296 ? -14.654 16.823 34.591 1.00 89.25 296 VAL A CA 1
ATOM 2329 C C . VAL A 1 296 ? -15.604 17.003 33.403 1.00 89.25 296 VAL A C 1
ATOM 2331 O O . VAL A 1 296 ? -16.793 17.250 33.587 1.00 89.25 296 VAL A O 1
ATOM 2334 N N . GLU A 1 297 ? -15.108 16.821 32.179 1.00 89.38 297 GLU A N 1
ATOM 2335 C CA . GLU A 1 297 ? -15.915 16.934 30.959 1.00 89.38 297 GLU A CA 1
ATOM 2336 C C . GLU A 1 297 ? -16.849 15.736 30.745 1.00 89.38 297 GLU A C 1
ATOM 2338 O O . GLU A 1 297 ? -17.908 15.880 30.129 1.00 89.38 297 GLU A O 1
ATOM 2343 N N . LEU A 1 298 ? -16.482 14.560 31.266 1.00 91.69 298 LEU A N 1
ATOM 2344 C CA . LEU A 1 298 ? -17.276 13.332 31.161 1.00 91.69 298 LEU A CA 1
ATOM 2345 C C . LEU A 1 298 ? -18.374 13.217 32.218 1.00 91.69 298 LEU A C 1
ATOM 2347 O O . LEU A 1 298 ? -19.295 12.426 32.023 1.00 91.69 298 LEU A O 1
ATOM 2351 N N . GLN A 1 299 ? -18.338 14.023 33.284 1.00 92.38 299 GLN A N 1
ATOM 2352 C CA . GLN A 1 299 ? -19.340 14.007 34.356 1.00 92.38 299 GLN A CA 1
ATOM 2353 C C . GLN A 1 299 ? -20.802 13.969 33.843 1.00 92.38 299 GLN A C 1
ATOM 2355 O O . GLN A 1 299 ? -21.591 13.183 34.369 1.00 92.38 299 GLN A O 1
ATOM 2360 N N . PRO A 1 300 ? -21.203 14.719 32.790 1.00 93.88 300 PRO A N 1
ATOM 2361 C CA . PRO A 1 300 ? -22.577 14.676 32.283 1.00 93.88 300 PRO A CA 1
ATOM 2362 C C . PRO A 1 300 ? -22.994 13.343 31.637 1.00 93.88 300 PRO A C 1
ATOM 2364 O O . PRO A 1 300 ? -24.190 13.100 31.491 1.00 93.88 300 PRO A O 1
ATOM 2367 N N . ILE A 1 301 ? -22.042 12.505 31.212 1.00 90.38 301 ILE A N 1
ATOM 2368 C CA . ILE A 1 301 ? -22.284 11.228 30.510 1.00 90.38 301 ILE A CA 1
ATOM 2369 C C . ILE A 1 301 ? -21.731 10.010 31.262 1.00 90.38 301 ILE A C 1
ATOM 2371 O O . ILE A 1 301 ? -21.806 8.887 30.769 1.00 90.38 301 ILE A O 1
ATOM 2375 N N . GLU A 1 302 ? -21.221 10.209 32.476 1.00 91.38 302 GLU A N 1
ATOM 2376 C CA . GLU A 1 302 ? -20.527 9.187 33.262 1.00 91.38 302 GLU A CA 1
ATOM 2377 C C . GLU A 1 302 ? -21.376 7.930 33.494 1.00 91.38 302 GLU A C 1
ATOM 2379 O O . GLU A 1 302 ? -20.878 6.815 33.371 1.00 91.38 302 GLU A O 1
ATOM 2384 N N . ASN A 1 303 ? -22.674 8.085 33.770 1.00 90.62 303 ASN A N 1
ATOM 2385 C CA . ASN A 1 303 ? -23.569 6.941 33.967 1.00 90.62 303 ASN A CA 1
ATOM 2386 C C . ASN A 1 303 ? -23.720 6.095 32.694 1.00 90.62 303 ASN A C 1
ATOM 2388 O O . ASN A 1 303 ? -23.741 4.870 32.777 1.00 90.62 303 ASN A O 1
ATOM 2392 N N . GLN A 1 304 ? -23.774 6.735 31.521 1.00 88.19 304 GLN A N 1
ATOM 2393 C CA . GLN A 1 304 ? -23.833 6.022 30.243 1.00 88.19 304 GLN A CA 1
ATOM 2394 C C . GLN A 1 304 ? -22.510 5.307 29.960 1.00 88.19 304 GLN A C 1
ATOM 2396 O O . GLN A 1 304 ? -22.517 4.179 29.477 1.00 88.19 304 GLN A O 1
ATOM 2401 N N . LEU A 1 305 ? -21.377 5.925 30.311 1.00 88.69 305 LEU A N 1
ATOM 2402 C CA . LEU A 1 305 ? -20.059 5.302 30.190 1.00 88.69 305 LEU A CA 1
ATOM 2403 C C . LEU A 1 305 ? -19.897 4.102 31.125 1.00 88.69 305 LEU A C 1
ATOM 2405 O O . LEU A 1 305 ? -19.423 3.062 30.684 1.00 88.69 305 LEU A O 1
ATOM 2409 N N . LYS A 1 306 ? -20.349 4.195 32.378 1.00 90.25 306 LYS A N 1
ATOM 2410 C CA . LYS A 1 306 ? -20.352 3.065 33.325 1.00 90.25 306 LYS A CA 1
ATOM 2411 C C . LYS A 1 306 ? -21.186 1.887 32.831 1.00 90.25 306 LYS A C 1
ATOM 2413 O O . LYS A 1 306 ? -20.855 0.741 33.112 1.00 90.25 306 LYS A O 1
ATOM 2418 N N . GLU A 1 307 ? -22.266 2.158 32.108 1.00 85.94 307 GLU A N 1
ATOM 2419 C CA . GLU A 1 307 ? -23.112 1.113 31.539 1.00 85.94 307 GLU A CA 1
ATOM 2420 C C . GLU A 1 307 ? -22.525 0.531 30.241 1.00 85.94 307 GLU A C 1
ATOM 2422 O O . GLU A 1 307 ? -22.417 -0.683 30.093 1.00 85.94 307 GLU A O 1
ATOM 2427 N N . LYS A 1 308 ? -22.143 1.384 29.283 1.00 84.75 308 LYS A N 1
ATOM 2428 C CA . LYS A 1 308 ? -21.826 0.972 27.905 1.00 84.75 308 LYS A CA 1
ATOM 2429 C C . LYS A 1 308 ? -20.337 0.867 27.599 1.00 84.75 308 LYS A C 1
ATOM 2431 O O . LYS A 1 308 ? -19.983 0.163 26.661 1.00 84.75 308 LYS A O 1
ATOM 2436 N N . TRP A 1 309 ? -19.471 1.523 28.365 1.00 90.31 309 TRP A N 1
ATOM 2437 C CA . TRP A 1 309 ? -18.011 1.482 28.218 1.00 90.31 309 TRP A CA 1
ATOM 2438 C C . TRP A 1 309 ? -17.293 1.207 29.565 1.00 90.31 309 TRP A C 1
ATOM 2440 O O . TRP A 1 309 ? -16.379 1.951 29.937 1.00 90.31 309 TRP A O 1
ATOM 2450 N N . PRO A 1 310 ? -17.701 0.176 30.336 1.00 92.00 310 PRO A N 1
ATOM 2451 C CA . PRO A 1 310 ? -17.062 -0.157 31.605 1.00 92.00 310 PRO A CA 1
ATOM 2452 C C . PRO A 1 310 ? -15.667 -0.754 31.400 1.00 92.00 310 PRO A C 1
ATOM 2454 O O . PRO A 1 310 ? -15.392 -1.421 30.400 1.00 92.00 310 PRO A O 1
ATOM 2457 N N . ASN A 1 311 ? -14.815 -0.629 32.415 1.00 89.81 311 ASN A N 1
ATOM 2458 C CA . ASN A 1 311 ? -13.670 -1.512 32.555 1.00 89.81 311 ASN A CA 1
ATOM 2459 C C . ASN A 1 311 ? -14.165 -2.883 33.037 1.00 89.81 311 ASN A C 1
ATOM 2461 O O . ASN A 1 311 ? -14.723 -3.018 34.127 1.00 89.81 311 ASN A O 1
ATOM 2465 N N . LEU A 1 312 ? -13.967 -3.921 32.225 1.00 88.50 312 LEU A N 1
ATOM 2466 C CA . LEU A 1 312 ? -14.360 -5.287 32.587 1.00 88.50 312 LEU A CA 1
ATOM 2467 C C . LEU A 1 312 ? -13.453 -5.896 33.674 1.00 88.50 312 LEU A C 1
ATOM 2469 O O . LEU A 1 312 ? -13.862 -6.826 34.376 1.00 88.50 312 LEU A O 1
ATOM 2473 N N . MET A 1 313 ? -12.237 -5.368 33.837 1.00 87.50 313 MET A N 1
ATOM 2474 C CA . MET A 1 313 ? -11.251 -5.801 34.831 1.00 87.50 313 MET A CA 1
ATOM 2475 C C . MET A 1 313 ? -11.494 -5.116 36.184 1.00 87.50 313 MET A C 1
ATOM 2477 O O . MET A 1 313 ? -12.281 -4.183 36.290 1.00 87.50 313 MET A O 1
ATOM 2481 N N . LYS A 1 314 ? -10.831 -5.563 37.262 1.00 80.25 314 LYS A N 1
ATOM 2482 C CA . LYS A 1 314 ? -11.035 -5.002 38.619 1.00 80.25 314 LYS A CA 1
ATOM 2483 C C . LYS A 1 314 ? -10.723 -3.499 38.746 1.00 80.25 314 LYS A C 1
ATOM 2485 O O . LYS A 1 314 ? -11.308 -2.846 39.613 1.00 80.25 314 LYS A O 1
ATOM 2490 N N . GLU A 1 315 ? -9.849 -2.959 37.904 1.00 80.81 315 GLU A N 1
ATOM 2491 C CA . GLU A 1 315 ? -9.417 -1.554 37.921 1.00 80.81 315 GLU A CA 1
ATOM 2492 C C . GLU A 1 315 ? -10.535 -0.557 37.600 1.00 80.81 315 GLU A C 1
ATOM 2494 O O . GLU A 1 315 ? -11.516 -0.907 36.956 1.00 80.81 315 GLU A O 1
ATOM 2499 N N . ASP A 1 316 ? -10.384 0.686 38.068 1.00 85.81 316 ASP A N 1
ATOM 2500 C CA . ASP A 1 316 ? -11.398 1.736 37.939 1.00 85.81 316 ASP A CA 1
ATOM 2501 C C . ASP A 1 316 ? -11.739 2.087 36.480 1.00 85.81 316 ASP A C 1
ATOM 2503 O O . ASP A 1 316 ? -10.865 2.113 35.610 1.00 85.81 316 ASP A O 1
ATOM 2507 N N . ASP A 1 317 ? -13.014 2.397 36.228 1.00 87.44 317 ASP A N 1
ATOM 2508 C CA . ASP A 1 317 ? -13.498 2.802 34.902 1.00 87.44 317 ASP A CA 1
ATOM 2509 C C . ASP A 1 317 ? -12.840 4.122 34.485 1.00 87.44 317 ASP A C 1
ATOM 2511 O O . ASP A 1 317 ? -12.439 4.296 33.337 1.00 87.44 317 ASP A O 1
ATOM 2515 N N . SER A 1 318 ? -12.628 5.022 35.452 1.00 89.25 318 SER A N 1
ATOM 2516 C CA . SER A 1 318 ? -11.985 6.316 35.217 1.00 89.25 318 SER A CA 1
ATOM 2517 C C . SER A 1 318 ? -10.557 6.179 34.672 1.00 89.25 318 SER A C 1
ATOM 2519 O O . SER A 1 318 ? -10.165 6.921 33.771 1.00 89.25 318 SER A O 1
ATOM 2521 N N . LEU A 1 319 ? -9.785 5.205 35.170 1.00 88.12 319 LEU A N 1
ATOM 2522 C CA . LEU A 1 319 ? -8.434 4.915 34.685 1.00 88.12 319 LEU A CA 1
ATOM 2523 C C . LEU A 1 319 ? -8.474 4.358 33.266 1.00 88.12 319 LEU A C 1
ATOM 2525 O O . LEU A 1 319 ? -7.666 4.757 32.428 1.00 88.12 319 LEU A O 1
ATOM 2529 N N . PHE A 1 320 ? -9.439 3.486 32.984 1.00 89.25 320 PHE A N 1
ATOM 2530 C CA . PHE A 1 320 ? -9.618 2.923 31.655 1.00 89.25 320 PHE A CA 1
ATOM 2531 C C . PHE A 1 320 ? -9.962 4.001 30.621 1.00 89.25 320 PHE A C 1
ATOM 2533 O O . PHE A 1 320 ? -9.287 4.099 29.599 1.00 89.25 320 PHE A O 1
ATOM 2540 N N . TRP A 1 321 ? -10.903 4.901 30.916 1.00 93.12 321 TRP A N 1
ATOM 2541 C CA . TRP A 1 321 ? -11.247 6.000 30.006 1.00 93.12 321 TRP A CA 1
ATOM 2542 C C . TRP A 1 321 ? -10.069 6.943 29.743 1.00 93.12 321 TRP A C 1
ATOM 2544 O O . TRP A 1 321 ? -9.885 7.400 28.615 1.00 93.12 321 TRP A O 1
ATOM 2554 N N . LYS A 1 322 ? -9.223 7.204 30.751 1.00 92.06 322 LYS A N 1
ATOM 2555 C CA . LYS A 1 322 ? -7.980 7.972 30.562 1.00 92.06 322 LYS A CA 1
ATOM 2556 C C . LYS A 1 322 ? -7.026 7.291 29.584 1.00 92.06 322 LYS A C 1
ATOM 2558 O O . LYS A 1 322 ? -6.411 7.974 28.766 1.00 92.06 322 LYS A O 1
ATOM 2563 N N . VAL A 1 323 ? -6.891 5.968 29.670 1.00 89.44 323 VAL A N 1
ATOM 2564 C CA . VAL A 1 323 ? -6.043 5.178 28.765 1.00 89.44 323 VAL A CA 1
ATOM 2565 C C . VAL A 1 323 ? -6.608 5.186 27.346 1.00 89.44 323 VAL A C 1
ATOM 2567 O O . VAL A 1 323 ? -5.863 5.486 26.413 1.00 89.44 323 VAL A O 1
ATOM 2570 N N . GLU A 1 324 ? -7.911 4.953 27.185 1.00 89.62 324 GLU A N 1
ATOM 2571 C CA . GLU A 1 324 ? -8.588 5.001 25.881 1.00 89.62 324 GLU A CA 1
ATOM 2572 C C . GLU A 1 324 ? -8.439 6.378 25.220 1.00 89.62 324 GLU A C 1
ATOM 2574 O O . GLU A 1 324 ? -8.085 6.490 24.044 1.00 89.62 324 GLU A O 1
ATOM 2579 N N . TRP A 1 325 ? -8.616 7.454 25.989 1.00 91.50 325 TRP A N 1
ATOM 2580 C CA . TRP A 1 325 ? -8.394 8.814 25.507 1.00 91.50 325 TRP A CA 1
ATOM 2581 C C . TRP A 1 325 ? -6.940 9.057 25.087 1.00 91.50 325 TRP A C 1
ATOM 2583 O O . TRP A 1 325 ? -6.679 9.550 23.988 1.00 91.50 325 TRP A O 1
ATOM 2593 N N . LYS A 1 326 ? -5.985 8.680 25.943 1.00 90.31 326 LYS A N 1
ATOM 2594 C CA . LYS A 1 326 ? -4.549 8.869 25.704 1.00 90.31 326 LYS A CA 1
ATOM 2595 C C . LYS A 1 326 ? -4.067 8.145 24.449 1.00 90.31 326 LYS A C 1
ATOM 2597 O O . LYS A 1 326 ? -3.242 8.679 23.707 1.00 90.31 326 LYS A O 1
ATOM 2602 N N . ASN A 1 327 ? -4.547 6.924 24.240 1.00 86.62 327 ASN A N 1
ATOM 2603 C CA . ASN A 1 327 ? -4.084 6.073 23.154 1.00 86.62 327 ASN A CA 1
ATOM 2604 C C . ASN A 1 327 ? -4.809 6.349 21.835 1.00 86.62 327 ASN A C 1
ATOM 2606 O O . ASN A 1 327 ? -4.202 6.172 20.782 1.00 86.62 327 ASN A O 1
ATOM 2610 N N . HIS A 1 328 ? -6.071 6.789 21.882 1.00 88.31 328 HIS A N 1
ATOM 2611 C CA . HIS A 1 328 ? -6.922 6.864 20.692 1.00 88.31 328 HIS A CA 1
ATOM 2612 C C . HIS A 1 328 ? -7.587 8.232 20.506 1.00 88.31 328 HIS A C 1
ATOM 2614 O O . HIS A 1 328 ? -7.545 8.792 19.411 1.00 88.31 328 HIS A O 1
ATOM 2620 N N . GLY A 1 329 ? -8.151 8.813 21.565 1.00 86.75 329 GLY A N 1
ATOM 2621 C CA . GLY A 1 329 ? -8.916 10.060 21.477 1.00 86.75 329 GLY A CA 1
ATOM 2622 C C . GLY A 1 329 ? -8.092 11.300 21.103 1.00 86.75 329 GLY A C 1
ATOM 2623 O O . GLY A 1 329 ? -8.527 12.098 20.274 1.00 86.75 329 GLY A O 1
ATOM 2624 N N . MET A 1 330 ? -6.868 11.436 21.624 1.00 91.31 330 MET A N 1
ATOM 2625 C CA . MET A 1 330 ? -6.014 12.617 21.389 1.00 91.31 330 MET A CA 1
ATOM 2626 C C . MET A 1 330 ? -5.579 12.810 19.920 1.00 91.31 330 MET A C 1
ATOM 2628 O O . MET A 1 330 ? -5.276 13.931 19.519 1.00 91.31 330 MET A O 1
ATOM 2632 N N . CYS A 1 331 ? -5.562 11.741 19.115 1.00 84.44 331 CYS A N 1
ATOM 2633 C CA . CYS A 1 331 ? -5.260 11.774 17.674 1.00 84.44 331 CYS A CA 1
ATOM 2634 C C . CYS A 1 331 ? -6.500 11.510 16.798 1.00 84.44 331 CYS A C 1
ATOM 2636 O O . CYS A 1 331 ? -6.378 11.093 15.646 1.00 84.44 331 CYS A O 1
ATOM 2638 N N . SER A 1 332 ? -7.694 11.726 17.353 1.00 85.88 332 SER A N 1
ATOM 2639 C CA . SER A 1 332 ? -8.970 11.634 16.639 1.00 85.88 332 SER A CA 1
ATOM 2640 C C . SER A 1 332 ? -9.384 12.991 16.038 1.00 85.88 332 SER A C 1
ATOM 2642 O O . SER A 1 332 ? -8.623 13.958 16.068 1.00 85.88 332 SER A O 1
ATOM 2644 N N . ASP A 1 333 ? -10.609 13.093 15.517 1.00 82.38 333 ASP A N 1
ATOM 2645 C CA . ASP A 1 333 ? -11.224 14.360 15.079 1.00 82.38 333 ASP A CA 1
ATOM 2646 C C . ASP A 1 333 ? -11.658 15.268 16.240 1.00 82.38 333 ASP A C 1
ATOM 2648 O O . ASP A 1 333 ? -12.097 16.400 16.008 1.00 82.38 333 ASP A O 1
ATOM 2652 N N . TYR A 1 334 ? -11.528 14.775 17.473 1.00 85.25 334 TYR A N 1
ATOM 2653 C CA . TYR A 1 334 ? -11.920 15.437 18.712 1.00 85.25 334 TYR A CA 1
ATOM 2654 C C . TYR A 1 334 ? -10.735 15.774 19.618 1.00 85.25 334 TYR A C 1
ATOM 2656 O O . TYR A 1 334 ? -10.880 15.626 20.821 1.00 85.25 334 TYR A O 1
ATOM 2664 N N . PRO A 1 335 ? -9.558 16.193 19.127 1.00 84.75 335 PRO A N 1
ATOM 2665 C CA . PRO A 1 335 ? -8.334 16.243 19.937 1.00 84.75 335 PRO A CA 1
ATOM 2666 C C . PRO A 1 335 ? -8.465 17.083 21.226 1.00 84.75 335 PRO A C 1
ATOM 2668 O O . PRO A 1 335 ? -7.769 16.815 22.205 1.00 84.75 335 PRO A O 1
ATOM 2671 N N . ASP A 1 336 ? -9.374 18.061 21.248 1.00 87.88 336 ASP A N 1
ATOM 2672 C CA . ASP A 1 336 ? -9.697 18.961 22.362 1.00 87.88 336 ASP A CA 1
ATOM 2673 C C . ASP A 1 336 ? -11.131 18.801 22.917 1.00 87.88 336 ASP A C 1
ATOM 2675 O O . ASP A 1 336 ? -11.571 19.617 23.722 1.00 87.88 336 ASP A O 1
ATOM 2679 N N . GLN A 1 337 ? -11.874 17.770 22.495 1.00 88.00 337 GLN A N 1
ATOM 2680 C CA . GLN A 1 337 ? -13.302 17.574 22.802 1.00 88.00 337 GLN A CA 1
ATOM 2681 C C . GLN A 1 337 ? -13.590 16.145 23.308 1.00 88.00 337 GLN A C 1
ATOM 2683 O O . GLN A 1 337 ? -14.303 15.376 22.653 1.00 88.00 337 GLN A O 1
ATOM 2688 N N . PRO A 1 338 ? -13.061 15.743 24.479 1.00 89.31 338 PRO A N 1
ATOM 2689 C CA . PRO A 1 338 ? -13.206 14.379 24.986 1.00 89.31 338 PRO A CA 1
ATOM 2690 C C . PRO A 1 338 ? -14.670 13.956 25.130 1.00 89.31 338 PRO A C 1
ATOM 2692 O O . PRO A 1 338 ? -15.029 12.859 24.709 1.00 89.31 338 PRO A O 1
ATOM 2695 N N . LYS A 1 339 ? -15.553 14.822 25.637 1.00 86.81 339 LYS A N 1
ATOM 2696 C CA . LYS A 1 339 ? -16.979 14.488 25.783 1.00 86.81 339 LYS A CA 1
ATOM 2697 C C . LYS A 1 339 ? -17.631 14.062 24.459 1.00 86.81 339 LYS A C 1
ATOM 2699 O O . LYS A 1 339 ? -18.426 13.123 24.454 1.00 86.81 339 LYS A O 1
ATOM 2704 N N . ASP A 1 340 ? -17.282 14.705 23.348 1.00 87.38 340 ASP A N 1
ATOM 2705 C CA . ASP A 1 340 ? -17.870 14.401 22.040 1.00 87.38 340 ASP A CA 1
ATOM 2706 C C . ASP A 1 340 ? -17.314 13.103 21.445 1.00 87.38 340 ASP A C 1
ATOM 2708 O O . ASP A 1 340 ? -18.078 12.314 20.887 1.00 87.38 340 ASP A O 1
ATOM 2712 N N . TYR A 1 341 ? -16.026 12.819 21.664 1.00 88.06 341 TYR A N 1
ATOM 2713 C CA . TYR A 1 341 ? -15.421 11.521 21.347 1.00 88.06 341 TYR A CA 1
ATOM 2714 C C . TYR A 1 341 ? -16.147 10.365 22.058 1.00 88.06 341 TYR A C 1
ATOM 2716 O O . TYR A 1 341 ? -16.541 9.383 21.426 1.00 88.06 341 TYR A O 1
ATOM 2724 N N . PHE A 1 342 ? -16.382 10.500 23.366 1.00 89.00 342 PHE A N 1
ATOM 2725 C CA . PHE A 1 342 ? -17.068 9.477 24.158 1.00 89.00 342 PHE A CA 1
ATOM 2726 C C . PHE A 1 342 ? -18.554 9.339 23.777 1.00 89.00 342 PHE A C 1
ATOM 2728 O O . PHE A 1 342 ? -19.056 8.221 23.655 1.00 89.00 342 PHE A O 1
ATOM 2735 N N . ASN A 1 343 ? -19.250 10.447 23.499 1.00 83.88 343 ASN A N 1
ATOM 2736 C CA . ASN A 1 343 ? -20.634 10.423 23.010 1.00 83.88 343 ASN A CA 1
ATOM 2737 C C . ASN A 1 343 ? -20.780 9.737 21.649 1.00 83.88 343 ASN A C 1
ATOM 2739 O O . ASN A 1 343 ? -21.753 9.012 21.433 1.00 83.88 343 ASN A O 1
ATOM 2743 N N . ALA A 1 344 ? -19.826 9.939 20.736 1.00 77.25 344 ALA A N 1
ATOM 2744 C CA . ALA A 1 344 ? -19.844 9.280 19.434 1.00 77.25 344 ALA A CA 1
ATOM 2745 C C . ALA A 1 344 ? -19.818 7.751 19.587 1.00 77.25 344 ALA A C 1
ATOM 2747 O O . ALA A 1 344 ? -20.610 7.055 18.953 1.00 77.25 344 ALA A O 1
ATOM 2748 N N . ALA A 1 345 ? -18.972 7.228 20.480 1.00 77.94 345 ALA A N 1
ATOM 2749 C CA . ALA A 1 345 ? -18.915 5.796 20.762 1.00 77.94 345 ALA A CA 1
ATOM 2750 C C . ALA A 1 345 ? -20.218 5.274 21.400 1.00 77.94 345 ALA A C 1
ATOM 2752 O O . ALA A 1 345 ? -20.746 4.250 20.962 1.00 77.94 345 ALA A O 1
ATOM 2753 N N . LEU A 1 346 ? -20.774 6.001 22.379 1.00 80.12 346 LEU A N 1
ATOM 2754 C CA . LEU A 1 346 ? -22.040 5.654 23.042 1.00 80.12 346 LEU A CA 1
ATOM 2755 C C . LEU A 1 346 ? -23.214 5.576 22.060 1.00 80.12 346 LEU A C 1
ATOM 2757 O O . LEU A 1 346 ? -23.987 4.619 22.098 1.00 80.12 346 LEU A O 1
ATOM 2761 N N . SER A 1 347 ? -23.322 6.549 21.150 1.00 77.00 347 SER A N 1
ATOM 2762 C CA . SER A 1 347 ? -24.389 6.586 20.147 1.00 77.00 347 SER A CA 1
ATOM 2763 C C . SER A 1 347 ? -24.348 5.388 19.201 1.00 77.00 347 SER A C 1
ATOM 2765 O O . SER A 1 347 ? -25.402 4.924 18.776 1.00 77.00 347 SER A O 1
ATOM 2767 N N . LEU A 1 348 ? -23.157 4.901 18.846 1.00 65.12 348 LEU A N 1
ATOM 2768 C CA . LEU A 1 348 ? -23.010 3.776 17.923 1.00 65.12 348 LEU A CA 1
ATOM 2769 C C . LEU A 1 348 ? -23.278 2.425 18.600 1.00 65.12 348 LEU A C 1
ATOM 2771 O O . LEU A 1 348 ? -23.783 1.508 17.958 1.00 65.12 348 LEU A O 1
ATOM 2775 N N . ALA A 1 349 ? -22.955 2.296 19.888 1.00 59.19 349 ALA A N 1
ATOM 2776 C CA . ALA A 1 349 ? -23.144 1.057 20.644 1.00 59.19 349 ALA A CA 1
ATOM 2777 C C . ALA A 1 349 ? -24.604 0.787 21.055 1.00 59.19 349 ALA A C 1
ATOM 2779 O O . ALA A 1 349 ? -24.930 -0.337 21.427 1.00 59.19 349 ALA A O 1
ATOM 2780 N N . GLY A 1 350 ? -25.477 1.799 21.021 1.00 59.31 350 GLY A N 1
ATOM 2781 C CA . GLY A 1 350 ? -26.886 1.694 21.424 1.00 59.31 350 GLY A CA 1
ATOM 2782 C C . GLY A 1 350 ? -27.863 1.205 20.345 1.00 59.31 350 GLY A C 1
ATOM 2783 O O . GLY A 1 350 ? -29.061 1.181 20.606 1.00 59.31 350 GLY A O 1
ATOM 2784 N N . ASP A 1 351 ? -27.393 0.858 19.145 1.00 57.72 351 ASP A N 1
ATOM 2785 C CA . ASP A 1 351 ? -28.242 0.444 18.017 1.00 57.72 351 ASP A CA 1
ATOM 2786 C C . ASP A 1 351 ? -28.554 -1.070 18.085 1.00 57.72 351 ASP A C 1
ATOM 2788 O O . ASP A 1 351 ? -27.652 -1.905 18.092 1.00 57.72 351 ASP A O 1
ATOM 2792 N N . GLU A 1 352 ? -29.842 -1.432 18.155 1.00 47.97 352 GLU A N 1
ATOM 2793 C CA . GLU A 1 352 ? -30.365 -2.789 18.431 1.00 47.97 352 GLU A CA 1
ATOM 2794 C C . GLU A 1 352 ? -30.172 -3.807 17.282 1.00 47.97 352 GLU A C 1
ATOM 2796 O O . GLU A 1 352 ? -30.639 -4.943 17.337 1.00 47.97 352 GLU A O 1
ATOM 2801 N N . LYS A 1 353 ? -29.472 -3.425 16.215 1.00 47.19 353 LYS A N 1
ATOM 2802 C CA . LYS A 1 353 ? -29.356 -4.161 14.947 1.00 47.19 353 LYS A CA 1
ATOM 2803 C C . LYS A 1 353 ? -28.472 -5.425 14.965 1.00 47.19 353 LYS A C 1
ATOM 2805 O O . LYS A 1 353 ? -28.311 -6.066 13.922 1.00 47.19 353 LYS A O 1
ATOM 2810 N N . TYR A 1 354 ? -27.882 -5.798 16.101 1.00 47.44 354 TYR A N 1
ATOM 2811 C CA . TYR A 1 354 ? -26.767 -6.755 16.157 1.00 47.44 354 TYR A CA 1
ATOM 2812 C C . TYR A 1 354 ? -27.031 -7.940 17.117 1.00 47.44 354 TYR A C 1
ATOM 2814 O O . TYR A 1 354 ? -26.935 -7.782 18.329 1.00 47.44 354 TYR A O 1
ATOM 2822 N N . ASP A 1 355 ? -27.294 -9.141 16.573 1.00 42.91 355 ASP A N 1
ATOM 2823 C CA . ASP A 1 355 ? -27.448 -10.419 17.314 1.00 42.91 355 ASP A CA 1
ATOM 2824 C C . ASP A 1 355 ? -26.782 -11.596 16.525 1.00 42.91 355 ASP A C 1
ATOM 2826 O O . ASP A 1 355 ? -26.963 -11.650 15.299 1.00 42.91 355 ASP A O 1
ATOM 2830 N N . PRO A 1 356 ? -25.957 -12.504 17.117 1.00 46.84 356 PRO A N 1
ATOM 2831 C CA . PRO A 1 356 ? -25.021 -13.353 16.345 1.00 46.84 356 PRO A CA 1
ATOM 2832 C C . PRO A 1 356 ? -25.380 -14.855 16.170 1.00 46.84 356 PRO A C 1
ATOM 2834 O O . PRO A 1 356 ? -26.167 -15.402 16.931 1.00 46.84 356 PRO A O 1
ATOM 2837 N N . LEU A 1 357 ? -24.737 -15.526 15.175 1.00 48.47 357 LEU A N 1
ATOM 2838 C CA . LEU A 1 357 ? -24.305 -16.962 15.108 1.00 48.47 357 LEU A CA 1
ATOM 2839 C C . LEU A 1 357 ? -23.456 -17.265 13.822 1.00 48.47 357 LEU A C 1
ATOM 2841 O O . LEU A 1 357 ? -23.865 -16.808 12.754 1.00 48.47 357 LEU A O 1
ATOM 2845 N N . GLU A 1 358 ? -22.367 -18.071 13.952 1.00 54.00 358 GLU A N 1
ATOM 2846 C CA . GLU A 1 358 ? -21.294 -18.572 13.002 1.00 54.00 358 GLU A CA 1
ATOM 2847 C C . GLU A 1 358 ? -20.419 -17.531 12.250 1.00 54.00 358 GLU A C 1
ATOM 2849 O O . GLU A 1 358 ? -21.004 -16.681 11.628 1.00 54.00 358 GLU A O 1
ATOM 2854 N N . VAL A 1 359 ? -19.065 -17.575 12.185 1.00 57.47 359 VAL A N 1
ATOM 2855 C CA . VAL A 1 359 ? -18.214 -16.463 11.625 1.00 57.47 359 VAL A CA 1
ATOM 2856 C C . VAL A 1 359 ? -18.612 -16.005 10.224 1.00 57.47 359 VAL A C 1
ATOM 2858 O O . VAL A 1 359 ? -18.930 -14.831 10.036 1.00 57.47 359 VAL A O 1
ATOM 2861 N N . LYS A 1 360 ? -18.636 -16.910 9.241 1.00 58.69 360 LYS A N 1
ATOM 2862 C CA . LYS A 1 360 ? -19.116 -16.603 7.888 1.00 58.69 360 LYS A CA 1
ATOM 2863 C C . LYS A 1 360 ? -20.559 -16.106 7.902 1.00 58.69 360 LYS A C 1
ATOM 2865 O O . LYS A 1 360 ? -20.888 -15.117 7.255 1.00 58.69 360 LYS A O 1
ATOM 2870 N N . ASN A 1 361 ? -21.414 -16.741 8.701 1.00 64.00 361 ASN A N 1
ATOM 2871 C CA . ASN A 1 361 ? -22.802 -16.318 8.860 1.00 64.00 361 ASN A CA 1
ATOM 2872 C C . ASN A 1 361 ? -22.928 -14.975 9.592 1.00 64.00 361 ASN A C 1
ATOM 2874 O O . ASN A 1 361 ? -23.869 -14.250 9.313 1.00 64.00 361 ASN A O 1
ATOM 2878 N N . ILE A 1 362 ? -22.001 -14.606 10.474 1.00 67.94 362 ILE A N 1
ATOM 2879 C CA . ILE A 1 362 ? -21.928 -13.345 11.205 1.00 67.94 362 ILE A CA 1
ATOM 2880 C C . ILE A 1 362 ? -21.492 -12.282 10.210 1.00 67.94 362 ILE A C 1
ATOM 2882 O O . ILE A 1 362 ? -22.182 -11.281 10.084 1.00 67.94 362 ILE A O 1
ATOM 2886 N N . LEU A 1 363 ? -20.421 -12.512 9.445 1.00 75.00 363 LEU A N 1
ATOM 2887 C CA . LEU A 1 363 ? -19.974 -11.610 8.383 1.00 75.00 363 LEU A CA 1
ATOM 2888 C C . LEU A 1 363 ? -21.107 -11.330 7.387 1.00 75.00 363 LEU A C 1
ATOM 2890 O O . LEU A 1 363 ? -21.410 -10.168 7.124 1.00 75.00 363 LEU A O 1
ATOM 2894 N N . GLU A 1 364 ? -21.775 -12.373 6.891 1.00 77.06 364 GLU A N 1
ATOM 2895 C CA . GLU A 1 364 ? -22.874 -12.251 5.929 1.00 77.06 364 GLU A CA 1
ATOM 2896 C C . GLU A 1 364 ? -24.148 -11.656 6.541 1.00 77.06 364 GLU A C 1
ATOM 2898 O O . GLU A 1 364 ? -24.763 -10.779 5.935 1.00 77.06 364 GLU A O 1
ATOM 2903 N N . LYS A 1 365 ? -24.561 -12.071 7.747 1.00 69.75 365 LYS A N 1
ATOM 2904 C CA . LYS A 1 365 ? -25.728 -11.490 8.438 1.00 69.75 365 LYS A CA 1
ATOM 2905 C C . LYS A 1 365 ? -25.488 -10.026 8.766 1.00 69.75 365 LYS A C 1
ATOM 2907 O O . LYS A 1 365 ? -26.350 -9.206 8.477 1.00 69.75 365 LYS A O 1
ATOM 2912 N N . VAL A 1 366 ? -24.320 -9.679 9.303 1.00 72.19 366 VAL A N 1
ATOM 2913 C CA . VAL A 1 366 ? -23.951 -8.288 9.584 1.00 72.19 366 VAL A CA 1
ATOM 2914 C C . VAL A 1 366 ? -23.896 -7.495 8.282 1.00 72.19 366 VAL A C 1
ATOM 2916 O O . VAL A 1 366 ? -24.472 -6.414 8.214 1.00 72.19 366 VAL A O 1
ATOM 2919 N N . LYS A 1 367 ? -23.313 -8.036 7.205 1.00 82.44 367 LYS A N 1
ATOM 2920 C CA . LYS A 1 367 ? -23.322 -7.369 5.896 1.00 82.44 367 LYS A CA 1
ATOM 2921 C C . LYS A 1 367 ? -24.741 -7.128 5.382 1.00 82.44 367 LYS A C 1
ATOM 2923 O O . LYS A 1 367 ? -25.014 -6.029 4.904 1.00 82.44 367 LYS A O 1
ATOM 2928 N N . ARG A 1 368 ? -25.637 -8.115 5.485 1.00 77.31 368 ARG A N 1
ATOM 2929 C CA . ARG A 1 368 ? -27.044 -8.014 5.055 1.00 77.31 368 ARG A CA 1
ATOM 2930 C C . ARG A 1 368 ? -27.839 -7.022 5.892 1.00 77.31 368 ARG A C 1
ATOM 2932 O O . ARG A 1 368 ? -28.553 -6.204 5.327 1.00 77.31 368 ARG A O 1
ATOM 2939 N N . SER A 1 369 ? -27.709 -7.083 7.214 1.00 72.69 369 SER A N 1
ATOM 2940 C CA . SER A 1 369 ? -28.425 -6.190 8.119 1.00 72.69 369 SER A CA 1
ATOM 2941 C C . SER A 1 369 ? -27.875 -4.775 7.997 1.00 72.69 369 SER A C 1
ATOM 2943 O O . SER A 1 369 ? -28.612 -3.826 7.744 1.00 72.69 369 SER A O 1
ATOM 2945 N N . VAL A 1 370 ? -26.566 -4.615 8.178 1.00 78.38 370 VAL A N 1
ATOM 2946 C CA . VAL A 1 370 ? -25.888 -3.338 8.440 1.00 78.38 370 VAL A CA 1
ATOM 2947 C C . VAL A 1 370 ? -25.404 -2.665 7.158 1.00 78.38 370 VAL A C 1
ATOM 2949 O O . VAL A 1 370 ? -25.298 -1.446 7.115 1.00 78.38 370 VAL A O 1
ATOM 2952 N N . GLY A 1 371 ? -25.197 -3.425 6.083 1.00 80.06 371 GLY A N 1
ATOM 2953 C CA . GLY A 1 371 ? -24.804 -2.902 4.775 1.00 80.06 371 GLY A CA 1
ATOM 2954 C C . GLY A 1 371 ? -23.292 -2.863 4.545 1.00 80.06 371 GLY A C 1
ATOM 2955 O O . GLY A 1 371 ? -22.857 -2.565 3.431 1.00 80.06 371 GLY A O 1
ATOM 2956 N N . ALA A 1 372 ? -22.469 -3.238 5.531 1.00 86.88 372 ALA A N 1
ATOM 2957 C CA . ALA A 1 372 ? -21.014 -3.347 5.402 1.00 86.88 372 ALA A CA 1
ATOM 2958 C C . ALA A 1 372 ? -20.435 -4.567 6.128 1.00 86.88 372 ALA A C 1
ATOM 2960 O O . ALA A 1 372 ? -21.017 -5.052 7.093 1.00 86.88 372 ALA A O 1
ATOM 2961 N N . TYR A 1 373 ? -19.290 -5.059 5.647 1.00 88.19 373 TYR A N 1
ATOM 2962 C CA . TYR A 1 373 ? -18.562 -6.136 6.315 1.00 88.19 373 TYR A CA 1
ATOM 2963 C C . TYR A 1 373 ? -17.861 -5.593 7.568 1.00 88.19 373 TYR A C 1
ATOM 2965 O O . TYR A 1 373 ? -17.104 -4.621 7.442 1.00 88.19 373 TYR A O 1
ATOM 2973 N N . PRO A 1 374 ? -18.081 -6.208 8.744 1.00 91.75 374 PRO A N 1
ATOM 2974 C CA . PRO A 1 374 ? -17.332 -5.891 9.953 1.00 91.75 374 PRO A CA 1
ATOM 2975 C C . PRO A 1 374 ? -15.950 -6.567 9.923 1.00 91.75 374 PRO A C 1
ATOM 2977 O O . PRO A 1 374 ? -15.640 -7.347 9.020 1.00 91.75 374 PRO A O 1
ATOM 2980 N N . GLN A 1 375 ? -15.145 -6.307 10.950 1.00 93.31 375 GLN A N 1
ATOM 2981 C CA . GLN A 1 375 ? -14.019 -7.156 11.337 1.00 93.31 375 GLN A CA 1
ATOM 2982 C C . GLN A 1 375 ? -14.430 -8.007 12.545 1.00 93.31 375 GLN A C 1
ATOM 2984 O O . GLN A 1 375 ? -14.869 -7.465 13.559 1.00 93.31 375 GLN A O 1
ATOM 2989 N N . ILE A 1 376 ? -14.270 -9.325 12.453 1.00 91.50 376 ILE A N 1
ATOM 2990 C CA . ILE A 1 376 ? -14.510 -10.265 13.553 1.00 91.50 376 ILE A CA 1
ATOM 2991 C C . ILE A 1 376 ? -13.184 -10.568 14.244 1.00 91.50 376 ILE A C 1
ATOM 2993 O O . ILE A 1 376 ? -12.222 -10.973 13.592 1.00 91.50 376 ILE A O 1
ATOM 2997 N N . ALA A 1 377 ? -13.130 -10.357 15.558 1.00 93.25 377 ALA A N 1
ATOM 2998 C CA . ALA A 1 377 ? -11.992 -10.730 16.384 1.00 93.25 377 ALA A CA 1
ATOM 2999 C C . ALA A 1 377 ? -12.336 -11.944 17.240 1.00 93.25 377 ALA A C 1
ATOM 3001 O O . ALA A 1 377 ? -13.391 -11.984 17.881 1.00 93.25 377 ALA A O 1
ATOM 3002 N N . CYS A 1 378 ? -11.414 -12.897 17.299 1.00 89.94 378 CYS A N 1
ATOM 3003 C CA . CYS A 1 378 ? -11.550 -14.085 18.131 1.00 89.94 378 CYS A CA 1
ATOM 3004 C C . CYS A 1 378 ? -10.409 -14.181 19.132 1.00 89.94 378 CYS A C 1
ATOM 3006 O O . CYS A 1 378 ? -9.306 -13.696 18.879 1.00 89.94 378 CYS A O 1
ATOM 3008 N N . ASN A 1 379 ? -10.682 -14.835 20.255 1.00 90.12 379 ASN A N 1
ATOM 3009 C CA . ASN A 1 379 ? -9.660 -15.278 21.191 1.00 90.12 379 ASN A CA 1
ATOM 3010 C C . ASN A 1 379 ? -9.861 -16.764 21.518 1.00 90.12 379 ASN A C 1
ATOM 3012 O O . ASN A 1 379 ? -10.890 -17.360 21.185 1.00 90.12 379 ASN A O 1
ATOM 3016 N N . THR A 1 380 ? -8.864 -17.359 22.160 1.00 87.38 380 THR A N 1
ATOM 3017 C CA . THR A 1 380 ? -8.850 -18.778 22.512 1.00 87.38 380 THR A CA 1
ATOM 3018 C C . THR A 1 380 ? -9.052 -18.968 24.009 1.00 87.38 380 THR A C 1
ATOM 3020 O O . THR A 1 380 ? -8.409 -18.307 24.827 1.00 87.38 380 THR A O 1
ATOM 3023 N N . ILE A 1 381 ? -9.933 -19.900 24.383 1.00 82.19 381 ILE A N 1
ATOM 3024 C CA . ILE A 1 381 ? -10.161 -20.267 25.784 1.00 82.19 381 ILE A CA 1
ATOM 3025 C C . ILE A 1 381 ? -8.923 -21.020 26.308 1.00 82.19 381 ILE A C 1
ATOM 3027 O O . ILE A 1 381 ? -8.587 -22.082 25.769 1.00 82.19 381 ILE A O 1
ATOM 3031 N N . PRO A 1 382 ? -8.250 -20.535 27.369 1.00 81.50 382 PRO A N 1
ATOM 3032 C CA . PRO A 1 382 ? -7.092 -21.216 27.937 1.00 81.50 382 PRO A CA 1
ATOM 3033 C C . PRO A 1 382 ? -7.436 -22.637 28.399 1.00 81.50 382 PRO A C 1
ATOM 3035 O O . PRO A 1 382 ? -8.424 -22.852 29.097 1.00 81.50 382 PRO A O 1
ATOM 3038 N N . GLY A 1 383 ? -6.611 -23.614 28.018 1.00 77.88 383 GLY A N 1
ATOM 3039 C CA . GLY A 1 383 ? -6.769 -25.027 28.388 1.00 77.88 383 GLY A CA 1
ATOM 3040 C C . GLY A 1 383 ? -7.748 -25.833 27.520 1.00 77.88 383 GLY A C 1
ATOM 3041 O O . GLY A 1 383 ? -7.515 -27.020 27.328 1.00 77.88 383 GLY A O 1
ATOM 3042 N N . ASP A 1 384 ? -8.791 -25.205 26.967 1.00 74.94 384 ASP A N 1
ATOM 3043 C CA . ASP A 1 384 ? -9.733 -25.825 26.011 1.00 74.94 384 ASP A CA 1
ATOM 3044 C C . ASP A 1 384 ? -9.201 -25.713 24.568 1.00 74.94 384 ASP A C 1
ATOM 3046 O O . ASP A 1 384 ? -9.364 -26.620 23.760 1.00 74.94 384 ASP A O 1
ATOM 3050 N N . GLY A 1 385 ? -8.515 -24.614 24.230 1.00 77.75 385 GLY A N 1
ATOM 3051 C CA . GLY A 1 385 ? -7.996 -24.384 22.874 1.00 77.75 385 GLY A CA 1
ATOM 3052 C C . GLY A 1 385 ? -9.078 -24.006 21.855 1.00 77.75 385 GLY A C 1
ATOM 3053 O O . GLY A 1 385 ? -8.764 -23.688 20.713 1.00 77.75 385 GLY A O 1
ATOM 3054 N N . THR A 1 386 ? -10.348 -23.991 22.266 1.00 77.81 386 THR A N 1
ATOM 3055 C CA . THR A 1 386 ? -11.470 -23.581 21.422 1.00 77.81 386 THR A CA 1
ATOM 3056 C C . THR A 1 386 ? -11.483 -22.061 21.199 1.00 77.81 386 THR A C 1
ATOM 3058 O O . THR A 1 386 ? -11.392 -21.286 22.158 1.00 77.81 386 THR A O 1
ATOM 3061 N N . HIS A 1 387 ? -11.666 -21.633 19.945 1.00 82.94 387 HIS A N 1
ATOM 3062 C CA . HIS A 1 387 ? -11.895 -20.233 19.583 1.00 82.94 387 HIS A CA 1
ATOM 3063 C C . HIS A 1 387 ? -13.301 -19.762 19.976 1.00 82.94 387 HIS A C 1
ATOM 3065 O O . HIS A 1 387 ? -14.284 -20.507 19.903 1.00 82.94 387 HIS A O 1
ATOM 3071 N N . GLN A 1 388 ? -13.422 -18.496 20.358 1.00 82.38 388 GLN A N 1
ATOM 3072 C CA . GLN A 1 388 ? -14.697 -17.856 20.668 1.00 82.38 388 GLN A CA 1
ATOM 3073 C C . GLN A 1 388 ? -14.760 -16.427 20.121 1.00 82.38 388 GLN A C 1
ATOM 3075 O O . GLN A 1 388 ? -13.730 -15.781 19.919 1.00 82.38 388 GLN A O 1
ATOM 3080 N N . LEU A 1 389 ? -15.980 -15.928 19.896 1.00 86.25 389 LEU A N 1
ATOM 3081 C CA . LEU A 1 389 ? -16.208 -14.542 19.495 1.00 86.25 389 LEU A CA 1
ATOM 3082 C C . LEU A 1 389 ? -15.715 -13.623 20.604 1.00 86.25 389 LEU A C 1
ATOM 3084 O O . LEU A 1 389 ? -16.243 -13.669 21.713 1.00 86.25 389 LEU A O 1
ATOM 3088 N N . TRP A 1 390 ? -14.736 -12.781 20.304 1.00 90.75 390 TRP A N 1
ATOM 3089 C CA . TRP A 1 390 ? -14.184 -11.846 21.272 1.00 90.75 390 TRP A CA 1
ATOM 3090 C C . TRP A 1 390 ? -14.710 -10.436 21.025 1.00 90.75 390 TRP A C 1
ATOM 3092 O O . TRP A 1 390 ? -15.278 -9.831 21.936 1.00 90.75 390 TRP A O 1
ATOM 3102 N N . GLU A 1 391 ? -14.607 -9.951 19.786 1.00 92.69 391 GLU A N 1
ATOM 3103 C CA . GLU A 1 391 ? -15.072 -8.616 19.404 1.00 92.69 391 GLU A CA 1
ATOM 3104 C C . GLU A 1 391 ? -15.715 -8.610 18.018 1.00 92.69 391 GLU A C 1
ATOM 3106 O O . GLU A 1 391 ? -15.339 -9.375 17.126 1.00 92.69 391 GLU A O 1
ATOM 3111 N N . VAL A 1 392 ? -16.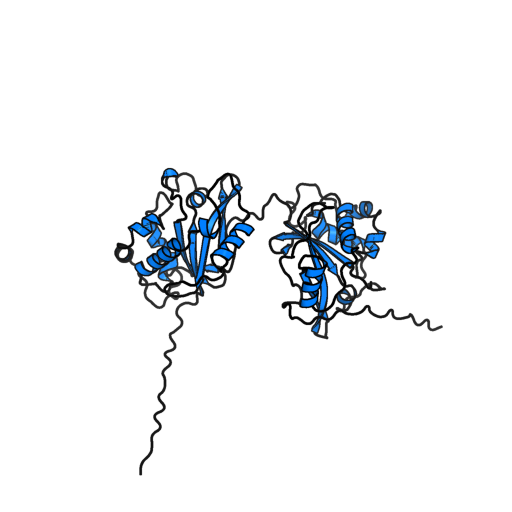648 -7.682 17.822 1.00 90.81 392 VAL A N 1
ATOM 3112 C CA . VAL A 1 392 ? -17.169 -7.304 16.506 1.00 90.81 392 VAL A CA 1
ATOM 3113 C C . VAL A 1 392 ? -16.832 -5.842 16.292 1.00 90.81 392 VAL A C 1
ATOM 3115 O O . VAL A 1 392 ? -17.158 -4.996 17.127 1.00 90.81 392 VAL A O 1
ATOM 3118 N N . ARG A 1 393 ? -16.162 -5.536 15.180 1.00 93.56 393 ARG A N 1
ATOM 3119 C CA . ARG A 1 393 ? -15.695 -4.182 14.900 1.00 93.56 393 ARG A CA 1
ATOM 3120 C C . ARG A 1 393 ? -16.299 -3.617 13.622 1.00 93.56 393 ARG A C 1
ATOM 3122 O O . ARG A 1 393 ? -16.314 -4.284 12.588 1.00 93.56 393 ARG A O 1
ATOM 3129 N N . PHE A 1 394 ? -16.758 -2.374 13.687 1.00 91.00 394 PHE A N 1
ATOM 3130 C CA . PHE A 1 394 ? -17.398 -1.656 12.583 1.00 91.00 394 PHE A CA 1
ATOM 3131 C C . PHE A 1 394 ? -16.534 -0.490 12.124 1.00 91.00 394 PHE A C 1
ATOM 3133 O O . PHE A 1 394 ? -15.939 0.198 12.951 1.00 91.00 394 PHE A O 1
ATOM 3140 N N . CYS A 1 395 ? -16.482 -0.256 10.812 1.00 92.00 395 CYS A N 1
ATOM 3141 C CA . CYS A 1 395 ? -15.628 0.766 10.220 1.00 92.00 395 CYS A CA 1
ATOM 3142 C C . CYS A 1 395 ? -16.452 1.898 9.597 1.00 92.00 395 CYS A C 1
ATOM 3144 O O . CYS A 1 395 ? -17.422 1.644 8.882 1.00 92.00 395 CYS A O 1
ATOM 3146 N N . PHE A 1 396 ? -16.036 3.145 9.818 1.00 88.19 396 PHE A N 1
ATOM 3147 C CA . PHE A 1 396 ? -16.755 4.349 9.387 1.00 88.19 396 PHE A CA 1
ATOM 3148 C C . PHE A 1 396 ? -15.812 5.360 8.734 1.00 88.19 396 PHE A C 1
ATOM 3150 O O . PHE A 1 396 ? -14.717 5.585 9.238 1.00 88.19 396 PHE A O 1
ATOM 3157 N N . ASN A 1 397 ? -16.218 5.984 7.627 1.00 83.06 397 ASN A N 1
ATOM 3158 C CA . ASN A 1 397 ? -15.442 7.060 6.991 1.00 83.06 397 ASN A CA 1
ATOM 3159 C C . ASN A 1 397 ? -15.180 8.224 7.971 1.00 83.06 397 ASN A C 1
ATOM 3161 O O . ASN A 1 397 ? -15.983 8.446 8.869 1.00 83.06 397 ASN A O 1
ATOM 3165 N N . THR A 1 398 ? -14.097 8.988 7.783 1.00 70.69 398 THR A N 1
ATOM 3166 C CA . THR A 1 398 ? -13.682 10.133 8.635 1.00 70.69 398 THR A CA 1
ATOM 3167 C C . THR A 1 398 ? -14.516 11.404 8.485 1.00 70.69 398 THR A C 1
ATOM 3169 O O . THR A 1 398 ? -14.018 12.528 8.458 1.00 70.69 398 THR A O 1
ATOM 3172 N N . GLU A 1 399 ? -15.826 11.252 8.386 1.00 65.62 399 GLU A N 1
ATOM 3173 C CA . GLU A 1 399 ? -16.742 12.381 8.437 1.00 65.62 399 GLU A CA 1
ATOM 3174 C C . GLU A 1 399 ? -17.117 12.655 9.895 1.00 65.62 399 GLU A C 1
ATOM 3176 O O . GLU A 1 399 ? -17.584 11.764 10.601 1.00 65.62 399 GLU A O 1
ATOM 3181 N N . LYS A 1 400 ? -16.913 13.889 10.369 1.00 54.81 400 LYS A N 1
ATOM 3182 C CA . LYS A 1 400 ? -17.277 14.265 11.742 1.00 54.81 400 LYS A CA 1
ATOM 3183 C C . LYS A 1 400 ? -18.749 13.890 12.023 1.00 54.81 400 LYS A C 1
ATOM 3185 O O . LYS A 1 400 ? -19.621 14.243 11.218 1.00 54.81 400 LYS A O 1
ATOM 3190 N N . PRO A 1 401 ? -19.055 13.199 13.139 1.00 47.75 401 PRO A N 1
ATOM 3191 C CA . PRO A 1 401 ? -20.423 12.981 13.598 1.00 47.75 401 PRO A CA 1
ATOM 3192 C C . PRO A 1 401 ? -21.273 14.259 13.534 1.00 47.75 401 PRO A C 1
ATOM 3194 O O . PRO A 1 401 ? -20.760 15.349 13.796 1.00 47.75 401 PRO A O 1
ATOM 3197 N N . PRO A 1 402 ? -22.563 14.156 13.159 1.00 45.94 402 PRO A N 1
ATOM 3198 C CA . PRO A 1 402 ? -23.391 12.944 13.171 1.00 45.94 402 PRO A CA 1
ATOM 3199 C C . PRO A 1 402 ? -23.346 12.087 11.890 1.00 45.94 402 PRO A C 1
ATOM 3201 O O . PRO A 1 402 ? -24.103 11.128 11.783 1.00 45.94 402 PRO A O 1
ATOM 3204 N N . LYS A 1 403 ? -22.495 12.402 10.903 1.00 57.69 403 LYS A N 1
ATOM 3205 C CA . LYS A 1 403 ? -22.482 11.710 9.601 1.00 57.69 403 LYS A CA 1
ATOM 3206 C C . LYS A 1 403 ? -21.308 10.744 9.451 1.00 57.69 403 LYS A C 1
ATOM 3208 O O . LYS A 1 403 ? -20.517 10.876 8.534 1.00 57.69 403 LYS A O 1
ATOM 3213 N N . LEU A 1 404 ? -21.203 9.744 10.322 1.00 67.75 404 LEU A N 1
ATOM 3214 C CA . LEU A 1 404 ? -20.258 8.646 10.103 1.00 67.75 404 LEU A CA 1
ATOM 3215 C C . LEU A 1 404 ? -20.865 7.629 9.131 1.00 67.75 404 LEU A C 1
ATOM 3217 O O . LEU A 1 404 ? -21.701 6.808 9.508 1.00 67.75 404 LEU A O 1
ATOM 3221 N N . HIS A 1 405 ? -20.456 7.678 7.863 1.00 81.50 405 HIS A N 1
ATOM 3222 C CA . HIS A 1 405 ? -20.902 6.702 6.871 1.00 81.50 405 HIS A CA 1
ATOM 3223 C C . HIS A 1 405 ? -20.180 5.368 7.060 1.00 81.50 405 HIS A C 1
ATOM 3225 O O . HIS A 1 405 ? -18.950 5.289 6.997 1.00 81.50 405 HIS A O 1
ATOM 3231 N N . LEU A 1 406 ? -20.965 4.313 7.260 1.00 83.81 406 LEU A N 1
ATOM 3232 C CA . LEU A 1 406 ? -20.476 2.947 7.369 1.00 83.81 406 LEU A CA 1
ATOM 3233 C C . LEU A 1 406 ? -19.728 2.523 6.094 1.00 83.81 406 LEU A C 1
ATOM 3235 O O . LEU A 1 406 ? -20.175 2.768 4.972 1.00 83.81 406 LEU A O 1
ATOM 3239 N N . ARG A 1 407 ? -18.606 1.827 6.273 1.00 88.00 407 ARG A N 1
ATOM 3240 C CA . ARG A 1 407 ? -17.796 1.231 5.204 1.00 88.00 407 ARG A CA 1
ATOM 3241 C C . ARG A 1 407 ? -17.426 -0.206 5.557 1.00 88.00 407 ARG A C 1
ATOM 3243 O O . ARG A 1 407 ? -17.441 -0.594 6.721 1.00 88.00 407 ARG A O 1
ATOM 3250 N N . ASN A 1 408 ? -17.039 -0.998 4.556 1.00 89.75 408 ASN A N 1
ATOM 3251 C CA . ASN A 1 408 ? -16.429 -2.301 4.833 1.00 89.75 408 ASN A CA 1
ATOM 3252 C C . ASN A 1 408 ? -15.101 -2.083 5.576 1.00 89.75 408 ASN A C 1
ATOM 3254 O O . ASN A 1 408 ? -14.297 -1.233 5.164 1.00 89.75 408 ASN A O 1
ATOM 3258 N N . CYS A 1 409 ? -14.862 -2.863 6.628 1.00 89.12 409 CYS A N 1
ATOM 3259 C CA . CYS A 1 409 ? -13.543 -2.933 7.242 1.00 89.12 409 CYS A CA 1
ATOM 3260 C C . CYS A 1 409 ? -12.519 -3.523 6.251 1.00 89.12 409 CYS A C 1
ATOM 3262 O O . CYS A 1 409 ? -12.882 -4.425 5.490 1.00 89.12 409 CYS A O 1
ATOM 3264 N N . PRO A 1 410 ? -11.262 -3.031 6.217 1.00 88.31 410 PRO A N 1
ATOM 3265 C CA . PRO A 1 410 ? -10.259 -3.529 5.268 1.00 88.31 410 PRO A CA 1
ATOM 3266 C C . PRO A 1 410 ? -9.908 -5.006 5.485 1.00 88.31 410 PRO A C 1
ATOM 3268 O O . PRO A 1 410 ? -9.766 -5.749 4.520 1.00 88.31 410 PRO A O 1
ATOM 3271 N N . ASN A 1 411 ? -9.837 -5.431 6.750 1.00 90.25 411 ASN A N 1
ATOM 3272 C CA . ASN A 1 411 ? -9.599 -6.814 7.150 1.00 90.25 411 ASN A CA 1
ATOM 3273 C C . ASN A 1 411 ? -10.863 -7.391 7.786 1.00 90.25 411 ASN A C 1
ATOM 3275 O O . ASN A 1 411 ? -11.421 -6.788 8.703 1.00 90.25 411 ASN A O 1
ATOM 3279 N N . LYS A 1 412 ? -11.295 -8.572 7.336 1.00 89.38 412 LYS A N 1
ATOM 3280 C CA . LYS A 1 412 ? -12.495 -9.239 7.865 1.00 89.38 412 LYS A CA 1
ATOM 3281 C C . LYS A 1 412 ? -12.261 -9.970 9.188 1.00 89.38 412 LYS A C 1
ATOM 3283 O O . LYS A 1 412 ? -13.207 -10.118 9.953 1.00 89.38 412 LYS A O 1
ATOM 3288 N N . LEU A 1 413 ? -11.033 -10.418 9.458 1.00 90.94 413 LEU A N 1
ATOM 3289 C CA . LEU A 1 413 ? -10.686 -11.257 10.610 1.00 90.94 413 LEU A CA 1
ATOM 3290 C C . LEU A 1 413 ? -9.464 -10.703 11.352 1.00 90.94 413 LEU A C 1
ATOM 3292 O O . LEU A 1 413 ? -8.638 -10.005 10.759 1.00 90.94 413 LEU A O 1
ATOM 3296 N N . THR A 1 414 ? -9.372 -10.978 12.652 1.00 92.56 414 THR A N 1
ATOM 3297 C CA . THR A 1 414 ? -8.234 -10.625 13.514 1.00 92.56 414 THR A CA 1
ATOM 3298 C C . THR A 1 414 ? -8.233 -11.465 14.801 1.00 92.56 414 THR A C 1
ATOM 3300 O O . THR A 1 414 ? -9.195 -12.181 15.097 1.00 92.56 414 THR A O 1
ATOM 3303 N N . GLY A 1 415 ? -7.168 -11.353 15.598 1.00 89.69 415 GLY A N 1
ATOM 3304 C CA . GLY A 1 415 ? -6.952 -12.198 16.771 1.00 89.69 415 GLY A CA 1
ATOM 3305 C C . GLY A 1 415 ? -6.630 -13.631 16.354 1.00 89.69 415 GLY A C 1
ATOM 3306 O O . GLY A 1 415 ? -5.835 -13.837 15.441 1.00 89.69 415 GLY A O 1
ATOM 3307 N N . ASP A 1 416 ? -7.268 -14.597 17.007 1.00 90.19 416 ASP A N 1
ATOM 3308 C CA . ASP A 1 416 ? -7.001 -16.023 16.786 1.00 90.19 416 ASP A CA 1
ATOM 3309 C C . ASP A 1 416 ? -7.779 -16.614 15.597 1.00 90.19 416 ASP A C 1
ATOM 3311 O O . ASP A 1 416 ? -7.489 -17.728 15.174 1.00 90.19 416 ASP A O 1
ATOM 3315 N N . CYS A 1 417 ? -8.744 -15.877 15.031 1.00 84.38 417 CYS A N 1
ATOM 3316 C CA . CYS A 1 417 ? -9.423 -16.287 13.801 1.00 84.38 417 CYS A CA 1
ATOM 3317 C C . CYS A 1 417 ? -8.574 -15.921 12.582 1.00 84.38 417 CYS A C 1
ATOM 3319 O O . CYS A 1 417 ? -8.259 -14.748 12.361 1.00 84.38 417 CYS A O 1
ATOM 3321 N N . THR A 1 418 ? -8.262 -16.921 11.763 1.00 84.94 418 THR A N 1
ATOM 3322 C CA . THR A 1 418 ? -7.433 -16.793 10.555 1.00 84.94 418 THR A CA 1
ATOM 3323 C C . THR A 1 418 ? -8.188 -17.150 9.274 1.00 84.94 418 THR A C 1
ATOM 3325 O O . THR A 1 418 ? -7.750 -16.759 8.191 1.00 84.94 418 THR A O 1
ATOM 3328 N N . SER A 1 419 ? -9.344 -17.818 9.384 1.00 83.94 419 SER A N 1
ATOM 3329 C CA . SER A 1 419 ? -10.204 -18.217 8.266 1.00 83.94 419 SER A CA 1
ATOM 3330 C C . SER A 1 419 ? -11.679 -17.875 8.510 1.00 83.94 419 SER A C 1
ATOM 3332 O O . SER A 1 419 ? -12.164 -17.893 9.638 1.00 83.94 419 SER A O 1
ATOM 3334 N N . GLU A 1 420 ? -12.431 -17.581 7.441 1.00 79.81 420 GLU A N 1
ATOM 3335 C CA . GLU A 1 420 ? -13.890 -17.372 7.532 1.00 79.81 420 GLU A CA 1
ATOM 3336 C C . GLU A 1 420 ? -14.637 -18.673 7.881 1.00 79.81 420 GLU A C 1
ATOM 3338 O O . GLU A 1 420 ? -15.782 -18.620 8.334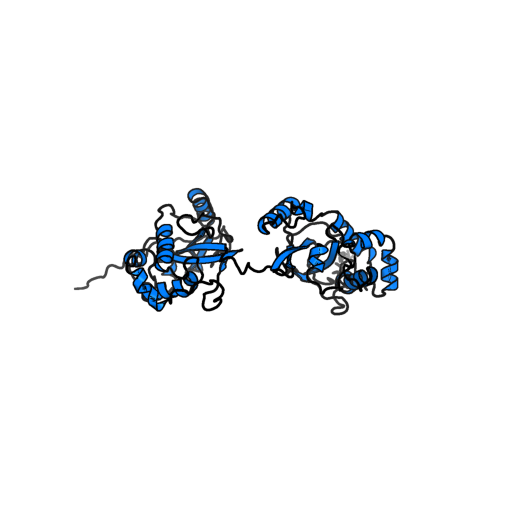 1.00 79.81 420 GLU A O 1
ATOM 3343 N N . ASP A 1 421 ? -13.976 -19.819 7.697 1.00 74.25 421 ASP A N 1
ATOM 3344 C CA . ASP A 1 421 ? -14.486 -21.150 8.030 1.00 74.25 421 ASP A CA 1
ATOM 3345 C C . ASP A 1 421 ? -14.146 -21.579 9.475 1.00 74.25 421 ASP A C 1
ATOM 3347 O O . ASP A 1 421 ? -14.507 -22.683 9.888 1.00 74.25 421 ASP A O 1
ATOM 3351 N N . ASP A 1 422 ? -13.474 -20.725 10.262 1.00 71.69 422 ASP A N 1
ATOM 3352 C CA . ASP A 1 422 ? -13.163 -21.018 11.665 1.00 71.69 422 ASP A CA 1
ATOM 3353 C C . ASP A 1 422 ? -14.451 -21.151 12.497 1.00 71.69 422 ASP A C 1
ATOM 3355 O O . ASP A 1 422 ? -15.322 -20.273 12.521 1.00 71.69 422 ASP A O 1
ATOM 3359 N N . ILE A 1 423 ? -14.561 -22.263 13.229 1.00 66.00 423 ILE A N 1
ATOM 3360 C CA . ILE A 1 423 ? -15.686 -22.521 14.132 1.00 66.00 423 ILE A CA 1
ATOM 3361 C C . ILE A 1 423 ? -15.407 -21.829 15.464 1.00 66.00 423 ILE A C 1
ATOM 3363 O O . ILE A 1 423 ? -14.454 -22.169 16.165 1.00 66.00 423 ILE A O 1
ATOM 3367 N N . ILE A 1 424 ? -16.281 -20.895 15.844 1.00 69.94 424 ILE A N 1
ATOM 3368 C CA . ILE A 1 424 ? -16.169 -20.159 17.106 1.00 69.94 424 ILE A CA 1
ATOM 3369 C C . ILE A 1 424 ? -17.364 -20.405 18.017 1.00 69.94 424 ILE A C 1
ATOM 3371 O O . ILE A 1 424 ? -18.506 -20.520 17.570 1.00 69.94 424 ILE A O 1
ATOM 3375 N N . ARG A 1 425 ? -17.109 -20.422 19.325 1.00 70.62 425 ARG A N 1
ATOM 3376 C CA . ARG A 1 425 ? -18.160 -20.387 20.346 1.00 70.62 425 ARG A CA 1
ATOM 3377 C C . ARG A 1 425 ? -18.599 -18.954 20.638 1.00 70.62 425 ARG A C 1
ATOM 3379 O O . ARG A 1 425 ? -17.816 -18.013 20.552 1.00 70.62 425 ARG A O 1
ATOM 3386 N N . PHE A 1 426 ? -19.848 -18.799 21.056 1.00 72.50 426 PHE A N 1
ATOM 3387 C CA . PHE A 1 426 ? -20.344 -17.570 21.669 1.00 72.50 426 PHE A CA 1
ATOM 3388 C C . PHE A 1 426 ? -20.729 -17.897 23.117 1.00 72.50 426 PHE A C 1
ATOM 3390 O O . PHE A 1 426 ? -21.777 -18.506 23.341 1.00 72.50 426 PHE A O 1
ATOM 3397 N N . PRO A 1 427 ? -19.841 -17.642 24.097 1.00 68.19 427 PRO A N 1
ATOM 3398 C CA . PRO A 1 427 ? -20.041 -18.123 25.456 1.00 68.19 427 PRO A CA 1
ATOM 3399 C C . PRO A 1 427 ? -21.228 -17.409 26.116 1.00 68.19 427 PRO A C 1
ATOM 3401 O O . PRO A 1 427 ? -21.323 -16.181 26.031 1.00 68.19 427 PRO A O 1
ATOM 3404 N N . PRO A 1 428 ? -22.116 -18.141 26.812 1.00 65.12 428 PRO A N 1
ATOM 3405 C CA . PRO A 1 428 ? -23.192 -17.528 27.573 1.00 65.12 428 PRO A CA 1
ATOM 3406 C C . PRO A 1 428 ? -22.636 -16.795 28.800 1.00 65.12 428 PRO A C 1
ATOM 3408 O O . PRO A 1 428 ? -21.518 -17.040 29.260 1.00 65.12 428 PRO A O 1
ATOM 3411 N N . VAL A 1 429 ? -23.449 -15.912 29.369 1.00 60.53 429 VAL A N 1
ATOM 3412 C CA . VAL A 1 429 ? -23.116 -15.185 30.599 1.00 60.53 429 VAL A CA 1
ATOM 3413 C C . VAL A 1 429 ? -22.889 -16.183 31.739 1.00 60.53 429 VAL A C 1
ATOM 3415 O O . VAL A 1 429 ? -23.742 -17.050 31.953 1.00 60.53 429 VAL A O 1
ATOM 3418 N N . PRO A 1 430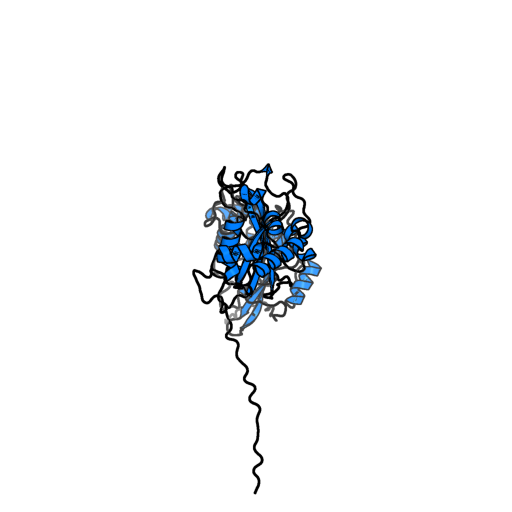 ? -21.786 -16.080 32.506 1.00 57.97 430 PRO A N 1
ATOM 3419 C CA . PRO A 1 430 ? -21.576 -16.948 33.655 1.00 57.97 430 PRO A CA 1
ATOM 3420 C C . PRO A 1 430 ? -22.728 -16.794 34.659 1.00 57.97 430 PRO A C 1
ATOM 3422 O O . PRO A 1 430 ? -23.067 -15.660 35.014 1.00 57.97 430 PRO A O 1
ATOM 3425 N N . PRO A 1 431 ? -23.329 -17.894 35.150 1.00 53.88 431 PRO A N 1
ATOM 3426 C CA . PRO A 1 431 ? -24.429 -17.807 36.098 1.00 53.88 431 PRO A CA 1
ATOM 3427 C C . PRO A 1 431 ? -23.982 -17.046 37.349 1.00 53.88 431 PRO A C 1
ATOM 3429 O O . PRO A 1 431 ? -22.899 -17.287 37.896 1.00 53.88 431 PRO A O 1
ATOM 3432 N N . ILE A 1 432 ? -24.821 -16.114 37.812 1.00 53.34 432 ILE A N 1
ATOM 3433 C CA . ILE A 1 432 ? -24.603 -15.410 39.076 1.00 53.34 432 ILE A CA 1
ATOM 3434 C C . ILE A 1 432 ? -24.564 -16.487 40.163 1.00 53.34 432 ILE A C 1
ATOM 3436 O O . ILE A 1 432 ? -25.586 -17.098 40.465 1.00 53.34 432 ILE A O 1
ATOM 3440 N N . ARG A 1 433 ? -23.387 -16.756 40.750 1.00 49.22 433 ARG A N 1
ATOM 3441 C CA . ARG A 1 433 ? -23.315 -17.593 41.956 1.00 49.22 433 ARG A CA 1
ATOM 3442 C C . ARG A 1 433 ? -24.154 -16.896 43.023 1.00 49.22 433 ARG A C 1
ATOM 3444 O O . ARG A 1 433 ? -23.732 -15.861 43.542 1.00 49.22 433 ARG A O 1
ATOM 3451 N N . ALA A 1 434 ? -25.329 -17.447 43.325 1.00 40.91 434 ALA A N 1
ATOM 3452 C CA . ALA A 1 434 ? -26.098 -17.058 44.493 1.00 40.91 434 ALA A CA 1
ATOM 3453 C C . ALA A 1 434 ? -25.159 -17.138 45.703 1.00 40.91 434 ALA A C 1
ATOM 3455 O O . ALA A 1 434 ? -24.491 -18.154 45.914 1.00 40.91 434 ALA A O 1
ATOM 3456 N N . ARG A 1 435 ? -25.035 -16.042 46.457 1.00 43.12 435 ARG A N 1
ATOM 3457 C CA . ARG A 1 435 ? -24.361 -16.103 47.752 1.00 43.12 435 ARG A CA 1
ATOM 3458 C C . ARG A 1 435 ? -25.216 -17.021 48.617 1.00 43.12 435 ARG A C 1
ATOM 3460 O O . ARG A 1 435 ? -26.321 -16.641 48.990 1.00 43.12 435 ARG A O 1
ATOM 3467 N N . ASN A 1 436 ? -24.719 -18.219 48.907 1.00 38.34 436 ASN A N 1
ATOM 3468 C CA . ASN A 1 436 ? -25.244 -19.002 50.013 1.00 38.34 436 ASN A CA 1
ATOM 3469 C C . ASN A 1 436 ? -24.964 -18.193 51.278 1.00 38.34 436 ASN A C 1
ATOM 3471 O O . ASN A 1 436 ? -23.833 -18.155 51.758 1.00 38.34 436 ASN A O 1
ATOM 3475 N N . PHE A 1 437 ? -25.983 -17.500 51.777 1.00 43.09 437 PHE A N 1
ATOM 3476 C CA . PHE A 1 437 ? -26.005 -17.060 53.159 1.00 43.09 437 PHE A CA 1
ATOM 3477 C C . PHE A 1 437 ? -26.188 -18.324 53.999 1.00 43.09 437 PHE A C 1
ATOM 3479 O O . PHE A 1 437 ? -27.296 -18.830 54.151 1.00 43.09 437 PHE A O 1
ATOM 3486 N N . THR A 1 438 ? -25.083 -18.901 54.460 1.00 45.81 438 THR A N 1
ATOM 3487 C CA . THR A 1 438 ? -25.122 -19.803 55.608 1.00 45.81 438 THR A CA 1
ATOM 3488 C C . THR A 1 438 ? -25.339 -18.937 56.844 1.00 45.81 438 THR A C 1
ATOM 3490 O O . THR A 1 438 ? -24.493 -18.089 57.136 1.00 45.81 438 THR A O 1
ATOM 3493 N N . ASN A 1 439 ? -26.507 -19.112 57.470 1.00 43.03 439 ASN A N 1
ATOM 3494 C CA . ASN A 1 439 ? -26.869 -18.557 58.778 1.00 43.03 439 ASN A CA 1
ATOM 3495 C C . ASN A 1 439 ? -25.890 -18.971 59.875 1.00 43.03 439 ASN A C 1
ATOM 3497 O O . ASN A 1 439 ? -25.388 -20.118 59.796 1.00 43.03 439 ASN A O 1
#

InterPro domains:
  IPR001568 Ribonuclease T2-like [PF00445] (22-206)
  IPR001568 Ribonuclease T2-like [PF00445] (231-399)
  IPR001568 Ribonuclease T2-like [PTHR11240] (18-220)
  IPR018188 Ribonuclease T2, His active site 1 [PS00530] (259-266)
  IPR036430 Ribonuclease T2-like superfamily [G3DSA:3.90.730.10] (16-225)
  IPR036430 Ribonuclease T2-like superfamily [G3DSA:3.90.730.10] (226-432)
  IPR036430 Ribonuclease T2-like superfamily [SSF55895] (19-217)
  IPR036430 Ribonuclease T2-like superfamily [SSF55895] (231-421)

Solvent-accessible surface area (backbone atoms only — not comparable to full-atom values): 24948 Å² total; per-residue (Å²): 142,82,86,84,78,85,80,78,82,78,78,79,76,75,76,71,77,83,57,43,97,60,53,27,34,37,42,32,29,28,30,45,67,50,60,46,52,70,49,62,91,85,48,39,51,58,80,88,75,50,62,94,53,73,27,46,72,48,58,32,44,21,34,79,89,71,42,71,53,66,26,35,94,81,33,67,66,37,34,83,56,77,45,70,80,51,68,67,69,48,51,68,51,33,64,92,49,41,73,58,37,59,71,41,44,49,49,65,38,62,88,47,52,47,68,60,44,52,51,49,49,31,54,46,23,40,34,38,32,102,37,18,68,34,64,45,60,48,52,49,49,50,50,54,53,53,73,70,56,52,64,51,69,39,32,70,58,73,96,55,95,87,59,85,76,59,67,66,59,37,49,52,37,23,23,70,68,63,78,22,38,45,23,41,23,29,38,53,35,96,82,72,48,76,40,71,24,33,50,28,45,26,23,45,72,50,93,78,57,78,50,69,37,63,32,82,50,55,66,45,72,54,67,65,74,57,90,84,56,68,57,56,24,37,36,40,35,31,29,34,43,39,52,66,38,63,56,85,47,71,49,46,82,84,65,57,88,56,71,28,46,71,47,64,35,39,17,34,71,88,67,38,74,51,67,28,32,94,81,38,67,77,58,44,95,64,80,52,63,57,53,91,61,44,64,73,61,33,58,90,51,43,70,57,37,60,70,42,48,47,46,60,42,77,60,60,46,70,60,46,53,30,47,51,34,48,45,26,38,40,44,39,99,34,25,67,36,60,49,58,52,54,47,54,50,54,64,64,70,70,58,89,84,77,84,90,67,57,55,47,50,34,44,49,49,40,23,69,72,74,69,31,37,40,23,43,28,22,41,59,36,75,94,74,69,49,40,24,54,27,32,50,27,46,26,23,43,72,44,74,76,94,56,55,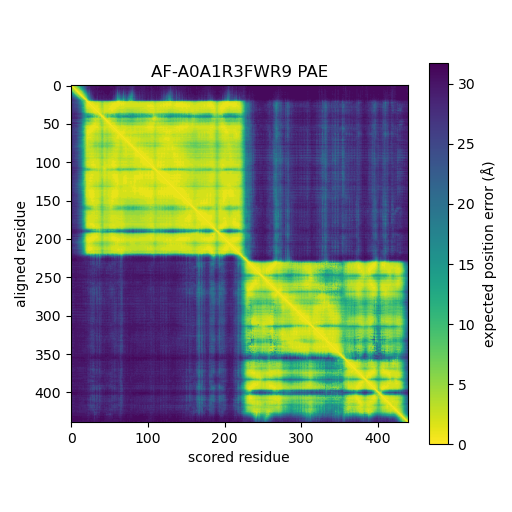49,77,36,60,34,78,50,56,60,33,76,71,39,88,54,65,83,49,78,55,44,78,71,70,64,78,77,80,77,74,79,80,80,78,128

Nearest PDB structures (foldseek):
  1j1f-assembly1_A  TM=8.836E-01  e=2.568E-12  Momordica charantia
  1bk7-assembly1_A  TM=8.764E-01  e=2.568E-12  Momordica charantia
  1vd1-assembly1_A  TM=8.420E-01  e=5.932E-13  Nicotiana glutinosa
  1v9h-assembly1_A  TM=8.666E-01  e=3.809E-12  Momordica charantia
  1ucg-assembly2_B  TM=8.748E-01  e=8.871E-12  Momordica charantia

Secondary structure (DSSP, 8-state):
-----------------------EEEEEEE-HHHHHHTSPTTSBPPGGGS-SS-EEEEEEEEETTTEEPPPTTT-GGG-SSPP---HHHHHHHHGGGHHHHHHHS---BTTS-HHHHHHHHHHHTGGGSTTTT-HHHHHHHHHHHHHH--HHHHHT----SS----HHHHHHHHHHHHSS--EEEEEE-TT--EEEEEEEEEEES-SS---EE--S-SEEE-----BTB--SEEEEEEE-HHHHHSSS--B-SSPPSS-EEEEEEEE-GGGPBPPPTTT-TTS-SS-PPPGGGHHHHHGGGHHHHHHHS--SBSS-HHHHHHHHHHHTGGGSS-TT-HHHHHHHHHHHHT-S------HHHHHHHHHHHHSS--EEEEEE-TTT--EEEEEEEEEEES--TT---EE--S-SEEET--STT---B-PPPPP--------

Sequence (439 aa):
MQKQNLLAAAILATFLVSAAGWDFYKLVLEWPIAACNIKKSGTCIDVNDLPSTFTIHTFSPQFANDTKVPPYAKDKSCTSVPPTTNAGVFQDKLESIEDKLTEMWPSLLSKTSDEEFWFTEWENHGMCSDYSNKPDAYFSAALTLASKYDPIKVMGIESSYDKPYQVKTVLENAKKNLGAYPQIACNAAKKKVLQLWEFRLCFDRATPPSVLIDCPKKLAGEFSAASNKGFDFYKLSLIWPPSACNIGKECRKPIPNYFTIHGLWPQFADDIPVPPYSQDPKCTKITTTNPDNILVELQPIENQLKEKWPNLMKEDDSLFWKVEWKNHGMCSDYPDQPKDYFNAALSLAGDEKYDPLEVKNILEKVKRSVGAYPQIACNTIPGDGTHQLWEVRFCFNTEKPPKLHLRNCPNKLTGDCTSEDDIIRFPPVPPIRARNFTN

pLDDT: mean 82.97, std 16.29, range [35.69, 98.75]

Radius of gyration: 29.94 Å; Cα contacts (8 Å, |Δi|>4): 744; chains: 1; bounding box: 62×95×93 Å

Mean predicted aligned error: 17.38 Å

Foldseek 3Di:
DDDDDDDDPPPPPPPPPDQADFWWKKWKWWDLVQVCLPDDPQFFDDPVPTDRFIATPAIATHHPLRHGDFFCVVPVSLGPDAADLDLVVLVVLCVVPVVLCCNRPADRTPPAGSSNSLSVRCRGGVCSAPCRHRNNQRVVLSSVVCVVDRLCVLQVHDDDPVDDDDLVSSQVSNCVSQVEGWAWEWEAGPVRDIDTTITMWIFGRDRSTDRTYHNSHNYDYPPPPPLPDAAWWKKWKWFQQVQVPLQPAAFDPPGDQATATPAIFRAHPLRHGDFFCVVPVSLDPDDADQLVPCVVVCVVVVVLCCVRVADRHPDHRSVSLSVRCRGGVCSAPQRHPSNLRVVVSSVVRPDPQADDDALLCNQVSCCVRVVEGWAWEWEARPPVRAIAGTITMWIFGRDRPPDTHTYYDSHNYDYPDDDSNRGHHHDGRDDDPDPPPPD